Protein AF-A0A4Y8P8U2-F1 (afdb_monomer_lite)

Structure (mmCIF, N/CA/C/O backbone):
data_AF-A0A4Y8P8U2-F1
#
_entry.id   AF-A0A4Y8P8U2-F1
#
loop_
_atom_site.group_PDB
_atom_site.id
_atom_site.type_symbol
_atom_site.label_atom_id
_atom_site.label_alt_id
_atom_site.label_comp_id
_atom_site.label_asym_id
_atom_site.label_entity_id
_atom_site.label_seq_id
_atom_site.pdbx_PDB_ins_code
_atom_site.Cartn_x
_atom_site.Cartn_y
_atom_site.Cartn_z
_atom_site.occupancy
_atom_site.B_iso_or_equiv
_atom_site.auth_seq_id
_atom_site.auth_comp_id
_atom_site.auth_asym_id
_atom_site.auth_atom_id
_atom_site.pdbx_PDB_model_num
ATOM 1 N N . MET A 1 1 ? -30.102 -12.788 12.191 1.00 57.66 1 MET A N 1
ATOM 2 C CA . MET A 1 1 ? -28.935 -12.817 11.279 1.00 57.66 1 MET A CA 1
ATOM 3 C C . MET A 1 1 ? -28.035 -11.637 11.632 1.00 57.66 1 MET A C 1
ATOM 5 O O . MET A 1 1 ? -28.564 -10.533 11.721 1.00 57.66 1 MET A O 1
ATOM 9 N N . LYS A 1 2 ? -26.736 -11.850 11.911 1.00 74.19 2 LYS A N 1
ATOM 10 C CA . LYS A 1 2 ? -25.783 -10.741 12.122 1.00 74.19 2 LYS A CA 1
ATOM 11 C C . LYS A 1 2 ? -25.722 -9.920 10.835 1.00 74.19 2 LYS A C 1
ATOM 13 O O . LYS A 1 2 ? -25.535 -10.488 9.764 1.00 74.19 2 LYS A O 1
ATOM 18 N N . ARG A 1 3 ? -25.893 -8.606 10.930 1.00 85.19 3 ARG A N 1
ATOM 19 C CA . ARG A 1 3 ? -25.853 -7.699 9.782 1.00 85.19 3 ARG A CA 1
ATOM 20 C C . ARG A 1 3 ? -24.476 -7.075 9.694 1.00 85.19 3 ARG A C 1
ATOM 22 O O . ARG A 1 3 ? -24.289 -5.945 10.128 1.00 85.19 3 ARG A O 1
ATOM 29 N N . ALA A 1 4 ? -23.487 -7.831 9.232 1.00 91.69 4 ALA A N 1
ATOM 30 C CA . ALA A 1 4 ? -22.140 -7.291 9.100 1.00 91.69 4 ALA A CA 1
ATOM 31 C C . ALA A 1 4 ? -22.110 -6.176 8.036 1.00 91.69 4 ALA A C 1
ATOM 33 O O . ALA A 1 4 ? -22.762 -6.286 6.992 1.00 91.69 4 ALA A O 1
ATOM 34 N N . LEU A 1 5 ? -21.392 -5.095 8.342 1.00 93.88 5 LEU A N 1
ATOM 35 C CA . LEU A 1 5 ? -21.218 -3.924 7.487 1.00 93.88 5 LEU A CA 1
ATOM 36 C C . LEU A 1 5 ? -19.770 -3.830 7.013 1.00 93.88 5 LEU A C 1
ATOM 38 O O . LEU A 1 5 ? -18.859 -3.802 7.840 1.00 93.88 5 LEU A O 1
ATOM 42 N N . ALA A 1 6 ? -19.586 -3.707 5.703 1.00 93.69 6 ALA A N 1
ATOM 43 C CA . ALA A 1 6 ? -18.331 -3.288 5.098 1.00 93.69 6 ALA A CA 1
ATOM 44 C C . ALA A 1 6 ? -18.511 -1.931 4.412 1.00 93.69 6 ALA A C 1
ATOM 46 O O . ALA A 1 6 ? -19.407 -1.760 3.586 1.00 93.69 6 ALA A O 1
ATOM 47 N N . VAL A 1 7 ? -17.652 -0.975 4.752 1.00 93.25 7 VAL A N 1
ATOM 48 C CA . VAL A 1 7 ? -17.480 0.266 3.989 1.00 93.25 7 VAL A CA 1
ATOM 49 C C . VAL A 1 7 ? -16.205 0.102 3.171 1.00 93.25 7 VAL A C 1
ATOM 51 O O . VAL A 1 7 ? -15.122 0.030 3.747 1.00 93.25 7 VAL A O 1
ATOM 54 N N . LEU A 1 8 ? -16.336 -0.033 1.854 1.00 91.25 8 LEU A N 1
ATOM 55 C CA . LEU A 1 8 ? -15.217 -0.209 0.930 1.00 91.25 8 LEU A CA 1
ATOM 56 C C . LEU A 1 8 ? -14.855 1.150 0.348 1.00 91.25 8 LEU A C 1
ATOM 58 O O . LEU A 1 8 ? -15.673 1.758 -0.342 1.00 91.25 8 LEU A O 1
ATOM 62 N N . VAL A 1 9 ? -13.656 1.624 0.659 1.00 88.12 9 VAL A N 1
ATOM 63 C CA . VAL A 1 9 ? -13.190 2.944 0.260 1.00 88.12 9 VAL A CA 1
ATOM 64 C C . VAL A 1 9 ? -12.120 2.816 -0.811 1.00 88.12 9 VAL A C 1
ATOM 66 O O . VAL A 1 9 ? -11.098 2.186 -0.550 1.00 88.12 9 VAL A O 1
ATOM 69 N N . GLY A 1 10 ? -12.379 3.416 -1.972 1.00 81.50 10 GLY A N 1
ATOM 70 C CA . GLY A 1 10 ? -11.409 3.686 -3.028 1.00 81.50 10 GLY A CA 1
ATOM 71 C C . GLY A 1 10 ? -10.733 5.023 -2.755 1.00 81.50 10 GLY A C 1
ATOM 72 O O . GLY A 1 10 ? -11.407 6.048 -2.684 1.00 81.50 10 GLY A O 1
ATOM 73 N N . GLU A 1 11 ? -9.422 5.019 -2.548 1.00 73.69 11 GLU A N 1
ATOM 74 C CA . GLU A 1 11 ? -8.628 6.218 -2.265 1.00 73.69 11 GLU A CA 1
ATOM 75 C C . GLU A 1 11 ? -7.808 6.671 -3.474 1.00 73.69 11 GLU A C 1
ATOM 77 O O . GLU A 1 11 ? -7.319 5.845 -4.252 1.00 73.69 11 GLU A O 1
ATOM 82 N N . MET A 1 12 ? -7.665 7.994 -3.602 1.00 69.88 12 MET A N 1
ATOM 83 C CA . MET A 1 12 ? -6.608 8.625 -4.380 1.00 69.88 12 MET A CA 1
ATOM 84 C C . MET A 1 12 ? -5.373 8.746 -3.497 1.00 69.88 12 MET A C 1
ATOM 86 O O . MET A 1 12 ? -5.464 9.266 -2.382 1.00 69.88 12 MET A O 1
ATOM 90 N N . HIS A 1 13 ? -4.234 8.312 -4.039 1.00 67.50 13 HIS A N 1
ATOM 91 C CA . HIS A 1 13 ? -2.916 8.262 -3.403 1.00 67.50 13 HIS A CA 1
ATOM 92 C C . HIS A 1 13 ? -2.324 9.661 -3.115 1.00 67.50 13 HIS A C 1
ATOM 94 O O . HIS A 1 13 ? -1.207 9.977 -3.528 1.00 67.50 13 HIS A O 1
ATOM 100 N N . ASP A 1 14 ? -3.076 10.514 -2.425 1.00 69.69 14 ASP A N 1
ATOM 101 C CA . ASP A 1 14 ? -2.708 11.868 -2.037 1.00 69.69 14 ASP A CA 1
ATOM 102 C C . ASP A 1 14 ? -2.902 12.108 -0.533 1.00 69.69 14 ASP A C 1
ATOM 104 O O . ASP A 1 14 ? -3.622 11.401 0.174 1.00 69.69 14 ASP A O 1
ATOM 108 N N . GLU A 1 15 ? -2.257 13.152 -0.016 1.00 69.88 15 GLU A N 1
ATOM 109 C CA . GLU A 1 15 ? -2.303 13.451 1.415 1.00 69.88 15 GLU A CA 1
ATOM 110 C C . GLU A 1 15 ? -3.706 13.796 1.943 1.00 69.88 15 GLU A C 1
ATOM 112 O O . GLU A 1 15 ? -3.975 13.617 3.134 1.00 69.88 15 GLU A O 1
ATOM 117 N N . ASN A 1 16 ? -4.594 14.338 1.109 1.00 74.50 16 ASN A N 1
ATOM 118 C CA . ASN A 1 16 ? -5.881 14.873 1.556 1.00 74.50 16 ASN A CA 1
ATOM 119 C C . ASN A 1 16 ? -6.869 13.751 1.893 1.00 74.50 16 ASN A C 1
ATOM 121 O O . ASN A 1 16 ? -7.599 13.837 2.892 1.00 74.50 16 ASN A O 1
ATOM 125 N N . HIS A 1 17 ? -6.858 12.667 1.120 1.00 79.50 17 HIS A N 1
ATOM 126 C CA . HIS A 1 17 ? -7.721 11.516 1.377 1.00 79.50 17 HIS A CA 1
ATOM 127 C C . HIS A 1 17 ? -7.291 10.761 2.636 1.00 79.50 17 HIS A C 1
ATOM 129 O O . HIS A 1 17 ? -8.130 10.422 3.474 1.00 79.50 17 HIS A O 1
ATOM 135 N N . TYR A 1 18 ? -5.987 10.605 2.860 1.00 82.56 18 TYR A N 1
ATOM 136 C CA . TYR A 1 18 ? -5.486 9.990 4.090 1.00 82.56 18 TYR A CA 1
ATOM 137 C C . TYR A 1 18 ? -5.735 10.859 5.330 1.00 82.56 18 TYR A C 1
ATOM 139 O O . TYR A 1 18 ? -6.142 10.331 6.368 1.00 82.56 18 TYR A O 1
ATOM 147 N N . LYS A 1 19 ? -5.623 12.194 5.223 1.00 86.00 19 LYS A N 1
ATOM 148 C CA . LYS A 1 19 ? -6.080 13.119 6.282 1.00 86.00 19 LYS A CA 1
ATOM 149 C C . LYS A 1 19 ? -7.573 12.946 6.576 1.00 86.00 19 LYS A C 1
ATOM 151 O O . LYS A 1 19 ? -7.977 12.988 7.736 1.00 86.00 19 LYS A O 1
ATOM 156 N N . SER A 1 20 ? -8.393 12.692 5.554 1.00 87.19 20 SER A N 1
ATOM 157 C CA . SER A 1 20 ? -9.826 12.427 5.734 1.00 87.19 20 SER A CA 1
ATOM 158 C C . SER A 1 20 ? -10.091 11.147 6.538 1.00 87.19 20 SER A C 1
ATOM 160 O O . SER A 1 20 ? -10.965 11.162 7.407 1.00 87.19 20 SER A O 1
ATOM 162 N N . LEU A 1 21 ? -9.316 10.075 6.317 1.00 90.31 21 LEU A N 1
ATOM 163 C CA . LEU A 1 21 ? -9.375 8.861 7.141 1.00 90.31 21 LEU A CA 1
ATOM 164 C C . LEU A 1 21 ? -8.905 9.117 8.580 1.00 90.31 21 LEU A C 1
ATOM 166 O O . LEU A 1 21 ? -9.602 8.739 9.523 1.00 90.31 21 LEU A O 1
ATOM 170 N N . ILE A 1 22 ? -7.757 9.781 8.756 1.00 92.06 22 ILE A N 1
ATOM 171 C CA . ILE A 1 22 ? -7.187 10.110 10.075 1.00 92.06 22 ILE A CA 1
ATOM 172 C C . ILE A 1 22 ? -8.191 10.922 10.908 1.00 92.06 22 ILE A C 1
ATOM 174 O O . ILE A 1 22 ? -8.471 10.598 12.062 1.00 92.06 22 ILE A O 1
ATOM 178 N N . ASN A 1 23 ? -8.834 11.919 10.303 1.00 91.56 23 ASN A N 1
ATOM 179 C CA . ASN A 1 23 ? -9.834 12.735 10.990 1.00 91.56 23 ASN A CA 1
ATOM 180 C C . ASN A 1 23 ? -11.140 11.971 11.297 1.00 91.56 23 ASN A C 1
ATOM 182 O O . ASN A 1 23 ? -11.952 12.428 12.105 1.00 91.56 23 ASN A O 1
ATOM 186 N N . ALA A 1 24 ? -11.375 10.816 10.666 1.00 92.00 24 ALA A N 1
ATOM 187 C CA . ALA A 1 24 ? -12.529 9.958 10.931 1.00 92.00 24 ALA A CA 1
ATOM 188 C C . ALA A 1 24 ? -12.287 8.931 12.056 1.00 92.00 24 ALA A C 1
ATOM 190 O O . ALA A 1 24 ? -13.259 8.334 12.530 1.00 92.00 24 ALA A O 1
ATOM 191 N N . LEU A 1 25 ? -11.045 8.747 12.530 1.00 94.62 25 LEU A N 1
ATOM 192 C CA . LEU A 1 25 ? -10.694 7.741 13.546 1.00 94.62 25 LEU A CA 1
ATOM 193 C C . LEU A 1 25 ? -11.583 7.800 14.805 1.00 94.62 25 LEU A C 1
ATOM 195 O O . LEU A 1 25 ? -12.131 6.758 15.172 1.00 94.62 25 LEU A O 1
ATOM 199 N N . PRO A 1 26 ? -11.866 8.968 15.424 1.00 92.62 26 PRO A N 1
ATOM 200 C CA . PRO A 1 26 ? -12.725 9.007 16.610 1.00 92.62 26 PRO A CA 1
ATOM 201 C C . PRO A 1 26 ? -14.138 8.467 16.362 1.00 92.62 26 PRO A C 1
ATOM 203 O O . PRO A 1 26 ? -14.728 7.823 17.229 1.00 92.62 26 PRO A O 1
ATOM 206 N N . GLN A 1 27 ? -14.693 8.707 15.171 1.00 90.69 27 GLN A N 1
ATOM 207 C CA . GLN A 1 27 ? -16.003 8.178 14.799 1.00 90.69 27 GLN A CA 1
ATOM 208 C C . GLN A 1 27 ? -15.938 6.671 14.551 1.00 90.69 27 GLN A C 1
ATOM 210 O O . GLN A 1 27 ? -16.811 5.950 15.032 1.00 90.69 27 GLN A O 1
ATOM 215 N N . LEU A 1 28 ? -14.925 6.199 13.819 1.00 92.69 28 LEU A N 1
ATOM 216 C CA . LEU A 1 28 ? -14.725 4.773 13.554 1.00 92.69 28 LEU A CA 1
ATOM 217 C C . LEU A 1 28 ? -14.623 3.988 14.863 1.00 92.69 28 LEU A C 1
ATOM 219 O O . LEU A 1 28 ? -15.275 2.954 15.018 1.00 92.69 28 LEU A O 1
ATOM 223 N N . ASP A 1 29 ? -13.879 4.523 15.828 1.00 92.25 29 ASP A N 1
ATOM 224 C CA . ASP A 1 29 ? -13.686 3.900 17.129 1.00 92.25 29 ASP A CA 1
ATOM 225 C C . ASP A 1 29 ? -14.991 3.803 17.923 1.00 92.25 29 ASP A C 1
ATOM 227 O O . ASP A 1 29 ? -15.413 2.711 18.307 1.00 92.25 29 ASP A O 1
ATOM 231 N N . ARG A 1 30 ? -15.696 4.934 18.078 1.00 89.75 30 ARG A N 1
ATOM 232 C CA . ARG A 1 30 ? -17.000 4.996 18.764 1.00 89.75 30 ARG A CA 1
ATOM 233 C C . ARG A 1 30 ? -18.042 4.081 18.129 1.00 89.75 30 ARG A C 1
ATOM 235 O O . ARG A 1 30 ? -18.927 3.583 18.815 1.00 89.75 30 ARG A O 1
ATOM 242 N N . GLN A 1 31 ? -17.961 3.885 16.816 1.00 89.88 31 GLN A N 1
ATOM 243 C CA . GLN A 1 31 ? -18.896 3.058 16.060 1.00 89.88 31 GLN A CA 1
ATOM 244 C C . GLN A 1 31 ? -18.451 1.596 15.949 1.00 89.88 31 GLN A C 1
ATOM 246 O O . GLN A 1 31 ? -19.119 0.831 15.257 1.00 89.88 31 GLN A O 1
ATOM 251 N N . GLY A 1 32 ? -17.371 1.186 16.618 1.00 90.62 32 GLY A N 1
ATOM 252 C CA . GLY A 1 32 ? -16.953 -0.213 16.664 1.00 90.62 32 GLY A CA 1
ATOM 253 C C . GLY A 1 32 ? -16.395 -0.742 15.343 1.00 90.62 32 GLY A C 1
ATOM 254 O O . GLY A 1 32 ? -16.493 -1.940 15.088 1.00 90.62 32 GLY A O 1
ATOM 255 N N . PHE A 1 33 ? -15.841 0.125 14.493 1.00 93.75 33 PHE A N 1
ATOM 256 C CA . PHE A 1 33 ? -15.177 -0.301 13.263 1.00 93.75 33 PHE A CA 1
ATOM 257 C C . PHE A 1 33 ? -13.806 -0.922 13.547 1.00 93.75 33 PHE A C 1
ATOM 259 O O . PHE A 1 33 ? -13.122 -0.574 14.515 1.00 93.75 33 PHE A O 1
ATOM 266 N N . VAL A 1 34 ? -13.396 -1.809 12.644 1.00 94.81 34 VAL A N 1
ATOM 267 C CA . VAL A 1 34 ? -12.005 -2.226 12.447 1.00 94.81 34 VAL A CA 1
ATOM 268 C C . VAL A 1 34 ? -11.519 -1.679 11.106 1.00 94.81 34 VAL A C 1
ATOM 270 O O . VAL A 1 34 ? -12.281 -1.664 10.135 1.00 94.81 34 VAL A O 1
ATOM 273 N N . LEU A 1 35 ? -10.272 -1.211 11.048 1.00 95.62 35 LEU A N 1
ATOM 274 C CA . LEU A 1 35 ? -9.672 -0.666 9.834 1.00 95.62 35 LEU A CA 1
ATOM 275 C C . LEU A 1 35 ? -8.854 -1.744 9.118 1.00 95.62 35 LEU A C 1
ATOM 277 O O . LEU A 1 35 ? -7.980 -2.376 9.713 1.00 95.62 35 LEU A O 1
ATOM 281 N N . THR A 1 36 ? -9.108 -1.926 7.826 1.00 94.81 36 THR A N 1
ATOM 282 C CA . THR A 1 36 ? -8.273 -2.755 6.951 1.00 94.81 36 THR A CA 1
ATOM 283 C C . THR A 1 36 ? -7.625 -1.902 5.872 1.00 94.81 36 THR A C 1
ATOM 285 O O . THR A 1 36 ? -8.267 -1.004 5.336 1.00 94.81 36 THR A O 1
ATOM 288 N N . LEU A 1 37 ? -6.365 -2.187 5.559 1.00 92.44 37 LEU A N 1
ATOM 289 C CA . LEU A 1 37 ? -5.567 -1.478 4.562 1.00 92.44 37 LEU A CA 1
ATOM 290 C C . LEU A 1 37 ? -5.213 -2.416 3.402 1.00 92.44 37 LEU A C 1
ATOM 292 O O . LEU A 1 37 ? -4.960 -3.610 3.621 1.00 92.44 37 LEU A O 1
ATOM 296 N N . GLU A 1 38 ? -5.139 -1.869 2.189 1.00 87.50 38 GLU A N 1
ATOM 297 C CA . GLU A 1 38 ? -4.531 -2.504 1.009 1.00 87.50 38 GLU A CA 1
ATOM 298 C C . GLU A 1 38 ? -3.004 -2.611 1.175 1.00 87.50 38 GLU A C 1
ATOM 300 O O . GLU A 1 38 ? -2.190 -1.941 0.546 1.00 87.50 38 GLU A O 1
ATOM 305 N N . LEU A 1 39 ? -2.601 -3.474 2.098 1.00 88.31 39 LEU A N 1
ATOM 306 C CA . LEU A 1 39 ? -1.226 -3.884 2.309 1.00 88.31 39 LEU A CA 1
ATOM 307 C C . LEU A 1 39 ? -1.183 -5.410 2.369 1.00 88.31 39 LEU A C 1
ATOM 309 O O . LEU A 1 39 ? -2.136 -6.021 2.867 1.00 88.31 39 LEU A O 1
ATOM 313 N N . PRO A 1 40 ? -0.083 -6.045 1.932 1.00 89.31 40 PRO A N 1
ATOM 314 C CA . PRO A 1 40 ? 0.096 -7.481 2.078 1.00 89.31 40 PRO A CA 1
ATOM 315 C C . PRO A 1 40 ? -0.087 -7.946 3.512 1.00 89.31 40 PRO A C 1
ATOM 317 O O . PRO A 1 40 ? 0.551 -7.438 4.440 1.00 89.31 40 PRO A O 1
ATOM 320 N N . ARG A 1 41 ? -0.917 -8.972 3.688 1.00 91.69 41 ARG A N 1
ATOM 321 C CA . ARG A 1 41 ? -1.226 -9.561 4.999 1.00 91.69 41 ARG A CA 1
ATOM 322 C C . ARG A 1 41 ? 0.001 -10.012 5.792 1.00 91.69 41 ARG A C 1
ATOM 324 O O . ARG A 1 41 ? -0.015 -9.984 7.021 1.00 91.69 41 ARG A O 1
ATOM 331 N N . ASP A 1 42 ? 1.102 -10.367 5.129 1.00 91.81 42 ASP A N 1
ATOM 332 C CA . ASP A 1 42 ? 2.354 -10.739 5.795 1.00 91.81 42 ASP A CA 1
ATOM 333 C C . ASP A 1 42 ? 3.078 -9.557 6.470 1.00 91.81 42 ASP A C 1
ATOM 335 O O . ASP A 1 42 ? 4.072 -9.753 7.181 1.00 91.81 42 ASP A O 1
ATOM 339 N N . PHE A 1 43 ? 2.556 -8.336 6.324 1.00 92.56 43 PHE A N 1
ATOM 340 C CA . PHE A 1 43 ? 2.972 -7.165 7.092 1.00 92.56 43 PHE A CA 1
ATOM 341 C C . PHE A 1 43 ? 2.239 -7.002 8.424 1.00 92.56 43 PHE A C 1
ATOM 343 O O . PHE A 1 43 ? 2.739 -6.252 9.262 1.00 92.56 43 PHE A O 1
ATOM 350 N N . ASN A 1 44 ? 1.159 -7.744 8.699 1.00 94.88 44 ASN A N 1
ATOM 351 C CA . ASN A 1 44 ? 0.453 -7.670 9.986 1.00 94.88 44 ASN A CA 1
ATOM 352 C C . ASN A 1 44 ? 1.389 -7.776 11.205 1.00 94.88 44 ASN A C 1
ATOM 354 O O . ASN A 1 44 ? 1.333 -6.892 12.059 1.00 94.88 44 ASN A O 1
ATOM 358 N N . PRO A 1 45 ? 2.345 -8.728 11.287 1.00 94.50 45 PRO A N 1
ATOM 359 C CA . PRO A 1 45 ? 3.284 -8.774 12.413 1.00 94.50 45 PRO A CA 1
ATOM 360 C C . PRO A 1 45 ? 4.140 -7.504 12.577 1.00 94.50 45 PRO A C 1
ATOM 362 O O . PRO A 1 45 ? 4.500 -7.132 13.697 1.00 94.50 45 PRO A O 1
ATOM 365 N N . LEU A 1 46 ? 4.479 -6.826 11.474 1.00 94.31 46 LEU A N 1
ATOM 366 C CA . LEU A 1 46 ? 5.217 -5.560 11.508 1.00 94.31 46 LEU A CA 1
ATOM 367 C C . LEU A 1 46 ? 4.332 -4.422 12.019 1.00 94.31 46 LEU A C 1
ATOM 369 O O . LEU A 1 46 ? 4.788 -3.661 12.873 1.00 94.31 46 LEU A O 1
ATOM 373 N N . ILE A 1 47 ? 3.085 -4.355 11.545 1.00 95.12 47 ILE A N 1
ATOM 374 C CA . ILE A 1 47 ? 2.075 -3.374 11.964 1.00 95.12 47 ILE A CA 1
ATOM 375 C C . ILE A 1 47 ? 1.812 -3.510 13.466 1.00 95.12 47 ILE A C 1
ATOM 377 O O . ILE A 1 47 ? 2.015 -2.553 14.209 1.00 95.12 47 ILE A O 1
ATOM 381 N N . GLN A 1 48 ? 1.494 -4.719 13.941 1.00 95.12 48 GLN A N 1
ATOM 382 C CA . GLN A 1 48 ? 1.222 -4.971 15.361 1.00 95.12 48 GLN A CA 1
ATOM 383 C C . GLN A 1 48 ? 2.442 -4.662 16.242 1.00 95.12 48 GLN A C 1
ATOM 385 O O . GLN A 1 48 ? 2.324 -4.059 17.311 1.00 95.12 48 GLN A O 1
ATOM 390 N N . SER A 1 49 ? 3.653 -5.018 15.790 1.00 96.44 49 SER A N 1
ATOM 391 C CA . SER A 1 49 ? 4.870 -4.665 16.525 1.00 96.44 49 SER A CA 1
ATOM 392 C C . SER A 1 49 ? 5.142 -3.160 16.547 1.00 96.44 49 SER A C 1
ATOM 394 O O . SER A 1 49 ? 5.762 -2.706 17.512 1.00 96.44 49 SER A O 1
ATOM 396 N N . PHE A 1 50 ? 4.800 -2.422 15.490 1.00 97.38 50 PHE A N 1
ATOM 397 C CA . PHE A 1 50 ? 4.952 -0.970 15.448 1.00 97.38 50 PHE A CA 1
ATOM 398 C C . PHE A 1 50 ? 3.940 -0.312 16.384 1.00 97.38 50 PHE A C 1
ATOM 400 O O . PHE A 1 50 ? 4.370 0.401 17.287 1.00 97.38 50 PHE A O 1
ATOM 407 N N . MET A 1 51 ? 2.648 -0.635 16.247 1.00 97.12 51 MET A N 1
ATOM 408 C CA . MET A 1 51 ? 1.576 -0.065 17.069 1.00 97.12 51 MET A CA 1
ATOM 409 C C . MET A 1 51 ? 1.865 -0.250 18.556 1.00 97.12 51 MET A C 1
ATOM 411 O O . MET A 1 51 ? 1.917 0.731 19.282 1.00 97.12 51 MET A O 1
ATOM 415 N N . ARG A 1 52 ? 2.212 -1.468 18.999 1.00 96.88 52 ARG A N 1
ATOM 416 C CA . ARG A 1 52 ? 2.580 -1.725 20.402 1.00 96.88 52 ARG A CA 1
ATOM 417 C C . ARG A 1 52 ? 3.728 -0.836 20.896 1.00 96.88 52 ARG A C 1
ATOM 419 O O . ARG A 1 52 ? 3.698 -0.362 22.024 1.00 96.88 52 ARG A O 1
ATOM 426 N N . LYS A 1 53 ? 4.768 -0.628 20.082 1.00 98.25 53 LYS A N 1
ATOM 427 C CA . LYS A 1 53 ? 5.920 0.205 20.474 1.00 98.25 53 LYS A CA 1
ATOM 428 C C . LYS A 1 53 ? 5.582 1.693 20.472 1.00 98.25 53 LYS A C 1
ATOM 430 O O . LYS A 1 53 ? 6.058 2.400 21.351 1.00 98.25 53 LYS A O 1
ATOM 435 N N . ALA A 1 54 ? 4.795 2.146 19.499 1.00 97.88 54 ALA A N 1
ATOM 436 C CA . ALA A 1 54 ? 4.327 3.523 19.421 1.00 97.88 54 ALA A CA 1
ATOM 437 C C . ALA A 1 54 ? 3.398 3.847 20.599 1.00 97.88 54 ALA A C 1
ATOM 439 O O . ALA A 1 54 ? 3.617 4.845 21.277 1.00 97.88 54 ALA A O 1
ATOM 440 N N . SER A 1 55 ? 2.455 2.956 20.920 1.00 97.44 55 SER A N 1
ATOM 441 C CA . SER A 1 55 ? 1.569 3.072 22.081 1.00 97.44 55 SER A CA 1
ATOM 442 C C . SER A 1 55 ? 2.348 3.237 23.387 1.00 97.44 55 SER A C 1
ATOM 444 O O . SER A 1 55 ? 2.123 4.213 24.086 1.00 97.44 55 SER A O 1
ATOM 446 N N . LEU A 1 56 ? 3.360 2.400 23.654 1.00 97.69 56 LEU A N 1
ATOM 447 C CA . LEU A 1 56 ? 4.218 2.537 24.846 1.00 97.69 56 LEU A CA 1
ATOM 448 C C . LEU A 1 56 ? 4.966 3.882 24.925 1.00 97.69 56 LEU A C 1
ATOM 450 O O . LEU A 1 56 ? 5.333 4.331 26.011 1.00 97.69 56 LEU A O 1
ATOM 454 N N . ILE A 1 57 ? 5.273 4.505 23.783 1.00 97.94 57 ILE A N 1
ATOM 455 C CA . ILE A 1 57 ? 5.906 5.830 23.745 1.00 97.94 57 ILE A CA 1
ATOM 456 C C . ILE A 1 57 ? 4.863 6.910 24.041 1.00 97.94 57 ILE A C 1
ATOM 458 O O . ILE A 1 57 ? 5.117 7.773 24.879 1.00 97.94 57 ILE A O 1
ATOM 462 N N . TYR A 1 58 ? 3.693 6.842 23.404 1.00 97.81 58 TYR A N 1
ATOM 463 C CA . TYR A 1 58 ? 2.602 7.785 23.644 1.00 97.81 58 TYR A CA 1
ATOM 464 C C . TYR A 1 58 ? 2.044 7.689 25.071 1.00 97.81 58 TYR A C 1
ATOM 466 O O . TYR A 1 58 ? 1.700 8.715 25.646 1.00 97.81 58 TYR A O 1
ATOM 474 N N . GLU A 1 59 ? 2.025 6.504 25.686 1.00 96.94 59 GLU A N 1
ATOM 475 C CA . GLU A 1 59 ? 1.626 6.318 27.090 1.00 96.94 59 GLU A CA 1
ATOM 476 C C . GLU A 1 59 ? 2.557 7.096 28.018 1.00 96.94 59 GLU A C 1
ATOM 478 O O . GLU A 1 59 ? 2.097 7.872 28.849 1.00 96.94 59 GLU A O 1
ATOM 483 N N . LYS A 1 60 ? 3.876 6.992 27.808 1.00 97.19 60 LYS A N 1
ATOM 484 C CA . LYS A 1 60 ? 4.859 7.778 28.568 1.00 97.19 60 LYS A CA 1
ATOM 485 C C . LYS A 1 60 ? 4.679 9.282 28.375 1.00 97.19 60 LYS A C 1
ATOM 487 O O . LYS A 1 60 ? 4.944 10.033 29.308 1.00 97.19 60 LYS A O 1
ATOM 492 N N . ALA A 1 61 ? 4.264 9.716 27.186 1.00 95.94 61 ALA A N 1
ATOM 493 C CA . ALA A 1 61 ? 3.978 11.122 26.923 1.00 95.94 61 ALA A CA 1
ATOM 494 C C . ALA A 1 61 ? 2.712 11.596 27.658 1.00 95.94 61 ALA A C 1
ATOM 496 O O . ALA A 1 61 ? 2.728 12.657 28.276 1.00 95.94 61 ALA A O 1
ATOM 497 N N . ASN A 1 62 ? 1.648 10.785 27.659 1.00 93.12 62 ASN A N 1
ATOM 498 C CA . ASN A 1 62 ? 0.415 11.057 28.406 1.00 93.12 62 ASN A CA 1
ATOM 499 C C . ASN A 1 62 ? 0.631 11.044 29.928 1.00 93.12 62 ASN A C 1
ATOM 501 O O . ASN A 1 62 ? -0.009 11.801 30.645 1.00 93.12 62 ASN A O 1
ATOM 505 N N . GLU A 1 63 ? 1.555 10.219 30.422 1.00 95.12 63 GLU A N 1
ATOM 506 C CA . GLU A 1 63 ? 1.987 10.194 31.826 1.00 95.12 63 GLU A CA 1
ATOM 507 C C . GLU A 1 63 ? 3.003 11.303 32.168 1.00 95.12 63 GLU A C 1
ATOM 509 O O . GLU A 1 63 ? 3.575 11.295 33.258 1.00 95.12 63 GLU A O 1
ATOM 514 N N . HIS A 1 64 ? 3.281 12.227 31.240 1.00 93.62 64 HIS A N 1
ATOM 515 C CA . HIS A 1 64 ? 4.251 13.320 31.387 1.00 93.62 64 HIS A CA 1
ATOM 516 C C . HIS A 1 64 ? 5.697 12.874 31.695 1.00 93.62 64 HIS A C 1
ATOM 518 O O . HIS A 1 64 ? 6.510 13.663 32.174 1.00 93.62 64 HIS A O 1
ATOM 524 N N . LYS A 1 65 ? 6.058 11.618 31.394 1.00 95.94 65 LYS A N 1
ATOM 525 C CA . LYS A 1 65 ? 7.422 11.075 31.572 1.00 95.94 65 LYS A CA 1
ATOM 526 C C . LYS A 1 65 ? 8.380 11.490 30.454 1.00 95.94 65 LYS A C 1
ATOM 528 O O . LYS A 1 65 ? 9.594 11.422 30.631 1.00 95.94 65 LYS A O 1
ATOM 533 N N . ILE A 1 66 ? 7.841 11.859 29.296 1.00 96.25 66 ILE A N 1
ATOM 534 C CA . ILE A 1 66 ? 8.541 12.505 28.181 1.00 96.25 66 ILE A CA 1
ATOM 535 C C . ILE A 1 66 ? 7.617 13.577 27.605 1.00 96.25 66 ILE A C 1
ATOM 537 O O . ILE A 1 66 ? 6.397 13.450 27.704 1.00 96.25 66 ILE A O 1
ATOM 541 N N . ASP A 1 67 ? 8.170 14.617 26.990 1.00 95.62 67 ASP A N 1
ATOM 542 C CA . ASP A 1 67 ? 7.345 15.574 26.259 1.00 95.62 67 ASP A CA 1
ATOM 543 C C . ASP A 1 67 ? 6.797 14.962 24.951 1.00 95.62 67 ASP A C 1
ATOM 545 O O . ASP A 1 67 ? 7.317 13.974 24.416 1.00 95.62 67 ASP A O 1
ATOM 549 N N . MET A 1 68 ? 5.715 15.548 24.432 1.00 94.00 68 MET A N 1
ATOM 550 C CA . MET A 1 68 ? 5.043 15.047 23.230 1.00 94.00 68 MET A CA 1
ATOM 551 C C . MET A 1 68 ? 5.902 15.203 21.963 1.00 94.00 68 MET A C 1
ATOM 553 O O . MET A 1 68 ? 5.778 14.395 21.048 1.00 94.00 68 MET A O 1
ATOM 557 N N . GLN A 1 69 ? 6.792 16.197 21.889 1.00 94.50 69 GLN A N 1
ATOM 558 C CA . GLN A 1 69 ? 7.642 16.401 20.709 1.00 94.50 69 GLN A CA 1
ATOM 559 C C . GLN A 1 69 ? 8.722 15.315 20.609 1.00 94.50 69 GLN A C 1
ATOM 561 O O . GLN A 1 69 ? 8.964 14.759 19.535 1.00 94.50 69 GLN A O 1
ATOM 566 N N . GLU A 1 70 ? 9.330 14.953 21.734 1.00 96.19 70 GLU A N 1
ATOM 567 C CA . GLU A 1 70 ? 10.267 13.842 21.846 1.00 96.19 70 GLU A CA 1
ATOM 568 C C . GLU A 1 70 ? 9.566 12.499 21.588 1.00 96.19 70 GLU A C 1
ATOM 570 O O . GLU A 1 70 ? 10.133 11.620 20.932 1.00 96.19 70 GLU A O 1
ATOM 575 N N . ALA A 1 71 ? 8.315 12.339 22.034 1.00 96.38 71 ALA A N 1
ATOM 576 C CA . ALA A 1 71 ? 7.499 11.173 21.700 1.00 96.38 71 ALA A CA 1
ATOM 577 C C . ALA A 1 71 ? 7.295 11.038 20.180 1.00 96.38 71 ALA A C 1
ATOM 579 O O . ALA A 1 71 ? 7.600 9.982 19.619 1.00 96.38 71 ALA A O 1
ATOM 580 N N . GLU A 1 72 ? 6.875 12.114 19.504 1.00 95.06 72 GLU A N 1
ATOM 581 C CA . GLU A 1 72 ? 6.715 12.155 18.043 1.00 95.06 72 GLU A CA 1
ATOM 582 C C . GLU A 1 72 ? 8.019 11.795 17.320 1.00 95.06 72 GLU A C 1
ATOM 584 O O . GLU A 1 72 ? 8.027 10.921 16.453 1.00 95.06 72 GLU A O 1
ATOM 589 N N . LYS A 1 73 ? 9.153 12.364 17.745 1.00 93.88 73 LYS A N 1
ATOM 590 C CA . LYS A 1 73 ? 10.470 12.069 17.158 1.00 93.88 73 LYS A CA 1
ATOM 591 C C . LYS A 1 73 ? 10.858 10.594 17.289 1.00 93.88 73 LYS A C 1
ATOM 593 O O . LYS A 1 73 ? 11.417 10.007 16.358 1.00 93.88 73 LYS A O 1
ATOM 598 N N . ARG A 1 74 ? 10.584 9.966 18.437 1.00 96.44 74 ARG A N 1
ATOM 599 C CA . ARG A 1 74 ? 10.856 8.532 18.646 1.00 96.44 74 ARG A CA 1
ATOM 600 C C . ARG A 1 74 ? 9.933 7.652 17.812 1.00 96.44 74 ARG A C 1
ATOM 602 O O . ARG A 1 74 ? 10.387 6.630 17.292 1.00 96.44 74 ARG A O 1
ATOM 609 N N . VAL A 1 75 ? 8.666 8.033 17.670 1.00 96.56 75 VAL A N 1
ATOM 610 C CA . VAL A 1 75 ? 7.704 7.304 16.835 1.00 96.56 75 VAL A CA 1
ATOM 611 C C . VAL A 1 75 ? 8.056 7.441 15.353 1.00 96.56 75 VAL A C 1
ATOM 613 O O . VAL A 1 75 ? 8.076 6.423 14.665 1.00 96.56 75 VAL A O 1
ATOM 616 N N . ASP A 1 76 ? 8.482 8.614 14.882 1.00 93.62 76 ASP A N 1
ATOM 617 C CA . ASP A 1 76 ? 8.977 8.810 13.510 1.00 93.62 76 ASP A CA 1
ATOM 618 C C . ASP A 1 76 ? 10.171 7.890 13.195 1.00 93.62 76 ASP A C 1
ATOM 620 O O . ASP A 1 76 ? 10.269 7.317 12.109 1.00 93.62 76 ASP A O 1
ATOM 624 N N . GLN A 1 77 ? 11.071 7.656 14.156 1.00 94.19 77 GLN A N 1
ATOM 625 C CA . GLN A 1 77 ? 12.162 6.686 13.980 1.00 94.19 77 GLN A CA 1
ATOM 626 C C . GLN A 1 77 ? 11.666 5.235 13.886 1.00 94.19 77 GLN A C 1
ATOM 628 O O . GLN A 1 77 ? 12.294 4.403 13.218 1.00 94.19 77 GLN A O 1
ATOM 633 N N . LEU A 1 78 ? 10.579 4.889 14.582 1.00 96.00 78 LEU A N 1
ATOM 634 C CA . LEU A 1 78 ? 9.929 3.586 14.434 1.00 96.00 78 LEU A CA 1
ATOM 635 C C . LEU A 1 78 ? 9.220 3.476 13.083 1.00 96.00 78 LEU A C 1
ATOM 637 O O . LEU A 1 78 ? 9.276 2.409 12.467 1.00 96.00 78 LEU A O 1
ATOM 641 N N . GLU A 1 79 ? 8.610 4.561 12.615 1.00 94.00 79 GLU A N 1
ATOM 642 C CA . GLU A 1 79 ? 7.890 4.624 11.348 1.00 94.00 79 GLU A CA 1
ATOM 643 C C . GLU A 1 79 ? 8.863 4.478 10.176 1.00 94.00 79 GLU A C 1
ATOM 645 O O . GLU A 1 79 ? 8.689 3.596 9.340 1.00 94.00 79 GLU A O 1
ATOM 650 N N . ALA A 1 80 ? 9.988 5.198 10.198 1.00 91.19 80 ALA A N 1
ATOM 651 C CA . ALA A 1 80 ? 11.067 5.037 9.224 1.00 91.19 80 ALA A CA 1
ATOM 652 C C . ALA A 1 80 ? 11.550 3.575 9.123 1.00 91.19 80 ALA A C 1
ATOM 654 O O . ALA A 1 80 ? 11.807 3.058 8.032 1.00 91.19 80 ALA A O 1
ATOM 655 N N . LYS A 1 81 ? 11.641 2.868 10.262 1.00 91.94 81 LYS A N 1
ATOM 656 C CA . LYS A 1 81 ? 11.992 1.436 10.305 1.00 91.94 81 LYS A CA 1
ATOM 657 C C . LYS A 1 81 ? 10.884 0.548 9.735 1.00 91.94 81 LYS A C 1
ATOM 659 O O . LYS A 1 81 ? 11.205 -0.477 9.129 1.00 91.94 81 LYS A O 1
ATOM 664 N N . LEU A 1 82 ? 9.615 0.888 9.961 1.00 91.94 82 LEU A N 1
ATOM 665 C CA . LEU A 1 82 ? 8.467 0.187 9.384 1.00 91.94 82 LEU A CA 1
ATOM 666 C C . LEU A 1 82 ? 8.464 0.345 7.860 1.00 91.94 82 LEU A C 1
ATOM 668 O O . LEU A 1 82 ? 8.502 -0.670 7.164 1.00 91.94 82 LEU A O 1
ATOM 672 N N . ILE A 1 83 ? 8.540 1.586 7.368 1.00 88.69 83 ILE A N 1
ATOM 673 C CA . ILE A 1 83 ? 8.628 1.932 5.943 1.00 88.69 83 ILE A CA 1
ATOM 674 C C . ILE A 1 83 ? 9.775 1.154 5.295 1.00 88.69 83 ILE A C 1
ATOM 676 O O . ILE A 1 83 ? 9.553 0.387 4.362 1.00 88.69 83 ILE A O 1
ATOM 680 N N . TYR A 1 84 ? 10.990 1.233 5.847 1.00 86.50 84 TYR A N 1
ATOM 681 C CA . TYR A 1 84 ? 12.144 0.505 5.309 1.00 86.50 84 TYR A CA 1
ATOM 682 C C . TYR A 1 84 ? 11.894 -1.010 5.191 1.00 86.50 84 TYR A C 1
ATOM 684 O O . TYR A 1 84 ? 12.246 -1.631 4.187 1.00 86.50 84 TYR A O 1
ATOM 692 N N . LYS A 1 85 ? 11.274 -1.634 6.204 1.00 87.94 85 LYS A N 1
ATOM 693 C CA . LYS A 1 85 ? 10.972 -3.076 6.185 1.00 87.94 85 LYS A CA 1
ATOM 694 C C . LYS A 1 85 ? 9.900 -3.444 5.162 1.00 87.94 85 LYS A C 1
ATOM 696 O O . LYS A 1 85 ? 10.038 -4.498 4.541 1.00 87.94 85 LYS A O 1
ATOM 701 N N . ILE A 1 86 ? 8.869 -2.613 5.014 1.00 85.62 86 ILE A N 1
ATOM 702 C CA . ILE A 1 86 ? 7.812 -2.786 4.013 1.00 85.62 86 ILE A CA 1
ATOM 703 C C . ILE A 1 86 ? 8.429 -2.695 2.618 1.00 85.62 86 ILE A C 1
ATOM 705 O O . ILE A 1 86 ? 8.368 -3.667 1.869 1.00 85.62 86 ILE A O 1
ATOM 709 N N . LEU A 1 87 ? 9.131 -1.602 2.308 1.00 80.00 87 LEU A N 1
ATOM 710 C CA . LEU A 1 87 ? 9.724 -1.377 0.985 1.00 80.00 87 LEU A CA 1
ATOM 711 C C . LEU A 1 87 ? 10.748 -2.456 0.609 1.00 80.00 87 LEU A C 1
ATOM 713 O O . LEU A 1 87 ? 10.814 -2.877 -0.539 1.00 80.00 87 LEU A O 1
ATOM 717 N N . LYS A 1 88 ? 11.517 -2.966 1.578 1.00 78.94 88 LYS A N 1
ATOM 718 C CA . LYS A 1 88 ? 12.471 -4.058 1.336 1.00 78.94 88 LYS A CA 1
ATOM 719 C C . LYS A 1 88 ? 11.795 -5.388 0.968 1.00 78.94 88 LYS A C 1
ATOM 721 O O . LYS A 1 88 ? 12.417 -6.227 0.317 1.00 78.94 88 LYS A O 1
ATOM 726 N N . ARG A 1 89 ? 10.575 -5.637 1.454 1.00 77.81 89 ARG A N 1
ATOM 727 C CA . ARG A 1 89 ? 9.863 -6.917 1.275 1.00 77.81 89 ARG A CA 1
ATOM 728 C C . ARG A 1 89 ? 8.823 -6.877 0.167 1.00 77.81 89 ARG A C 1
ATOM 730 O O . ARG A 1 89 ? 8.562 -7.923 -0.422 1.00 77.81 89 ARG A O 1
ATOM 737 N N . TYR A 1 90 ? 8.226 -5.716 -0.083 1.00 71.50 90 TYR A N 1
ATOM 738 C CA . TYR A 1 90 ? 7.108 -5.573 -0.998 1.00 71.50 90 TYR A CA 1
ATOM 739 C C . TYR A 1 90 ? 7.565 -5.846 -2.441 1.00 71.50 90 TYR A C 1
ATOM 741 O O . TYR A 1 90 ? 8.398 -5.118 -2.963 1.00 71.50 90 TYR A O 1
ATOM 749 N N . PRO A 1 91 ? 7.076 -6.891 -3.125 1.00 53.00 91 PRO A N 1
ATOM 750 C CA . PRO A 1 91 ? 7.494 -7.200 -4.491 1.00 53.00 91 PRO A CA 1
ATOM 751 C C . PRO A 1 91 ? 6.959 -6.173 -5.489 1.00 53.00 91 PRO A C 1
ATOM 753 O O . PRO A 1 91 ? 7.586 -5.936 -6.506 1.00 53.00 91 PRO A O 1
ATOM 756 N N . ALA A 1 92 ? 5.854 -5.491 -5.185 1.00 48.56 92 ALA A N 1
ATOM 757 C CA . ALA A 1 92 ? 5.441 -4.309 -5.937 1.00 48.56 92 ALA A CA 1
ATOM 758 C C . ALA A 1 92 ? 6.272 -3.055 -5.570 1.00 48.56 92 ALA A C 1
ATOM 760 O O . ALA A 1 92 ? 6.232 -2.056 -6.272 1.00 48.56 92 ALA A O 1
ATOM 761 N N . ALA A 1 93 ? 7.147 -3.100 -4.558 1.00 43.56 93 ALA A N 1
ATOM 762 C CA . ALA A 1 93 ? 8.226 -2.113 -4.422 1.00 43.56 93 ALA A CA 1
ATOM 763 C C . ALA A 1 93 ? 9.379 -2.340 -5.423 1.00 43.56 93 ALA A C 1
ATOM 765 O O . ALA A 1 93 ? 10.310 -1.542 -5.470 1.00 43.56 93 ALA A O 1
ATOM 766 N N . VAL A 1 94 ? 9.285 -3.349 -6.302 1.00 39.38 94 VAL A N 1
ATOM 767 C CA . VAL A 1 94 ? 10.052 -3.411 -7.563 1.00 39.38 94 VAL A CA 1
ATOM 768 C C . VAL A 1 94 ? 9.620 -2.278 -8.522 1.00 39.38 94 VAL A C 1
ATOM 770 O O . VAL A 1 94 ? 10.214 -2.088 -9.570 1.00 39.38 94 VAL A O 1
ATOM 773 N N . TYR A 1 95 ? 8.622 -1.463 -8.172 1.00 49.09 95 TYR A N 1
ATOM 774 C CA . TYR A 1 95 ? 8.298 -0.216 -8.875 1.00 49.09 95 TYR A CA 1
ATOM 775 C C . TYR A 1 95 ? 8.964 1.026 -8.254 1.00 49.09 95 TYR A C 1
ATOM 777 O O . TYR A 1 95 ? 8.766 2.133 -8.752 1.00 49.09 95 TYR A O 1
ATOM 785 N N . LEU A 1 96 ? 9.761 0.876 -7.183 1.00 47.38 96 LEU A N 1
ATOM 786 C CA . LEU A 1 96 ? 10.487 2.001 -6.593 1.00 47.38 96 LEU A CA 1
ATOM 787 C C . LEU A 1 96 ? 11.693 2.402 -7.462 1.00 47.38 96 LEU A C 1
ATOM 789 O O . LEU A 1 96 ? 12.431 1.533 -7.932 1.00 47.38 96 LEU A O 1
ATOM 793 N N . PRO A 1 97 ? 11.970 3.709 -7.617 1.00 44.00 97 PRO A N 1
ATOM 794 C CA . PRO A 1 97 ? 13.110 4.195 -8.397 1.00 44.00 97 PRO A CA 1
ATOM 795 C C . PRO A 1 97 ? 14.477 3.800 -7.817 1.00 44.00 97 PRO A C 1
ATOM 797 O O . PRO A 1 97 ? 15.467 3.810 -8.549 1.00 44.00 97 PRO A O 1
ATOM 800 N N . LEU A 1 98 ? 14.546 3.456 -6.524 1.00 51.84 98 LEU A N 1
ATOM 801 C CA . LEU A 1 98 ? 15.784 3.125 -5.817 1.00 51.84 98 LEU A CA 1
ATOM 802 C C . LEU A 1 98 ? 15.700 1.759 -5.112 1.00 51.84 98 LEU A C 1
ATOM 804 O O . LEU A 1 98 ? 14.699 1.459 -4.456 1.00 51.84 98 LEU A O 1
ATOM 808 N N . PRO A 1 99 ? 16.756 0.925 -5.194 1.00 58.31 99 PRO A N 1
ATOM 809 C CA . PRO A 1 99 ? 16.828 -0.321 -4.442 1.00 58.31 99 PRO A CA 1
ATOM 810 C C . PRO A 1 99 ? 16.940 -0.037 -2.937 1.00 58.31 99 PRO A C 1
ATOM 812 O O . PRO A 1 99 ? 17.842 0.662 -2.498 1.00 58.31 99 PRO A O 1
ATOM 815 N N . VAL A 1 100 ? 16.073 -0.633 -2.115 1.00 66.38 100 VAL A N 1
ATOM 816 C CA . VAL A 1 100 ? 16.163 -0.494 -0.651 1.00 66.38 100 VAL A CA 1
ATOM 817 C C . VAL A 1 100 ? 17.112 -1.548 -0.077 1.00 66.38 100 VAL A C 1
ATOM 819 O O . VAL A 1 100 ? 16.731 -2.691 0.190 1.00 66.38 100 VAL A O 1
ATOM 822 N N . ASP A 1 101 ? 18.372 -1.166 0.124 1.00 72.00 101 ASP A N 1
ATOM 823 C CA . ASP A 1 101 ? 19.411 -2.016 0.714 1.00 72.00 101 ASP A CA 1
ATOM 824 C C . ASP A 1 101 ? 20.154 -1.331 1.879 1.00 72.00 101 ASP A C 1
ATOM 826 O O . ASP A 1 101 ? 19.661 -0.374 2.479 1.00 72.00 101 ASP A O 1
ATOM 830 N N . LYS A 1 102 ? 21.306 -1.877 2.294 1.00 77.69 102 LYS A N 1
ATOM 831 C CA . LYS A 1 102 ? 22.079 -1.358 3.438 1.00 77.69 102 LYS A CA 1
ATOM 832 C C . LYS A 1 102 ? 22.695 0.024 3.172 1.00 77.69 102 LYS A C 1
ATOM 834 O O . LYS A 1 102 ? 23.041 0.708 4.142 1.00 77.69 102 LYS A O 1
ATOM 839 N N . GLN A 1 103 ? 22.835 0.420 1.906 1.00 81.38 103 GLN A N 1
ATOM 840 C CA . GLN A 1 103 ? 23.339 1.734 1.503 1.00 81.38 103 GLN A CA 1
ATOM 841 C C . GLN A 1 103 ? 22.259 2.813 1.588 1.00 81.38 103 GLN A C 1
ATOM 843 O O . GLN A 1 103 ? 22.583 3.985 1.469 1.00 81.38 103 GLN A O 1
ATOM 848 N N . HIS A 1 104 ? 21.012 2.444 1.891 1.00 85.12 104 HIS A N 1
ATOM 849 C CA . HIS A 1 104 ? 19.891 3.369 1.940 1.00 85.12 104 HIS A CA 1
ATOM 850 C C . HIS A 1 104 ? 19.311 3.499 3.352 1.00 85.12 104 HIS A C 1
ATOM 852 O O . HIS A 1 104 ? 19.394 2.577 4.173 1.00 85.12 104 HIS A O 1
ATOM 858 N N . TYR A 1 105 ? 18.711 4.648 3.647 1.00 87.38 105 TYR A N 1
ATOM 859 C CA . TYR A 1 105 ? 17.904 4.862 4.849 1.00 87.38 105 TYR A CA 1
ATOM 860 C C . TYR A 1 105 ? 16.675 5.716 4.540 1.00 87.38 105 TYR A C 1
ATOM 862 O O . TYR A 1 105 ? 16.620 6.390 3.516 1.00 87.38 105 TYR A O 1
ATOM 870 N N . VAL A 1 106 ? 15.679 5.657 5.423 1.00 88.25 106 VAL A N 1
ATOM 871 C CA . VAL A 1 106 ? 14.440 6.430 5.303 1.00 88.25 106 VAL A CA 1
ATOM 872 C C . VAL A 1 106 ? 14.490 7.598 6.284 1.00 88.25 106 VAL A C 1
ATOM 874 O O . VAL A 1 106 ? 14.853 7.402 7.447 1.00 88.25 106 VAL A O 1
ATOM 877 N N . LYS A 1 107 ? 14.131 8.800 5.828 1.00 88.19 107 LYS A N 1
ATOM 878 C CA . LYS A 1 107 ? 14.001 10.001 6.669 1.00 88.19 107 LYS A CA 1
ATOM 879 C C . LYS A 1 107 ? 12.771 10.819 6.285 1.00 88.19 107 LYS A C 1
ATOM 881 O O . LYS A 1 107 ? 12.326 10.749 5.143 1.00 88.19 107 LYS A O 1
ATOM 886 N N . ARG A 1 108 ? 12.274 11.625 7.222 1.00 86.31 108 ARG A N 1
ATOM 887 C CA . ARG A 1 108 ? 11.189 12.588 7.000 1.00 86.31 108 ARG A CA 1
ATOM 888 C C . ARG A 1 108 ? 11.771 13.997 6.881 1.00 86.31 108 ARG A C 1
ATOM 890 O O . ARG A 1 108 ? 12.574 14.392 7.723 1.00 86.31 108 ARG A O 1
ATOM 897 N N . GLU A 1 109 ? 11.377 14.754 5.861 1.00 86.12 109 GLU A N 1
ATOM 898 C CA . GLU A 1 109 ? 11.668 16.190 5.724 1.00 86.12 109 GLU A CA 1
ATOM 899 C C . GLU A 1 109 ? 10.390 16.924 5.312 1.00 86.12 109 GLU A C 1
ATOM 901 O O . GLU A 1 109 ? 9.775 16.553 4.316 1.00 86.12 109 GLU A O 1
ATOM 906 N N . LYS A 1 110 ? 9.997 17.977 6.047 1.00 82.00 110 LYS A N 1
ATOM 907 C CA . LYS A 1 110 ? 8.793 18.787 5.753 1.00 82.00 110 LYS A CA 1
ATOM 908 C C . LYS A 1 110 ? 7.551 17.924 5.452 1.00 82.00 110 LYS A C 1
ATOM 910 O O . LYS A 1 110 ? 6.873 18.138 4.457 1.00 82.00 110 LYS A O 1
ATOM 915 N N . ASN A 1 111 ? 7.294 16.929 6.302 1.00 75.38 111 ASN A N 1
ATOM 916 C CA . ASN A 1 111 ? 6.219 15.931 6.192 1.00 75.38 111 ASN A CA 1
ATOM 917 C C . ASN A 1 111 ? 6.321 14.907 5.049 1.00 75.38 111 ASN A C 1
ATOM 919 O O . ASN A 1 111 ? 5.574 13.936 5.084 1.00 75.38 111 ASN A O 1
ATOM 923 N N . GLN A 1 112 ? 7.293 15.022 4.143 1.00 82.31 112 GLN A N 1
ATOM 924 C CA . GLN A 1 112 ? 7.541 14.044 3.086 1.00 82.31 112 GLN A CA 1
ATOM 925 C C . GLN A 1 112 ? 8.593 13.016 3.518 1.00 82.31 112 GLN A C 1
ATOM 927 O O . GLN A 1 112 ? 9.647 13.355 4.066 1.00 82.31 112 GLN A O 1
ATOM 932 N N . TRP A 1 113 ? 8.332 11.745 3.228 1.00 85.88 113 TRP A N 1
ATOM 933 C CA . TRP A 1 113 ? 9.293 10.664 3.416 1.00 85.88 113 TRP A CA 1
ATOM 934 C C . TRP A 1 113 ? 10.227 10.538 2.212 1.00 85.88 113 TRP A C 1
ATOM 936 O O . TRP A 1 113 ? 9.784 10.594 1.064 1.00 85.88 113 TRP A O 1
ATOM 946 N N . TYR A 1 114 ? 11.511 10.313 2.481 1.00 85.25 114 TYR A N 1
ATOM 947 C CA . TYR A 1 114 ? 12.556 10.118 1.479 1.00 85.25 114 TYR A CA 1
ATOM 948 C C . TYR A 1 114 ? 13.350 8.844 1.754 1.00 85.25 114 TYR A C 1
ATOM 950 O O . TYR A 1 114 ? 13.718 8.576 2.902 1.00 85.25 114 TYR A O 1
ATOM 958 N N . ILE A 1 115 ? 13.678 8.107 0.693 1.00 85.38 115 ILE A N 1
ATOM 959 C CA . ILE A 1 115 ? 14.801 7.166 0.685 1.00 85.38 115 ILE A CA 1
ATOM 960 C C . ILE A 1 115 ? 16.046 7.961 0.312 1.00 85.38 115 ILE A C 1
ATOM 962 O O . ILE A 1 115 ? 16.029 8.712 -0.659 1.00 85.38 115 ILE A O 1
ATOM 966 N N . VAL A 1 116 ? 17.118 7.786 1.075 1.00 85.94 116 VAL A N 1
ATOM 967 C CA . VAL A 1 116 ? 18.385 8.492 0.877 1.00 85.94 116 VAL A CA 1
ATOM 968 C C . VAL A 1 116 ? 19.503 7.486 0.703 1.00 85.94 116 VAL A C 1
ATOM 970 O O . VAL A 1 116 ? 19.656 6.584 1.535 1.00 85.94 116 VAL A O 1
ATOM 973 N N . ASP A 1 117 ? 20.295 7.665 -0.345 1.00 83.94 117 ASP A N 1
ATOM 974 C CA . ASP A 1 117 ? 21.552 6.952 -0.544 1.00 83.94 117 ASP A CA 1
ATOM 975 C C . ASP A 1 117 ? 22.641 7.538 0.374 1.00 83.94 117 ASP A C 1
ATOM 977 O O . ASP A 1 117 ? 22.887 8.744 0.402 1.00 83.94 117 ASP A O 1
ATOM 981 N N . LYS A 1 118 ? 23.299 6.683 1.164 1.00 85.81 118 LYS A N 1
ATOM 982 C CA . LYS A 1 118 ? 24.307 7.095 2.156 1.00 85.81 118 LYS A CA 1
ATOM 983 C C . LYS A 1 118 ? 25.608 7.605 1.539 1.00 85.81 118 LYS A C 1
ATOM 985 O O . LYS A 1 118 ? 26.331 8.317 2.226 1.00 85.81 118 LYS A O 1
ATOM 990 N N . GLY A 1 119 ? 25.949 7.182 0.323 1.00 82.75 119 GLY A N 1
ATOM 991 C CA . GLY A 1 119 ? 27.213 7.538 -0.322 1.00 82.75 119 GLY A CA 1
ATOM 992 C C . GLY A 1 119 ? 27.123 8.849 -1.093 1.00 82.75 119 GLY A C 1
ATOM 993 O O . GLY A 1 119 ? 28.028 9.673 -1.021 1.00 82.75 119 GLY A O 1
ATOM 994 N N . THR A 1 120 ? 26.022 9.041 -1.813 1.00 82.06 120 THR A N 1
ATOM 995 C CA . THR A 1 120 ? 25.803 10.194 -2.700 1.00 82.06 120 THR A CA 1
ATOM 996 C C . THR A 1 120 ? 24.954 11.289 -2.062 1.00 82.06 120 THR A C 1
ATOM 998 O O . THR A 1 120 ? 25.023 12.439 -2.486 1.00 82.06 120 THR A O 1
ATOM 1001 N N . GLY A 1 121 ? 24.135 10.948 -1.063 1.00 82.38 121 GLY A N 1
ATOM 1002 C CA . GLY A 1 121 ? 23.124 11.848 -0.514 1.00 82.38 121 GLY A CA 1
ATOM 1003 C C . GLY A 1 121 ? 21.914 12.058 -1.432 1.00 82.38 121 GLY A C 1
ATOM 1004 O O . GLY A 1 121 ? 21.028 12.838 -1.072 1.00 82.38 121 GLY A O 1
ATOM 1005 N N . GLU A 1 122 ? 21.846 11.375 -2.587 1.00 80.81 122 GLU A N 1
ATOM 1006 C CA . GLU A 1 122 ? 20.682 11.419 -3.477 1.00 80.81 122 GLU A CA 1
ATOM 1007 C C . GLU A 1 122 ? 19.442 10.962 -2.701 1.00 80.81 122 GLU A C 1
ATOM 1009 O O . GLU A 1 122 ? 19.470 9.959 -1.979 1.00 80.81 122 GLU A O 1
ATOM 1014 N N . LYS A 1 123 ? 18.358 11.733 -2.823 1.00 81.38 123 LYS A N 1
ATOM 1015 C CA . LYS A 1 123 ? 17.089 11.455 -2.157 1.00 81.38 123 LYS A CA 1
ATOM 1016 C C . LYS A 1 123 ? 15.977 11.283 -3.176 1.00 81.38 123 LYS A C 1
ATOM 1018 O O . LYS A 1 123 ? 15.820 12.112 -4.064 1.00 81.38 123 LYS A O 1
ATOM 1023 N N . GLU A 1 124 ? 15.173 10.250 -2.978 1.00 77.62 124 GLU A N 1
ATOM 1024 C CA . GLU A 1 124 ? 13.955 10.002 -3.744 1.00 77.62 124 GLU A CA 1
ATOM 1025 C C . GLU A 1 124 ? 12.768 10.038 -2.787 1.00 77.62 124 GLU A C 1
ATOM 1027 O O . GLU A 1 124 ? 12.808 9.424 -1.714 1.00 77.62 124 GLU A O 1
ATOM 1032 N N . ALA A 1 125 ? 11.715 10.763 -3.161 1.00 77.25 125 ALA A N 1
ATOM 1033 C CA . ALA A 1 125 ? 10.473 10.752 -2.404 1.00 77.25 125 ALA A CA 1
ATOM 1034 C C . ALA A 1 125 ? 9.898 9.328 -2.385 1.00 77.25 125 ALA A C 1
ATOM 1036 O O . ALA A 1 125 ? 9.822 8.648 -3.410 1.00 77.25 125 ALA A O 1
ATOM 1037 N N . VAL A 1 126 ? 9.499 8.858 -1.207 1.00 73.00 126 VAL A N 1
ATOM 1038 C CA . VAL A 1 126 ? 8.801 7.579 -1.095 1.00 73.00 126 VAL A CA 1
ATOM 1039 C C . VAL A 1 126 ? 7.356 7.792 -1.527 1.00 73.00 126 VAL A C 1
ATOM 1041 O O . VAL A 1 126 ? 6.679 8.668 -0.994 1.00 73.00 126 VAL A O 1
ATOM 1044 N N . GLY A 1 127 ? 6.914 6.998 -2.505 1.00 64.69 127 GLY A N 1
ATOM 1045 C CA . GLY A 1 127 ? 5.548 7.018 -3.026 1.00 64.69 127 GLY A CA 1
ATOM 1046 C C . GLY A 1 127 ? 4.486 6.534 -2.020 1.00 64.69 127 GLY A C 1
ATOM 1047 O O . GLY A 1 127 ? 4.786 6.325 -0.842 1.00 64.69 127 GLY A O 1
ATOM 1048 N N . PRO A 1 128 ? 3.248 6.281 -2.479 1.00 60.41 128 PRO A N 1
ATOM 1049 C CA . PRO A 1 128 ? 2.037 6.335 -1.650 1.00 60.41 128 PRO A CA 1
ATOM 1050 C C . PRO A 1 128 ? 1.912 5.298 -0.529 1.00 60.41 128 PRO A C 1
ATOM 1052 O O . PRO A 1 128 ? 1.108 5.472 0.381 1.00 60.41 128 PRO A O 1
ATOM 1055 N N . LEU A 1 129 ? 2.764 4.267 -0.512 1.00 61.16 129 LEU A N 1
ATOM 1056 C CA . LEU A 1 129 ? 2.846 3.297 0.588 1.00 61.16 129 LEU A CA 1
ATOM 1057 C C . LEU A 1 129 ? 3.104 3.944 1.964 1.00 61.16 129 LEU A C 1
ATOM 1059 O O . LEU A 1 129 ? 2.811 3.322 2.984 1.00 61.16 129 LEU A O 1
ATOM 1063 N N . VAL A 1 130 ? 3.655 5.163 2.007 1.00 64.94 130 VAL A N 1
ATOM 1064 C CA . VAL A 1 130 ? 3.894 5.906 3.259 1.00 64.94 130 VAL A CA 1
ATOM 1065 C C . VAL A 1 130 ? 2.625 6.436 3.906 1.00 64.94 130 VAL A C 1
ATOM 1067 O O . VAL A 1 130 ? 2.571 6.570 5.124 1.00 64.94 130 VAL A O 1
ATOM 1070 N N . HIS A 1 131 ? 1.566 6.655 3.134 1.00 77.50 131 HIS A N 1
ATOM 1071 C CA . HIS A 1 131 ? 0.329 7.170 3.698 1.00 77.50 131 HIS A CA 1
ATOM 1072 C C . HIS A 1 131 ? -0.378 6.129 4.584 1.00 77.50 131 HIS A C 1
ATOM 1074 O O . HIS A 1 131 ? -1.003 6.475 5.588 1.00 77.50 131 HIS A O 1
ATOM 1080 N N . TYR A 1 132 ? -0.196 4.832 4.301 1.00 86.31 132 TYR A N 1
ATOM 1081 C CA . TYR A 1 132 ? -0.639 3.773 5.209 1.00 86.31 132 TYR A CA 1
ATOM 1082 C C . TYR A 1 132 ? 0.105 3.803 6.548 1.00 86.31 132 TYR A C 1
ATOM 1084 O O . TYR A 1 132 ? -0.505 3.529 7.581 1.00 86.31 132 TYR A O 1
ATOM 1092 N N . THR A 1 133 ? 1.408 4.117 6.570 1.00 89.62 133 THR A N 1
ATOM 1093 C CA . THR A 1 133 ? 2.163 4.155 7.833 1.00 89.62 133 THR A CA 1
ATOM 1094 C C . THR A 1 133 ? 1.788 5.358 8.686 1.00 89.62 133 THR A C 1
ATOM 1096 O O . THR A 1 133 ? 1.667 5.185 9.901 1.00 89.62 133 THR A O 1
ATOM 1099 N N . ASP A 1 134 ? 1.476 6.501 8.064 1.00 90.06 134 ASP A N 1
ATOM 1100 C CA . ASP A 1 134 ? 0.917 7.667 8.759 1.00 90.06 134 ASP A CA 1
ATOM 1101 C C . ASP A 1 134 ? -0.418 7.301 9.440 1.00 90.06 134 ASP A C 1
ATOM 1103 O O . ASP A 1 134 ? -0.613 7.579 10.622 1.00 90.06 134 ASP A O 1
ATOM 1107 N N . VAL A 1 135 ? -1.318 6.580 8.756 1.00 92.69 135 VAL A N 1
ATOM 1108 C CA . VAL A 1 135 ? -2.584 6.107 9.356 1.00 92.69 135 VAL A CA 1
ATOM 1109 C C . VAL A 1 135 ? -2.340 5.170 10.539 1.00 92.69 135 VAL A C 1
ATOM 1111 O O . VAL A 1 135 ? -2.979 5.307 11.580 1.00 92.69 135 VAL A O 1
ATOM 1114 N N . ILE A 1 136 ? -1.409 4.219 10.415 1.00 95.69 136 ILE A N 1
ATOM 1115 C CA . ILE A 1 136 ? -1.079 3.276 11.497 1.00 95.69 136 ILE A CA 1
ATOM 1116 C C . ILE A 1 136 ? -0.503 4.024 12.711 1.00 95.69 136 ILE A C 1
ATOM 1118 O O . ILE A 1 136 ? -0.827 3.684 13.854 1.00 95.69 136 ILE A O 1
ATOM 1122 N N . LYS A 1 137 ? 0.336 5.042 12.474 1.00 95.62 137 LYS A N 1
ATOM 1123 C CA . LYS A 1 137 ? 0.872 5.937 13.508 1.00 95.62 137 LYS A CA 1
ATOM 1124 C C . LYS A 1 137 ? -0.251 6.693 14.216 1.00 95.62 137 LYS A C 1
ATOM 1126 O O . LYS A 1 137 ? -0.335 6.633 15.444 1.00 95.62 137 LYS A O 1
ATOM 1131 N N . GLU A 1 138 ? -1.134 7.337 13.460 1.00 96.31 138 GLU A N 1
ATOM 1132 C CA . GLU A 1 138 ? -2.239 8.122 14.015 1.00 96.31 138 GLU A CA 1
ATOM 1133 C C . GLU A 1 138 ? -3.259 7.256 14.763 1.00 96.31 138 GLU A C 1
ATOM 1135 O O . GLU A 1 138 ? -3.774 7.676 15.795 1.00 96.31 138 GLU A O 1
ATOM 1140 N N . VAL A 1 139 ? -3.488 6.006 14.347 1.00 96.94 139 VAL A N 1
ATOM 1141 C CA . VAL A 1 139 ? -4.316 5.067 15.123 1.00 96.94 139 VAL A CA 1
ATOM 1142 C C . VAL A 1 139 ? -3.666 4.735 16.470 1.00 96.94 139 VAL A C 1
ATOM 1144 O O . VAL A 1 139 ? -4.348 4.735 17.496 1.00 96.94 139 VAL A O 1
ATOM 1147 N N . ALA A 1 140 ? -2.352 4.475 16.499 1.00 97.19 140 ALA A N 1
ATOM 1148 C CA . ALA A 1 140 ? -1.643 4.198 17.751 1.00 97.19 140 ALA A CA 1
ATOM 1149 C C . ALA A 1 140 ? -1.705 5.393 18.716 1.00 97.19 140 ALA A C 1
ATOM 1151 O O . ALA A 1 140 ? -1.919 5.202 19.914 1.00 97.19 140 ALA A O 1
ATOM 1152 N N . LYS A 1 141 ? -1.575 6.615 18.189 1.00 97.06 141 LYS A N 1
ATOM 1153 C CA . LYS A 1 141 ? -1.723 7.862 18.944 1.00 97.06 141 LYS A CA 1
ATOM 1154 C C . LYS A 1 141 ? -3.153 8.060 19.454 1.00 97.06 141 LYS A C 1
ATOM 1156 O O . LYS A 1 141 ? -3.345 8.271 20.651 1.00 97.06 141 LYS A O 1
ATOM 1161 N N . HIS A 1 142 ? -4.148 7.925 18.572 1.00 96.44 142 HIS A N 1
ATOM 1162 C CA . HIS A 1 142 ? -5.574 8.046 18.895 1.00 96.44 142 HIS A CA 1
ATOM 1163 C C . HIS A 1 142 ? -5.972 7.117 20.041 1.00 96.44 142 HIS A C 1
ATOM 1165 O O . HIS A 1 142 ? -6.601 7.574 20.995 1.00 96.44 142 HIS A O 1
ATOM 1171 N N . ASN A 1 143 ? -5.576 5.842 19.975 1.00 96.31 143 ASN A N 1
ATOM 1172 C CA . ASN A 1 143 ? -5.929 4.850 20.991 1.00 96.31 143 ASN A CA 1
ATOM 1173 C C . ASN A 1 143 ? -5.423 5.241 22.385 1.00 96.31 143 ASN A C 1
ATOM 1175 O O . ASN A 1 143 ? -6.147 5.084 23.363 1.00 96.31 143 ASN A O 1
ATOM 1179 N N . ILE A 1 144 ? -4.215 5.799 22.484 1.00 96.25 144 ILE A N 1
ATOM 1180 C CA . ILE A 1 144 ? -3.647 6.205 23.773 1.00 96.25 144 ILE A CA 1
ATOM 1181 C C . ILE A 1 144 ? -4.247 7.517 24.281 1.00 96.25 144 ILE A C 1
ATOM 1183 O O . ILE A 1 144 ? -4.563 7.633 25.462 1.00 96.25 144 ILE A O 1
ATOM 1187 N N . GLN A 1 145 ? -4.451 8.497 23.403 1.00 92.19 145 GLN A N 1
ATOM 1188 C CA . GLN A 1 145 ? -4.983 9.809 23.788 1.00 92.19 145 GLN A CA 1
ATOM 1189 C C . GLN A 1 145 ? -6.482 9.800 24.102 1.00 92.19 145 GLN A C 1
ATOM 1191 O O . GLN A 1 145 ? -6.943 10.641 24.867 1.00 92.19 145 GLN A O 1
ATOM 1196 N N . ASN A 1 146 ? -7.241 8.860 23.533 1.00 92.38 146 ASN A N 1
ATOM 1197 C CA . ASN A 1 146 ? -8.700 8.821 23.651 1.00 92.38 146 ASN A CA 1
ATOM 1198 C C . ASN A 1 146 ? -9.223 7.550 24.334 1.00 92.38 146 ASN A C 1
ATOM 1200 O O . ASN A 1 146 ? -10.423 7.290 24.271 1.00 92.38 146 ASN A O 1
ATOM 1204 N N . HIS A 1 147 ? -8.344 6.744 24.947 1.00 89.19 147 HIS A N 1
ATOM 1205 C CA . HIS A 1 147 ? -8.682 5.413 25.476 1.00 89.19 147 HIS A CA 1
ATOM 1206 C C . HIS A 1 147 ? -9.392 4.529 24.434 1.00 89.19 147 HIS A C 1
ATOM 1208 O O . HIS A 1 147 ? -10.337 3.797 24.733 1.00 89.19 147 HIS A O 1
ATOM 1214 N N . GLY A 1 148 ? -8.950 4.654 23.183 1.00 88.44 148 GLY A N 1
ATOM 1215 C CA . GLY A 1 148 ? -9.510 3.956 22.038 1.00 88.44 148 GLY A CA 1
ATOM 1216 C C . GLY A 1 148 ? -8.995 2.529 21.896 1.00 88.44 148 GLY A C 1
ATOM 1217 O O . GLY A 1 148 ? -8.007 2.128 22.511 1.00 88.44 148 GLY A O 1
ATOM 1218 N N . ASN A 1 149 ? -9.662 1.755 21.042 1.00 89.38 149 ASN A N 1
ATOM 1219 C CA . ASN A 1 149 ? -9.280 0.371 20.743 1.00 89.38 149 ASN A CA 1
ATOM 1220 C C . ASN A 1 149 ? -9.443 0.057 19.248 1.00 89.38 149 ASN A C 1
ATOM 1222 O O . ASN A 1 149 ? -9.921 -1.012 18.855 1.00 89.38 149 ASN A O 1
ATOM 1226 N N . LEU A 1 150 ? -9.095 1.019 18.391 1.00 93.31 150 LEU A N 1
ATOM 1227 C CA . LEU A 1 150 ? -9.053 0.787 16.954 1.00 93.31 150 LEU A CA 1
ATOM 1228 C C . LEU A 1 150 ? -7.92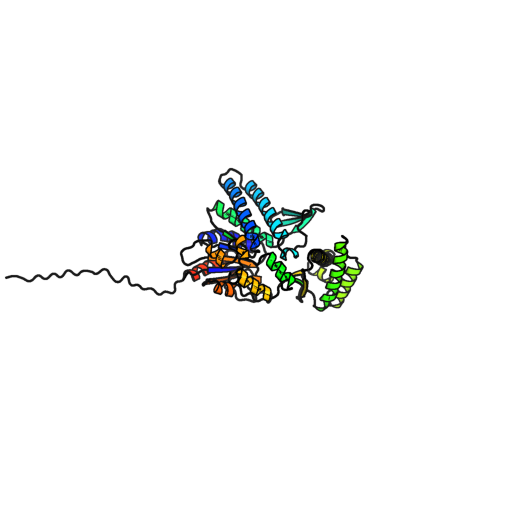8 -0.184 16.615 1.00 93.31 150 LEU A C 1
ATOM 1230 O O . LEU A 1 150 ? -6.766 0.030 16.961 1.00 93.31 150 LEU A O 1
ATOM 1234 N N . GLN A 1 151 ? -8.285 -1.233 15.885 1.00 93.44 151 GLN A N 1
ATOM 1235 C CA . GLN A 1 151 ? -7.335 -2.183 15.329 1.00 93.44 151 GLN A CA 1
ATOM 1236 C C . GLN A 1 151 ? -7.151 -1.914 13.835 1.00 93.44 151 GLN A C 1
ATOM 1238 O O . GLN A 1 151 ? -8.100 -1.534 13.141 1.00 93.44 151 GLN A O 1
ATOM 1243 N N . VAL A 1 152 ? -5.924 -2.125 13.356 1.00 95.31 152 VAL A N 1
ATOM 1244 C CA . VAL A 1 152 ? -5.538 -1.954 11.952 1.00 95.31 152 VAL A CA 1
ATOM 1245 C C . VAL A 1 152 ? -4.925 -3.246 11.439 1.00 95.31 152 VAL A C 1
ATOM 1247 O O . VAL A 1 152 ? -4.021 -3.793 12.077 1.00 95.31 152 VAL A O 1
ATOM 1250 N N . TYR A 1 153 ? -5.387 -3.708 10.279 1.00 95.56 153 TYR A N 1
ATOM 1251 C CA . TYR A 1 153 ? -4.882 -4.918 9.633 1.00 95.56 153 TYR A CA 1
ATOM 1252 C C . TYR A 1 153 ? -4.610 -4.707 8.143 1.00 95.56 153 TYR A C 1
ATOM 1254 O O . TYR A 1 153 ? -5.349 -4.028 7.439 1.00 95.56 153 TYR A O 1
ATOM 1262 N N . ALA A 1 154 ? -3.557 -5.343 7.655 1.00 93.56 154 ALA A N 1
ATOM 1263 C CA . ALA A 1 154 ? -3.265 -5.549 6.247 1.00 93.56 154 ALA A CA 1
ATOM 1264 C C . ALA A 1 154 ? -4.013 -6.803 5.757 1.00 93.56 154 ALA A C 1
ATOM 1266 O O . ALA A 1 154 ? -3.930 -7.853 6.404 1.00 93.56 154 ALA A O 1
ATOM 1267 N N . VAL A 1 155 ? -4.754 -6.706 4.649 1.00 93.12 155 VAL A N 1
ATOM 1268 C CA . VAL A 1 155 ? -5.614 -7.807 4.154 1.00 93.12 155 VAL A CA 1
ATOM 1269 C C . VAL A 1 155 ? -5.335 -8.234 2.713 1.00 93.12 155 VAL A C 1
ATOM 1271 O O . VAL A 1 155 ? -5.944 -9.186 2.227 1.00 93.12 155 VAL A O 1
ATOM 1274 N N . ASP A 1 156 ? -4.399 -7.588 2.023 1.00 90.06 156 ASP A N 1
ATOM 1275 C CA . ASP A 1 156 ? -4.059 -7.917 0.639 1.00 90.06 156 ASP A CA 1
ATOM 1276 C C . ASP A 1 156 ? -3.280 -9.244 0.527 1.00 90.06 156 ASP A C 1
ATOM 1278 O O . ASP A 1 156 ? -2.835 -9.830 1.523 1.00 90.06 156 ASP A O 1
ATOM 1282 N N . VAL A 1 157 ? -3.120 -9.731 -0.699 1.00 89.25 157 VAL A N 1
ATOM 1283 C CA . VAL A 1 157 ? -2.313 -10.892 -1.084 1.00 89.25 157 VAL A CA 1
ATOM 1284 C C . VAL A 1 157 ? -0.895 -10.763 -0.520 1.00 89.25 157 VAL A C 1
ATOM 1286 O O . VAL A 1 157 ? -0.288 -9.692 -0.548 1.00 89.25 157 VAL A O 1
ATOM 1289 N N . SER A 1 158 ? -0.349 -11.851 0.028 1.00 89.44 158 SER A N 1
ATOM 1290 C CA . SER A 1 158 ? 0.980 -11.801 0.644 1.00 89.44 158 SER A CA 1
ATOM 1291 C C . SER A 1 158 ? 2.087 -11.512 -0.376 1.00 89.44 158 SER A C 1
ATOM 1293 O O . SER A 1 158 ? 1.976 -11.816 -1.567 1.00 89.44 158 SER A O 1
ATOM 1295 N N . THR A 1 159 ? 3.228 -11.006 0.098 1.00 85.56 159 THR A N 1
ATOM 1296 C CA . THR A 1 159 ? 4.397 -10.773 -0.771 1.00 85.56 159 THR A CA 1
ATOM 1297 C C . THR A 1 159 ? 4.908 -12.046 -1.462 1.00 85.56 159 THR A C 1
ATOM 1299 O O . THR A 1 159 ? 5.469 -11.986 -2.559 1.00 85.56 159 THR A O 1
ATOM 1302 N N . LYS A 1 160 ? 4.717 -13.217 -0.846 1.00 86.19 160 LYS A N 1
ATOM 1303 C CA . LYS A 1 160 ? 5.063 -14.517 -1.436 1.00 86.19 160 LYS A CA 1
ATOM 1304 C C . LYS A 1 160 ? 4.144 -14.837 -2.618 1.00 86.19 160 LYS A C 1
ATOM 1306 O O . LYS A 1 160 ? 4.640 -15.120 -3.705 1.00 86.19 160 LYS A O 1
ATOM 1311 N N . GLU A 1 161 ? 2.835 -14.723 -2.422 1.00 87.81 161 GLU A N 1
ATOM 1312 C CA . GLU A 1 161 ? 1.831 -14.967 -3.463 1.00 87.81 161 GLU A CA 1
ATOM 1313 C C . GLU A 1 161 ? 1.973 -13.977 -4.627 1.00 87.81 161 GLU A C 1
ATOM 1315 O O . GLU A 1 161 ? 1.952 -14.383 -5.786 1.00 87.81 161 GLU A O 1
ATOM 1320 N N . MET A 1 162 ? 2.225 -12.692 -4.351 1.00 84.44 162 MET A N 1
ATOM 1321 C CA . MET A 1 162 ? 2.510 -11.706 -5.402 1.00 84.44 162 MET A CA 1
ATOM 1322 C C . MET A 1 162 ? 3.689 -12.147 -6.287 1.00 84.44 162 MET A C 1
ATOM 1324 O O . MET A 1 162 ? 3.605 -12.092 -7.510 1.00 84.44 162 MET A O 1
ATOM 1328 N N . LYS A 1 163 ? 4.778 -12.673 -5.708 1.00 81.06 163 LYS A N 1
ATOM 1329 C CA . LYS A 1 163 ? 5.902 -13.213 -6.502 1.00 81.06 163 LYS A CA 1
ATOM 1330 C C . LYS A 1 163 ? 5.504 -14.426 -7.339 1.00 81.06 163 LYS A C 1
ATOM 1332 O O . LYS A 1 163 ? 6.005 -14.601 -8.447 1.00 81.06 163 LYS A O 1
ATOM 1337 N N . GLU A 1 164 ? 4.628 -15.281 -6.827 1.00 85.69 164 GLU A N 1
ATOM 1338 C CA . GLU A 1 164 ? 4.117 -16.432 -7.576 1.00 85.69 164 GLU A CA 1
ATOM 1339 C C . GLU A 1 164 ? 3.230 -15.995 -8.748 1.00 85.69 164 GLU A C 1
ATOM 1341 O O . GLU A 1 164 ? 3.347 -16.551 -9.839 1.00 85.69 164 GLU A O 1
ATOM 1346 N N . HIS A 1 165 ? 2.409 -14.959 -8.571 1.00 85.31 165 HIS A N 1
ATOM 1347 C CA . HIS A 1 165 ? 1.619 -14.371 -9.654 1.00 85.31 165 HIS A CA 1
ATOM 1348 C C . HIS A 1 165 ? 2.471 -13.599 -10.669 1.00 85.31 165 HIS A C 1
ATOM 1350 O O . HIS A 1 165 ? 2.183 -13.670 -11.863 1.00 85.31 165 HIS A O 1
ATOM 1356 N N . ALA A 1 166 ? 3.561 -12.957 -10.241 1.00 81.62 166 ALA A N 1
ATOM 1357 C CA . ALA A 1 166 ? 4.539 -12.357 -11.151 1.00 81.62 166 ALA A CA 1
ATOM 1358 C C . ALA A 1 166 ? 5.206 -13.414 -12.047 1.00 81.62 166 ALA A C 1
ATOM 1360 O O . ALA A 1 166 ? 5.240 -13.264 -13.265 1.00 81.62 166 ALA A O 1
ATOM 1361 N N . LYS A 1 167 ? 5.623 -14.556 -11.478 1.00 82.81 167 LYS A N 1
ATOM 1362 C CA . LYS A 1 167 ? 6.163 -15.695 -12.251 1.00 82.81 167 LYS A CA 1
ATOM 1363 C C . LYS A 1 167 ? 5.174 -16.266 -13.271 1.00 82.81 167 LYS A C 1
ATOM 1365 O O . LYS A 1 167 ? 5.604 -16.797 -14.289 1.00 82.81 167 LYS A O 1
ATOM 1370 N N . LYS A 1 168 ? 3.871 -16.171 -12.994 1.00 85.19 168 LYS A N 1
ATOM 1371 C CA . LYS A 1 168 ? 2.788 -16.577 -13.907 1.00 85.19 168 LYS A CA 1
ATOM 1372 C C . LYS A 1 168 ? 2.465 -15.511 -14.968 1.00 85.19 168 LYS A C 1
ATOM 1374 O O . LYS A 1 168 ? 1.598 -15.743 -15.801 1.00 85.19 168 LYS A O 1
ATOM 1379 N N . GLY A 1 169 ? 3.119 -14.345 -14.934 1.00 79.88 169 GLY A N 1
ATOM 1380 C CA . GLY A 1 169 ? 2.815 -13.212 -15.814 1.00 79.88 169 GLY A CA 1
ATOM 1381 C C . GLY A 1 169 ? 1.482 -12.525 -15.498 1.00 79.88 169 GLY A C 1
ATOM 1382 O O . GLY A 1 169 ? 0.953 -11.802 -16.337 1.00 79.88 169 GLY A O 1
ATOM 1383 N N . ASN A 1 170 ? 0.920 -12.758 -14.307 1.00 83.25 170 ASN A N 1
ATOM 1384 C CA . ASN A 1 170 ? -0.330 -12.137 -13.857 1.00 83.25 170 ASN A CA 1
ATOM 1385 C C . ASN A 1 170 ? -0.093 -10.791 -13.155 1.00 83.25 170 ASN A C 1
ATOM 1387 O O . ASN A 1 170 ? -1.036 -10.027 -12.980 1.00 83.25 170 ASN A O 1
ATOM 1391 N N . LEU A 1 171 ? 1.156 -10.513 -12.772 1.00 81.75 171 LEU A N 1
ATOM 1392 C CA . LEU A 1 171 ? 1.660 -9.225 -12.297 1.00 81.75 171 LEU A CA 1
ATOM 1393 C C . LEU A 1 171 ? 2.873 -8.847 -13.142 1.00 81.75 171 LEU A C 1
ATOM 1395 O O . LEU A 1 171 ? 3.767 -9.676 -13.325 1.00 81.75 171 LEU A O 1
ATOM 1399 N N . PHE A 1 172 ? 2.915 -7.621 -13.647 1.00 80.31 172 PHE A N 1
ATOM 1400 C CA . PHE A 1 172 ? 3.960 -7.195 -14.571 1.00 80.31 172 PHE A CA 1
ATOM 1401 C C . PHE A 1 172 ? 4.184 -5.683 -14.542 1.00 80.31 172 PHE A C 1
ATOM 1403 O O . PHE A 1 172 ? 3.367 -4.914 -14.046 1.00 80.31 172 PHE A O 1
ATOM 1410 N N . PHE A 1 173 ? 5.316 -5.254 -15.087 1.00 81.38 173 PHE A N 1
ATOM 1411 C CA . PHE A 1 173 ? 5.627 -3.848 -15.287 1.00 81.38 173 PHE A CA 1
ATOM 1412 C C . PHE A 1 173 ? 5.080 -3.399 -16.642 1.00 81.38 173 PHE A C 1
ATOM 1414 O O . PHE A 1 173 ? 5.432 -3.992 -17.661 1.00 81.38 173 PHE A O 1
ATOM 1421 N N . ARG A 1 174 ? 4.264 -2.349 -16.683 1.00 82.31 174 ARG A N 1
ATOM 1422 C CA . ARG A 1 174 ? 3.826 -1.727 -17.932 1.00 82.31 174 ARG A CA 1
ATOM 1423 C C . ARG A 1 174 ? 4.677 -0.521 -18.309 1.00 82.31 174 ARG A C 1
ATOM 1425 O O . ARG A 1 174 ? 5.076 0.260 -17.441 1.00 82.31 174 ARG A O 1
ATOM 1432 N N . ILE A 1 175 ? 4.887 -0.334 -19.605 1.00 85.56 175 ILE A N 1
ATOM 1433 C CA . ILE A 1 175 ? 5.376 0.920 -20.182 1.00 85.56 175 ILE A CA 1
ATOM 1434 C C . ILE A 1 175 ? 4.359 1.351 -21.235 1.00 85.56 175 ILE A C 1
ATOM 1436 O O . ILE A 1 175 ? 4.023 0.566 -22.121 1.00 85.56 175 ILE A O 1
ATOM 1440 N N . SER A 1 176 ? 3.858 2.578 -21.132 1.00 83.56 176 SER A N 1
ATOM 1441 C CA . SER A 1 176 ? 2.854 3.082 -22.062 1.00 83.56 176 SER A CA 1
ATOM 1442 C C . SER A 1 176 ? 3.484 3.555 -23.359 1.00 83.56 176 SER A C 1
ATOM 1444 O O . SER A 1 176 ? 3.955 4.684 -23.453 1.00 83.56 176 SER A O 1
ATOM 1446 N N . LEU A 1 177 ? 3.529 2.660 -24.336 1.00 86.75 177 LEU A N 1
ATOM 1447 C CA . LEU A 1 177 ? 4.010 2.882 -25.695 1.00 86.75 177 LEU A CA 1
ATOM 1448 C C . LEU A 1 177 ? 3.081 2.101 -26.651 1.00 86.75 177 LEU A C 1
ATOM 1450 O O . LEU A 1 177 ? 2.341 1.229 -26.192 1.00 86.75 177 LEU A O 1
ATOM 1454 N N . PRO A 1 178 ? 3.102 2.372 -27.961 1.00 86.69 178 PRO A N 1
ATOM 1455 C CA . PRO A 1 178 ? 2.527 1.490 -28.969 1.00 86.69 178 PRO A CA 1
ATOM 1456 C C . PRO A 1 178 ? 3.145 0.092 -28.882 1.00 86.69 178 PRO A C 1
ATOM 1458 O O . PRO A 1 178 ? 4.353 -0.038 -28.667 1.00 86.69 178 PRO A O 1
ATOM 1461 N N . GLU A 1 179 ? 2.348 -0.959 -29.082 1.00 88.12 179 GLU A N 1
ATOM 1462 C CA . GLU A 1 179 ? 2.809 -2.356 -28.973 1.00 88.12 179 GLU A CA 1
ATOM 1463 C C . GLU A 1 179 ? 4.002 -2.673 -29.894 1.00 88.12 179 GLU A C 1
ATOM 1465 O O . GLU A 1 179 ? 4.869 -3.478 -29.544 1.00 88.12 179 GLU A O 1
ATOM 1470 N N . THR A 1 180 ? 4.118 -1.971 -31.025 1.00 89.19 180 THR A N 1
ATOM 1471 C CA . THR A 1 180 ? 5.266 -2.016 -31.951 1.00 89.19 180 THR A CA 1
ATOM 1472 C C . THR A 1 180 ? 6.609 -1.706 -31.270 1.00 89.19 180 THR A C 1
ATOM 1474 O O . THR A 1 180 ? 7.656 -2.208 -31.687 1.00 89.19 180 THR A O 1
ATOM 1477 N N . CYS A 1 181 ? 6.601 -0.961 -30.160 1.00 90.12 181 CYS A N 1
ATOM 1478 C CA . CYS A 1 181 ? 7.787 -0.632 -29.369 1.00 90.12 181 CYS A CA 1
ATOM 1479 C C . CYS A 1 181 ? 8.271 -1.768 -28.451 1.00 90.12 181 CYS A C 1
ATOM 1481 O O . CYS A 1 181 ? 9.360 -1.645 -27.876 1.00 90.12 181 CYS A O 1
ATOM 1483 N N . GLN A 1 182 ? 7.520 -2.869 -28.301 1.00 91.69 182 GLN A N 1
ATOM 1484 C CA . GLN A 1 182 ? 7.871 -3.970 -27.391 1.00 91.69 182 GLN A CA 1
ATOM 1485 C C . GLN A 1 182 ? 9.263 -4.534 -27.694 1.00 91.69 182 GLN A C 1
ATOM 1487 O O . GLN A 1 182 ? 10.122 -4.570 -26.811 1.00 91.69 182 GLN A O 1
ATOM 1492 N N . GLN A 1 183 ? 9.525 -4.918 -28.945 1.00 93.31 183 GLN A N 1
ATOM 1493 C CA . GLN A 1 183 ? 10.803 -5.525 -29.323 1.00 93.31 183 GLN A CA 1
ATOM 1494 C C . GLN A 1 183 ? 12.000 -4.566 -29.130 1.00 93.31 183 GLN A C 1
ATOM 1496 O O . GLN A 1 183 ? 12.989 -4.977 -28.510 1.00 93.31 183 GLN A O 1
ATOM 1501 N N . PRO A 1 184 ? 11.956 -3.292 -29.581 1.00 94.06 184 PRO A N 1
ATOM 1502 C CA . PRO A 1 184 ? 13.010 -2.318 -29.283 1.00 94.06 184 PRO A CA 1
ATOM 1503 C C . PRO A 1 184 ? 13.311 -2.161 -27.784 1.00 94.06 184 PRO A C 1
ATOM 1505 O O . PRO A 1 184 ? 14.482 -2.124 -27.385 1.00 94.06 184 PRO A O 1
ATOM 1508 N N . VAL A 1 185 ? 12.273 -2.104 -26.944 1.00 93.00 185 VAL A N 1
ATOM 1509 C CA . VAL A 1 185 ? 12.416 -1.966 -25.488 1.00 93.00 185 VAL A CA 1
ATOM 1510 C C . VAL A 1 185 ? 13.021 -3.227 -24.869 1.00 93.00 185 VAL A C 1
ATOM 1512 O O . VAL A 1 185 ? 13.956 -3.132 -24.069 1.00 93.00 185 VAL A O 1
ATOM 1515 N N . GLU A 1 186 ? 12.573 -4.416 -25.268 1.00 93.19 186 GLU A N 1
ATOM 1516 C CA . GLU A 1 186 ? 13.148 -5.684 -24.808 1.00 93.19 186 GLU A CA 1
ATOM 1517 C C . GLU A 1 186 ? 14.626 -5.833 -25.191 1.00 93.19 186 GLU A C 1
ATOM 1519 O O . GLU A 1 186 ? 15.446 -6.271 -24.373 1.00 93.19 186 GLU A O 1
ATOM 1524 N N . GLU A 1 187 ? 15.004 -5.436 -26.410 1.00 94.25 187 GLU A N 1
ATOM 1525 C CA . GLU A 1 187 ? 16.402 -5.422 -26.848 1.00 94.25 187 GLU A CA 1
ATOM 1526 C C . GLU A 1 187 ? 17.258 -4.486 -25.991 1.00 94.25 187 GLU A C 1
ATOM 1528 O O . GLU A 1 187 ? 18.380 -4.853 -25.599 1.00 94.25 187 GLU A O 1
ATOM 1533 N N . TYR A 1 188 ? 16.736 -3.290 -25.696 1.00 95.19 188 TYR A N 1
ATOM 1534 C CA . TYR A 1 188 ? 17.389 -2.334 -24.809 1.00 95.19 188 TYR A CA 1
ATOM 1535 C C . TYR A 1 188 ? 17.589 -2.946 -23.423 1.00 95.19 188 TYR A C 1
ATOM 1537 O O . TYR A 1 188 ? 18.728 -3.038 -22.958 1.00 95.19 188 TYR A O 1
ATOM 1545 N N . LEU A 1 189 ? 16.518 -3.444 -22.797 1.00 93.25 189 LEU A N 1
ATOM 1546 C CA . LEU A 1 189 ? 16.556 -4.049 -21.464 1.00 93.25 189 LEU A CA 1
ATOM 1547 C C . LEU A 1 189 ? 17.518 -5.242 -21.416 1.00 93.25 189 LEU A C 1
ATOM 1549 O O . LEU A 1 189 ? 18.347 -5.339 -20.508 1.00 93.25 189 LEU A O 1
ATOM 1553 N N . LYS A 1 190 ? 17.516 -6.118 -22.430 1.00 93.31 190 LYS A N 1
ATOM 1554 C CA . LYS A 1 190 ? 18.435 -7.266 -22.514 1.00 93.31 190 LYS A CA 1
ATOM 1555 C C . LYS A 1 190 ? 19.901 -6.838 -22.470 1.00 93.31 190 LYS A C 1
ATOM 1557 O O . LYS A 1 190 ? 20.698 -7.498 -21.796 1.00 93.31 190 LYS A O 1
ATOM 1562 N N . LYS A 1 191 ? 20.267 -5.762 -23.171 1.00 94.69 191 LYS A N 1
ATOM 1563 C CA . LYS A 1 191 ? 21.636 -5.222 -23.185 1.00 94.69 191 LYS A CA 1
ATOM 1564 C C . LYS A 1 191 ? 21.940 -4.411 -21.923 1.00 94.69 191 LYS A C 1
ATOM 1566 O O . LYS A 1 191 ? 23.016 -4.582 -21.354 1.00 94.69 191 LYS A O 1
ATOM 1571 N N . ALA A 1 192 ? 20.988 -3.622 -21.433 1.00 92.44 192 ALA A N 1
ATOM 1572 C CA . ALA A 1 192 ? 21.120 -2.855 -20.199 1.00 92.44 192 ALA A CA 1
ATOM 1573 C C . ALA A 1 192 ? 21.326 -3.759 -18.974 1.00 92.44 192 ALA A C 1
ATOM 1575 O O . ALA A 1 192 ? 22.143 -3.437 -18.115 1.00 92.44 192 ALA A O 1
ATOM 1576 N N . ARG A 1 193 ? 20.700 -4.945 -18.933 1.00 91.25 193 ARG A N 1
ATOM 1577 C CA . ARG A 1 193 ? 20.953 -5.968 -17.899 1.00 91.25 193 ARG A CA 1
ATOM 1578 C C . ARG A 1 193 ? 22.410 -6.420 -17.869 1.00 91.25 193 ARG A C 1
ATOM 1580 O O . ARG A 1 193 ? 22.976 -6.582 -16.792 1.00 91.25 193 ARG A O 1
ATOM 1587 N N . LYS A 1 194 ? 23.030 -6.608 -19.042 1.00 92.00 194 LYS A N 1
ATOM 1588 C CA . LYS A 1 194 ? 24.456 -6.964 -19.138 1.00 92.00 194 LYS A CA 1
ATOM 1589 C C . LYS A 1 194 ? 25.339 -5.827 -18.626 1.00 92.00 194 LYS A C 1
ATOM 1591 O O . LYS A 1 194 ? 26.278 -6.088 -17.885 1.00 92.00 194 LYS A O 1
ATOM 1596 N N . SER A 1 195 ? 25.020 -4.579 -18.970 1.00 90.62 195 SER A N 1
ATOM 1597 C CA . SER A 1 195 ? 25.724 -3.410 -18.427 1.00 90.62 195 SER A CA 1
ATOM 1598 C C . SER A 1 195 ? 25.582 -3.313 -16.906 1.00 90.62 195 SER A C 1
ATOM 1600 O O . SER A 1 195 ? 26.586 -3.144 -16.219 1.00 90.62 195 SER A O 1
ATOM 1602 N N . ALA A 1 196 ? 24.370 -3.507 -16.378 1.00 86.81 196 ALA A N 1
ATOM 1603 C CA . ALA A 1 196 ? 24.091 -3.493 -14.945 1.00 86.81 196 ALA A CA 1
ATOM 1604 C C . ALA A 1 196 ? 24.861 -4.586 -14.187 1.00 86.81 196 ALA A C 1
ATOM 1606 O O . ALA A 1 196 ? 25.438 -4.301 -13.142 1.00 86.81 196 ALA A O 1
ATOM 1607 N N . PHE A 1 197 ? 24.936 -5.805 -14.736 1.00 87.31 197 PHE A N 1
ATOM 1608 C CA . PHE A 1 197 ? 25.748 -6.894 -14.177 1.00 87.31 197 PHE A CA 1
ATOM 1609 C C . PHE A 1 197 ? 27.234 -6.517 -14.051 1.00 87.31 197 PHE A C 1
ATOM 1611 O O . PHE A 1 197 ? 27.895 -6.922 -13.103 1.00 87.31 197 PHE A O 1
ATOM 1618 N N . LEU A 1 198 ? 27.745 -5.704 -14.980 1.00 89.06 198 LEU A N 1
ATOM 1619 C CA . LEU A 1 198 ? 29.125 -5.213 -14.983 1.00 89.06 198 LEU A CA 1
ATOM 1620 C C . LEU A 1 198 ? 29.324 -3.919 -14.172 1.00 89.06 198 LEU A C 1
ATOM 1622 O O . LEU A 1 198 ? 30.411 -3.349 -14.224 1.00 89.06 198 LEU A O 1
ATOM 1626 N N . GLY A 1 199 ? 28.292 -3.409 -13.490 1.00 83.69 199 GLY A N 1
ATOM 1627 C CA . GLY A 1 199 ? 28.355 -2.129 -12.774 1.00 83.69 199 GLY A CA 1
ATOM 1628 C C . GLY A 1 199 ? 28.501 -0.904 -13.689 1.00 83.69 199 GLY A C 1
ATOM 1629 O O . GLY A 1 199 ? 28.987 0.134 -13.250 1.00 83.69 199 GLY A O 1
ATOM 1630 N N . LYS A 1 200 ? 28.111 -1.012 -14.966 1.00 86.62 200 LYS A N 1
ATOM 1631 C CA . LYS A 1 200 ? 28.256 0.043 -15.984 1.00 86.62 200 LYS A CA 1
ATOM 1632 C C . LYS A 1 200 ? 26.903 0.605 -16.415 1.00 86.62 200 LYS A C 1
ATOM 1634 O O . LYS A 1 200 ? 25.880 -0.078 -16.375 1.00 86.62 200 LYS A O 1
ATOM 1639 N N . ILE A 1 201 ? 26.916 1.838 -16.915 1.00 82.50 201 ILE A N 1
ATOM 1640 C CA . ILE A 1 201 ? 25.765 2.447 -17.593 1.00 82.50 201 ILE A CA 1
ATOM 1641 C C . ILE A 1 201 ? 25.724 1.948 -19.051 1.00 82.50 201 ILE A C 1
ATOM 1643 O O . ILE A 1 201 ? 26.780 1.690 -19.643 1.00 82.50 201 ILE A O 1
ATOM 1647 N N . PRO A 1 202 ? 24.537 1.756 -19.657 1.00 87.75 202 PRO A N 1
ATOM 1648 C CA . PRO A 1 202 ? 24.441 1.441 -21.080 1.00 87.75 202 PRO A CA 1
ATOM 1649 C C . PRO A 1 202 ? 25.088 2.502 -21.977 1.00 87.75 202 PRO A C 1
ATOM 1651 O O . PRO A 1 202 ? 24.998 3.693 -21.694 1.00 87.75 202 PRO A O 1
ATOM 1654 N N . LYS A 1 203 ? 25.727 2.057 -23.069 1.00 89.94 203 LYS A N 1
ATOM 1655 C CA . LYS A 1 203 ? 26.403 2.935 -24.040 1.00 89.94 203 LYS A CA 1
ATOM 1656 C C . LYS A 1 203 ? 25.416 3.895 -24.710 1.00 89.94 203 LYS A C 1
ATOM 1658 O O . LYS A 1 203 ? 24.287 3.502 -25.002 1.00 89.94 203 LYS A O 1
ATOM 1663 N N . GLU A 1 204 ? 25.889 5.085 -25.070 1.00 87.75 204 GLU A N 1
ATOM 1664 C CA . GLU A 1 204 ? 25.076 6.102 -25.749 1.00 87.75 204 GLU A CA 1
ATOM 1665 C C . GLU A 1 204 ? 24.501 5.608 -27.084 1.00 87.75 204 GLU A C 1
ATOM 1667 O O . GLU A 1 204 ? 23.329 5.811 -27.379 1.00 87.75 204 GLU A O 1
ATOM 1672 N N . SER A 1 205 ? 25.266 4.813 -27.841 1.00 91.19 205 SER A N 1
ATOM 1673 C CA . SER A 1 205 ? 24.780 4.198 -29.085 1.00 91.19 205 SER A CA 1
ATOM 1674 C C . SER A 1 205 ? 23.565 3.283 -28.894 1.00 91.19 205 SER A C 1
ATOM 1676 O O . SER A 1 205 ? 22.749 3.143 -29.802 1.00 91.19 205 SER A O 1
ATOM 1678 N N . LEU A 1 206 ? 23.411 2.666 -27.716 1.00 92.12 206 LEU A N 1
ATOM 1679 C CA . LEU A 1 206 ? 22.237 1.855 -27.400 1.00 92.12 206 LEU A CA 1
ATOM 1680 C C . LEU A 1 206 ? 21.013 2.724 -27.081 1.00 92.12 206 LEU A C 1
ATOM 1682 O O . LEU A 1 206 ? 19.905 2.347 -27.455 1.00 92.12 206 LEU A O 1
ATOM 1686 N N . ARG A 1 207 ? 21.210 3.870 -26.416 1.00 90.31 207 ARG A N 1
ATOM 1687 C CA . ARG A 1 207 ? 20.142 4.852 -26.173 1.00 90.31 207 ARG A CA 1
ATOM 1688 C C . ARG A 1 207 ? 19.659 5.439 -27.490 1.00 90.31 207 ARG A C 1
ATOM 1690 O O . ARG A 1 207 ? 18.471 5.356 -27.771 1.00 90.31 207 ARG A O 1
ATOM 1697 N N . LYS A 1 208 ? 20.594 5.876 -28.340 1.00 89.75 208 LYS A N 1
ATOM 1698 C CA . LYS A 1 208 ? 20.307 6.391 -29.683 1.00 89.75 208 LYS A CA 1
ATOM 1699 C C . LYS A 1 208 ? 19.484 5.406 -30.521 1.00 89.75 208 LYS A C 1
ATOM 1701 O O . LYS A 1 208 ? 18.458 5.799 -31.060 1.00 89.75 208 LYS A O 1
ATOM 1706 N N . LYS A 1 209 ? 19.856 4.115 -30.542 1.00 93.06 209 LYS A N 1
ATOM 1707 C CA . LYS A 1 209 ? 19.091 3.076 -31.261 1.00 93.06 209 LYS A CA 1
ATOM 1708 C C . LYS A 1 209 ? 17.639 2.969 -30.769 1.00 93.06 209 LYS A C 1
ATOM 1710 O O . LYS A 1 209 ? 16.741 2.788 -31.584 1.00 93.06 209 LYS A O 1
ATOM 1715 N N . LEU A 1 210 ? 17.406 3.035 -29.452 1.00 93.25 210 LEU A N 1
ATOM 1716 C CA . LEU A 1 210 ? 16.042 2.995 -28.916 1.00 93.25 210 LEU A CA 1
ATOM 1717 C C . LEU A 1 210 ? 15.280 4.274 -29.277 1.00 93.25 210 LEU A C 1
ATOM 1719 O O . LEU A 1 210 ? 14.161 4.171 -29.760 1.00 93.25 210 LEU A O 1
ATOM 1723 N N . SER A 1 211 ? 15.888 5.450 -29.111 1.00 90.44 211 SER A N 1
ATOM 1724 C CA . SER A 1 211 ? 15.260 6.727 -29.467 1.00 90.44 211 SER A CA 1
ATOM 1725 C C . SER A 1 211 ? 14.845 6.778 -30.939 1.00 90.44 211 SER A C 1
ATOM 1727 O O . SER A 1 211 ? 13.722 7.163 -31.235 1.00 90.44 211 SER A O 1
ATOM 1729 N N . GLU A 1 212 ? 15.702 6.317 -31.855 1.00 91.69 212 GLU A N 1
ATOM 1730 C CA . GLU A 1 212 ? 15.387 6.224 -33.288 1.00 91.69 212 GLU A CA 1
ATOM 1731 C C . GLU A 1 212 ? 14.221 5.264 -33.571 1.00 91.69 212 GLU A C 1
ATOM 1733 O O . GLU A 1 212 ? 13.415 5.519 -34.462 1.00 91.69 212 GLU A O 1
ATOM 1738 N N . ALA A 1 213 ? 14.117 4.154 -32.830 1.00 91.75 213 ALA A N 1
ATOM 1739 C CA . ALA A 1 213 ? 13.000 3.221 -32.967 1.00 91.75 213 ALA A CA 1
ATOM 1740 C C . ALA A 1 213 ? 11.685 3.831 -32.463 1.00 91.75 213 ALA A C 1
ATOM 1742 O O . ALA A 1 213 ? 10.678 3.737 -33.151 1.00 91.75 213 ALA A O 1
ATOM 1743 N N . LEU A 1 214 ? 11.705 4.506 -31.311 1.00 89.75 214 LEU A N 1
ATOM 1744 C CA . LEU A 1 214 ? 10.534 5.198 -30.765 1.00 89.75 214 LEU A CA 1
ATOM 1745 C C . LEU A 1 214 ? 10.079 6.341 -31.686 1.00 89.75 214 LEU A C 1
ATOM 1747 O O . LEU A 1 214 ? 8.889 6.485 -31.949 1.00 89.75 214 LEU A O 1
ATOM 1751 N N . GLN A 1 215 ? 11.020 7.102 -32.250 1.00 89.44 215 GLN A N 1
ATOM 1752 C CA . GLN A 1 215 ? 10.714 8.196 -33.172 1.00 89.44 215 GLN A CA 1
ATOM 1753 C C . GLN A 1 215 ? 10.020 7.708 -34.454 1.00 89.44 215 GLN A C 1
ATOM 1755 O O . GLN A 1 215 ? 9.142 8.398 -34.966 1.00 89.44 215 GLN A O 1
ATOM 1760 N N . LYS A 1 216 ? 10.365 6.513 -34.957 1.00 90.12 216 LYS A N 1
ATOM 1761 C CA . LYS A 1 216 ? 9.673 5.892 -36.104 1.00 90.12 216 LYS A CA 1
ATOM 1762 C C . LYS A 1 216 ? 8.210 5.564 -35.814 1.00 90.12 216 LYS A C 1
ATOM 1764 O O . LYS A 1 216 ? 7.397 5.618 -36.726 1.00 90.12 216 LYS A O 1
ATOM 1769 N N . GLU A 1 217 ? 7.887 5.287 -34.556 1.00 86.06 217 GLU A N 1
ATOM 1770 C CA . GLU A 1 217 ? 6.523 5.045 -34.073 1.00 86.06 217 GLU A CA 1
ATOM 1771 C C . GLU A 1 217 ? 5.802 6.354 -33.689 1.00 86.06 217 GLU A C 1
ATOM 1773 O O . GLU A 1 217 ? 4.771 6.332 -33.024 1.00 86.06 217 GLU A O 1
ATOM 1778 N N . GLY A 1 218 ? 6.352 7.515 -34.073 1.00 84.62 218 GLY A N 1
ATOM 1779 C CA . GLY A 1 218 ? 5.783 8.831 -33.769 1.00 84.62 218 GLY A CA 1
ATOM 1780 C C . GLY A 1 218 ? 6.030 9.310 -32.335 1.00 84.62 218 GLY A C 1
ATOM 1781 O O . GLY A 1 218 ? 5.443 10.301 -31.907 1.00 84.62 218 GLY A O 1
ATOM 1782 N N . ILE A 1 219 ? 6.901 8.637 -31.579 1.00 82.69 219 ILE A N 1
ATOM 1783 C CA . ILE A 1 219 ? 7.175 8.954 -30.174 1.00 82.69 219 ILE A CA 1
ATOM 1784 C C . ILE A 1 219 ? 8.456 9.770 -30.099 1.00 82.69 219 ILE A C 1
ATOM 1786 O O . ILE A 1 219 ? 9.568 9.239 -30.005 1.00 82.69 219 ILE A O 1
ATOM 1790 N N . ASN A 1 220 ? 8.302 11.089 -30.120 1.00 76.31 220 ASN A N 1
ATOM 1791 C CA . ASN A 1 220 ? 9.422 11.988 -29.914 1.00 76.31 220 ASN A CA 1
ATOM 1792 C C . ASN A 1 220 ? 9.636 12.234 -28.409 1.00 76.31 220 ASN A C 1
ATOM 1794 O O . ASN A 1 220 ? 8.962 13.056 -27.787 1.00 76.31 220 ASN A O 1
ATOM 1798 N N . LEU A 1 221 ? 10.614 11.533 -27.821 1.00 71.75 221 LEU A N 1
ATOM 1799 C CA . LEU A 1 221 ? 10.998 11.714 -26.413 1.00 71.75 221 LEU A CA 1
ATOM 1800 C C . LEU A 1 221 ? 11.440 13.154 -26.087 1.00 71.75 221 LEU A C 1
ATOM 1802 O O . LEU A 1 221 ? 11.374 13.544 -24.923 1.00 71.75 221 LEU A O 1
ATOM 1806 N N . HIS A 1 222 ? 11.881 13.929 -27.088 1.00 63.38 222 HIS A N 1
ATOM 1807 C CA . HIS A 1 222 ? 12.254 15.334 -26.926 1.00 63.38 222 HIS A CA 1
ATOM 1808 C C . HIS A 1 222 ? 11.052 16.292 -26.999 1.00 63.38 222 HIS A C 1
ATOM 1810 O O . HIS A 1 222 ? 11.071 17.330 -26.358 1.00 63.38 222 HIS A O 1
ATOM 1816 N N . GLU A 1 223 ? 9.965 15.971 -27.700 1.00 58.47 223 GLU A N 1
ATOM 1817 C CA . GLU A 1 223 ? 8.772 16.845 -27.726 1.00 58.47 223 GLU A CA 1
ATOM 1818 C C . GLU A 1 223 ? 7.923 16.733 -26.452 1.00 58.47 223 GLU A C 1
ATOM 1820 O O . GLU A 1 223 ? 7.245 17.689 -26.069 1.00 58.47 223 GLU A O 1
ATOM 1825 N N . ALA A 1 224 ? 8.036 15.620 -25.718 1.00 54.28 224 ALA A N 1
ATOM 1826 C CA . ALA A 1 224 ? 7.497 15.498 -24.361 1.00 54.28 224 ALA A CA 1
ATOM 1827 C C . ALA A 1 224 ? 8.065 16.563 -23.385 1.00 54.28 224 ALA A C 1
ATOM 1829 O O . ALA A 1 224 ? 7.475 16.800 -22.334 1.00 54.28 224 ALA A O 1
ATOM 1830 N N . LEU A 1 225 ? 9.165 17.245 -23.750 1.00 47.88 225 LEU A N 1
ATOM 1831 C CA . LEU A 1 225 ? 9.851 18.277 -22.959 1.00 47.88 225 LEU A CA 1
ATOM 1832 C C . LEU A 1 225 ? 9.114 19.624 -22.902 1.00 47.88 225 LEU A C 1
ATOM 1834 O O . LEU A 1 225 ? 9.351 20.395 -21.979 1.00 47.88 225 LEU A O 1
ATOM 1838 N N . GLN A 1 226 ? 8.206 19.927 -23.836 1.00 45.59 226 GLN A N 1
ATOM 1839 C CA . GLN A 1 226 ? 7.546 21.244 -23.866 1.00 45.59 226 GLN A CA 1
ATOM 1840 C C . GLN A 1 226 ? 6.247 21.321 -23.049 1.00 45.59 226 GLN A C 1
ATOM 1842 O O . GLN A 1 226 ? 5.838 22.415 -22.666 1.00 45.59 226 GLN A O 1
ATOM 1847 N N . LYS A 1 227 ? 5.591 20.188 -22.753 1.00 47.66 227 LYS A N 1
ATOM 1848 C CA . LYS A 1 227 ? 4.273 20.174 -22.083 1.00 47.66 227 LYS A CA 1
ATOM 1849 C C . LYS A 1 227 ? 4.322 20.123 -20.549 1.00 47.66 227 LYS A C 1
ATOM 1851 O O . LYS A 1 227 ? 3.313 20.436 -19.930 1.00 47.66 227 LYS A O 1
ATOM 1856 N N . GLU A 1 228 ? 5.459 19.784 -19.933 1.00 44.06 228 GLU A N 1
ATOM 1857 C CA . GLU A 1 228 ? 5.586 19.688 -18.461 1.00 44.06 228 GLU A CA 1
ATOM 1858 C C . GLU A 1 228 ? 6.300 20.885 -17.798 1.00 44.06 228 GLU A C 1
ATOM 1860 O O . GLU A 1 228 ? 6.440 20.911 -16.579 1.00 44.06 228 GLU A O 1
ATOM 1865 N N . GLY A 1 229 ? 6.733 21.901 -18.558 1.00 43.50 229 GLY A N 1
ATOM 1866 C CA . GLY A 1 229 ? 7.373 23.103 -17.994 1.00 43.50 229 GLY A CA 1
ATOM 1867 C C . GLY A 1 229 ? 8.744 22.865 -17.341 1.00 43.50 229 GLY A C 1
ATOM 1868 O O . GLY A 1 229 ? 9.247 23.738 -16.635 1.00 43.50 229 GLY A O 1
ATOM 1869 N N . ASP A 1 230 ? 9.360 21.705 -17.579 1.00 40.41 230 ASP A N 1
ATOM 1870 C CA . ASP A 1 230 ? 10.647 21.304 -17.015 1.00 40.41 230 ASP A CA 1
ATOM 1871 C C . ASP A 1 230 ? 11.738 21.258 -18.103 1.00 40.41 230 ASP A C 1
ATOM 1873 O O . ASP A 1 230 ? 11.502 20.852 -19.236 1.00 40.41 230 ASP A O 1
ATOM 1877 N N . SER A 1 231 ? 12.959 21.673 -17.748 1.00 47.09 231 SER A N 1
ATOM 1878 C CA . SER A 1 231 ? 14.141 21.739 -18.630 1.00 47.09 231 SER A CA 1
ATOM 1879 C C . SER A 1 231 ? 14.388 20.452 -19.439 1.00 47.09 231 SER A C 1
ATOM 1881 O O . SER A 1 231 ? 14.325 19.362 -18.859 1.00 47.09 231 SER A O 1
ATOM 1883 N N . GLU A 1 232 ? 14.797 20.597 -20.709 1.00 44.38 232 GLU A N 1
ATOM 1884 C CA . GLU A 1 232 ? 15.009 19.534 -21.716 1.00 44.38 232 GLU A CA 1
ATOM 1885 C C . GLU A 1 232 ? 15.745 18.266 -21.219 1.00 44.38 232 GLU A C 1
ATOM 1887 O O . GLU A 1 232 ? 15.465 17.148 -21.653 1.00 44.38 232 GLU A O 1
ATOM 1892 N N . ASP A 1 233 ? 16.650 18.404 -20.251 1.00 50.72 233 ASP A N 1
ATOM 1893 C CA . ASP A 1 233 ? 17.449 17.293 -19.733 1.00 50.72 233 ASP A CA 1
ATOM 1894 C C . ASP A 1 233 ? 16.694 16.324 -18.808 1.00 50.72 233 ASP A C 1
ATOM 1896 O O . ASP A 1 233 ? 17.149 15.196 -18.604 1.00 50.72 233 ASP A O 1
ATOM 1900 N N . ARG A 1 234 ? 15.562 16.699 -18.199 1.00 54.69 234 ARG A N 1
ATOM 1901 C CA . ARG A 1 234 ? 14.992 15.895 -17.098 1.00 54.69 234 ARG A CA 1
ATOM 1902 C C . ARG A 1 234 ? 14.161 14.697 -17.558 1.00 54.69 234 ARG A C 1
ATOM 1904 O O . ARG A 1 234 ? 14.366 13.606 -17.025 1.00 54.69 234 ARG A O 1
ATOM 1911 N N . PHE A 1 235 ? 13.280 14.836 -18.550 1.00 54.66 235 PHE A N 1
ATOM 1912 C CA . PHE A 1 235 ? 12.401 13.730 -18.968 1.00 54.66 235 PHE A CA 1
ATOM 1913 C C . PHE A 1 235 ? 13.135 12.666 -19.800 1.00 54.66 235 PHE A C 1
ATOM 1915 O O . PHE A 1 235 ? 12.998 11.469 -19.533 1.00 54.66 235 PHE A O 1
ATOM 1922 N N . PHE A 1 236 ? 13.997 13.086 -20.735 1.00 63.19 236 PHE A N 1
ATOM 1923 C CA . PHE A 1 236 ? 14.838 12.180 -21.529 1.00 63.19 236 PHE A CA 1
ATOM 1924 C C . PHE A 1 236 ? 15.723 11.307 -20.627 1.00 63.19 236 PHE A C 1
ATOM 1926 O O . PHE A 1 236 ? 15.762 10.077 -20.750 1.00 63.19 236 PHE A O 1
ATOM 1933 N N . ASN A 1 237 ? 16.369 11.929 -19.636 1.00 68.31 237 ASN A N 1
ATOM 1934 C CA . ASN A 1 237 ? 17.153 11.197 -18.650 1.00 68.31 237 ASN A CA 1
ATOM 1935 C C . ASN A 1 237 ? 16.275 10.339 -17.730 1.00 68.31 237 ASN A C 1
ATOM 1937 O O . ASN A 1 237 ? 16.701 9.246 -17.356 1.00 68.31 237 ASN A O 1
ATOM 1941 N N . ARG A 1 238 ? 15.046 10.759 -17.399 1.00 72.12 238 ARG A N 1
ATOM 1942 C CA . ARG A 1 238 ? 14.109 9.981 -16.570 1.00 72.12 238 ARG A CA 1
ATOM 1943 C C . ARG A 1 238 ? 13.656 8.691 -17.253 1.00 72.12 238 ARG A C 1
ATOM 1945 O O . ARG A 1 238 ? 13.715 7.647 -16.605 1.00 72.12 238 ARG A O 1
ATOM 1952 N N . PHE A 1 239 ? 13.297 8.729 -18.540 1.00 80.75 239 PHE A N 1
ATOM 1953 C CA . PHE A 1 239 ? 12.900 7.543 -19.315 1.00 80.75 239 PHE A CA 1
ATOM 1954 C C . PHE A 1 239 ? 14.002 6.473 -19.299 1.00 80.75 239 PHE A C 1
ATOM 1956 O O . PHE A 1 239 ? 13.791 5.329 -18.885 1.00 80.75 239 PHE A O 1
ATOM 1963 N N . PHE A 1 240 ? 15.231 6.858 -19.658 1.00 85.38 240 PHE A N 1
ATOM 1964 C CA . PHE A 1 240 ? 16.359 5.927 -19.644 1.00 85.38 240 PHE A CA 1
ATOM 1965 C C . PHE A 1 240 ? 16.802 5.544 -18.224 1.00 85.38 240 PHE A C 1
ATOM 1967 O O . PHE A 1 240 ? 17.212 4.401 -18.017 1.00 85.38 240 PHE A O 1
ATOM 1974 N N . LYS A 1 241 ? 16.700 6.433 -17.222 1.00 80.06 241 LYS A N 1
ATOM 1975 C CA . LYS A 1 241 ? 16.933 6.088 -15.802 1.00 80.06 241 LYS A CA 1
ATOM 1976 C C . LYS A 1 241 ? 15.957 4.994 -15.359 1.00 80.06 241 LYS A C 1
ATOM 1978 O O . LYS A 1 241 ? 16.396 4.008 -14.769 1.00 80.06 241 LYS A O 1
ATOM 1983 N N . GLN A 1 242 ? 14.679 5.101 -15.720 1.00 80.69 242 GLN A N 1
ATOM 1984 C CA . GLN A 1 242 ? 13.660 4.092 -15.422 1.00 80.69 242 GLN A CA 1
ATOM 1985 C C . GLN A 1 242 ? 13.936 2.762 -16.129 1.00 80.69 242 GLN A C 1
ATOM 1987 O O . GLN A 1 242 ? 13.984 1.733 -15.457 1.00 80.69 242 GLN A O 1
ATOM 1992 N N . LEU A 1 243 ? 14.234 2.757 -17.434 1.00 87.19 243 LEU A N 1
ATOM 1993 C CA . LEU A 1 243 ? 14.621 1.526 -18.143 1.00 87.19 243 LEU A CA 1
ATOM 1994 C C . LEU A 1 243 ? 15.873 0.868 -17.542 1.00 87.19 243 LEU A C 1
ATOM 1996 O O . LEU A 1 243 ? 15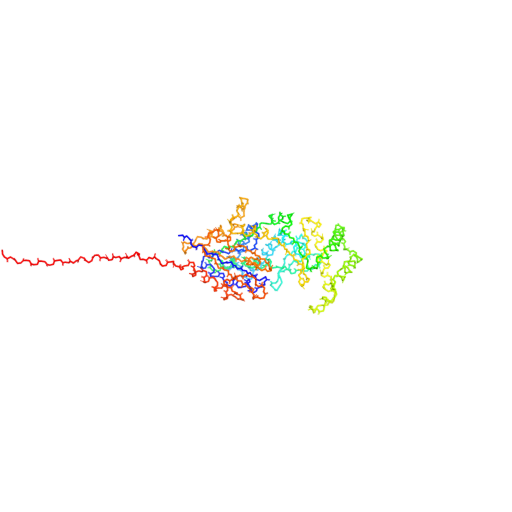.935 -0.355 -17.399 1.00 87.19 243 LEU A O 1
ATOM 2000 N N . ASN A 1 244 ? 16.862 1.663 -17.134 1.00 86.38 244 ASN A N 1
ATOM 2001 C CA . ASN A 1 244 ? 18.065 1.155 -16.473 1.00 86.38 244 ASN A CA 1
ATOM 2002 C C . ASN A 1 244 ? 17.760 0.556 -15.099 1.00 86.38 244 ASN A C 1
ATOM 2004 O O . ASN A 1 244 ? 18.345 -0.465 -14.730 1.00 86.38 244 ASN A O 1
ATOM 2008 N N . ASN A 1 245 ? 16.835 1.154 -14.353 1.00 80.12 245 ASN A N 1
ATOM 2009 C CA . ASN A 1 245 ? 16.369 0.611 -13.085 1.00 80.12 245 ASN A CA 1
ATOM 2010 C C . ASN A 1 245 ? 15.614 -0.706 -13.294 1.00 80.12 245 ASN A C 1
ATOM 2012 O O . ASN A 1 245 ? 15.929 -1.685 -12.619 1.00 80.12 245 ASN A O 1
ATOM 2016 N N . ILE A 1 246 ? 14.722 -0.787 -14.286 1.00 82.62 246 ILE A N 1
ATOM 2017 C CA . ILE A 1 246 ? 14.041 -2.036 -14.670 1.00 82.62 246 ILE A CA 1
ATOM 2018 C C . ILE A 1 246 ? 15.066 -3.116 -15.013 1.00 82.62 246 ILE A C 1
ATOM 2020 O O . ILE A 1 246 ? 14.983 -4.230 -14.501 1.00 82.62 246 ILE A O 1
ATOM 2024 N N . ALA A 1 247 ? 16.090 -2.786 -15.801 1.00 86.62 247 ALA A N 1
ATOM 2025 C CA . ALA A 1 247 ? 17.153 -3.726 -16.131 1.00 86.62 247 ALA A CA 1
ATOM 2026 C C . ALA A 1 247 ? 17.924 -4.206 -14.884 1.00 86.62 247 ALA A C 1
ATOM 2028 O O . ALA A 1 247 ? 18.163 -5.405 -14.731 1.00 86.62 247 ALA A O 1
ATOM 2029 N N . LYS A 1 248 ? 18.278 -3.310 -13.952 1.00 81.19 248 LYS A N 1
ATOM 2030 C CA . LYS A 1 248 ? 18.894 -3.696 -12.665 1.00 81.19 248 LYS A CA 1
ATOM 2031 C C . LYS A 1 248 ? 17.987 -4.631 -11.860 1.00 81.19 248 LYS A C 1
ATOM 2033 O O . LYS A 1 248 ? 18.473 -5.571 -11.236 1.00 81.19 248 LYS A O 1
ATOM 2038 N N . MET A 1 249 ? 16.678 -4.402 -11.883 1.00 78.06 249 MET A N 1
ATOM 2039 C CA . MET A 1 249 ? 15.713 -5.238 -11.170 1.00 78.06 249 MET A CA 1
ATOM 2040 C C . MET A 1 249 ? 15.556 -6.608 -11.825 1.00 78.06 249 MET A C 1
ATOM 2042 O O . MET A 1 249 ? 15.692 -7.608 -11.131 1.00 78.06 249 MET A O 1
ATOM 2046 N N . GLN A 1 250 ? 15.417 -6.679 -13.151 1.00 81.25 250 GLN A N 1
ATOM 2047 C CA . GLN A 1 250 ? 15.388 -7.944 -13.897 1.00 81.25 250 GLN A CA 1
ATOM 2048 C C . GLN A 1 250 ? 16.680 -8.765 -13.749 1.00 81.25 250 GLN A C 1
ATOM 2050 O O . GLN A 1 250 ? 16.666 -9.989 -13.882 1.00 81.25 250 GLN A O 1
ATOM 2055 N N . GLN A 1 251 ? 17.817 -8.105 -13.502 1.00 82.38 251 GLN A N 1
ATOM 2056 C CA . GLN A 1 251 ? 19.084 -8.776 -13.199 1.00 82.38 251 GLN A CA 1
ATOM 2057 C C . GLN A 1 251 ? 19.060 -9.464 -11.825 1.00 82.38 251 GLN A C 1
ATOM 2059 O O . GLN A 1 251 ? 19.651 -10.535 -11.685 1.00 82.38 251 GLN A O 1
ATOM 2064 N N . LYS A 1 252 ? 18.360 -8.888 -10.838 1.00 78.00 252 LYS A N 1
ATOM 2065 C CA . LYS A 1 252 ? 18.171 -9.474 -9.500 1.00 78.00 252 LYS A CA 1
ATOM 2066 C C . LYS A 1 252 ? 17.017 -10.481 -9.453 1.00 78.00 252 LYS A C 1
ATOM 2068 O O . LYS A 1 252 ? 17.117 -11.476 -8.743 1.00 78.00 252 LYS A O 1
ATOM 2073 N N . ASP A 1 253 ? 15.950 -10.234 -10.208 1.00 75.00 253 ASP A N 1
ATOM 2074 C CA . ASP A 1 253 ? 14.742 -11.053 -10.255 1.00 75.00 253 ASP A CA 1
ATOM 2075 C C . ASP A 1 253 ? 14.271 -11.260 -11.701 1.00 75.00 253 ASP A C 1
ATOM 2077 O O . ASP A 1 253 ? 13.665 -10.389 -12.325 1.00 75.00 253 ASP A O 1
ATOM 2081 N N . LYS A 1 254 ? 14.526 -12.459 -12.234 1.00 74.00 254 LYS A N 1
ATOM 2082 C CA . LYS A 1 254 ? 14.148 -12.829 -13.605 1.00 74.00 254 LYS A CA 1
ATOM 2083 C C . LYS A 1 254 ? 12.636 -12.987 -13.803 1.00 74.00 254 LYS A C 1
ATOM 2085 O O . LYS A 1 254 ? 12.215 -13.118 -14.947 1.00 74.00 254 LYS A O 1
ATOM 2090 N N . SER A 1 255 ? 11.840 -13.007 -12.729 1.00 74.50 255 SER A N 1
ATOM 2091 C CA . SER A 1 255 ? 10.377 -13.107 -12.815 1.00 74.50 255 SER A CA 1
ATOM 2092 C C . SER A 1 255 ? 9.684 -11.770 -13.090 1.00 74.50 255 SER A C 1
ATOM 2094 O O . SER A 1 255 ? 8.481 -11.750 -13.323 1.00 74.50 255 SER A O 1
ATOM 2096 N N . LEU A 1 256 ? 10.432 -10.659 -13.112 1.00 77.56 256 LEU A N 1
ATOM 2097 C CA . LEU A 1 256 ? 9.916 -9.351 -13.503 1.00 77.56 256 LEU A CA 1
ATOM 2098 C C . LEU A 1 256 ? 9.695 -9.280 -15.024 1.00 77.56 256 LEU A C 1
ATOM 2100 O O . LEU A 1 256 ? 10.641 -9.102 -15.801 1.00 77.56 256 LEU A O 1
ATOM 2104 N N . VAL A 1 257 ? 8.433 -9.383 -15.434 1.00 82.25 257 VAL A N 1
ATOM 2105 C CA . VAL A 1 257 ? 7.991 -9.255 -16.830 1.00 82.25 257 VAL A CA 1
ATOM 2106 C C . VAL A 1 257 ? 7.674 -7.791 -17.150 1.00 82.25 257 VAL A C 1
ATOM 2108 O O . VAL A 1 257 ? 7.155 -7.073 -16.296 1.00 82.25 257 VAL A O 1
ATOM 2111 N N . VAL A 1 258 ? 7.996 -7.349 -18.371 1.00 85.38 258 VAL A N 1
ATOM 2112 C CA . VAL A 1 258 ? 7.689 -6.004 -18.883 1.00 85.38 258 VAL A CA 1
ATOM 2113 C C . VAL A 1 258 ? 6.770 -6.135 -20.093 1.00 85.38 258 VAL A C 1
ATOM 2115 O O . VAL A 1 258 ? 7.126 -6.815 -21.053 1.00 85.38 258 VAL A O 1
ATOM 2118 N N . HIS A 1 259 ? 5.623 -5.466 -20.056 1.00 83.81 259 HIS A N 1
ATOM 2119 C CA . HIS A 1 259 ? 4.689 -5.367 -21.173 1.00 83.81 259 HIS A CA 1
ATOM 2120 C C . HIS A 1 259 ? 4.546 -3.915 -21.619 1.00 83.81 259 HIS A C 1
ATOM 2122 O O . HIS A 1 259 ? 4.473 -2.998 -20.802 1.00 83.81 259 HIS A O 1
ATOM 2128 N N . ILE A 1 260 ? 4.487 -3.706 -22.922 1.00 84.56 260 ILE A N 1
ATOM 2129 C CA . ILE A 1 260 ? 4.029 -2.461 -23.505 1.00 84.56 260 ILE A CA 1
ATOM 2130 C C . ILE A 1 260 ? 2.502 -2.485 -23.528 1.00 84.56 260 ILE A C 1
ATOM 2132 O O . ILE A 1 260 ? 1.904 -3.476 -23.939 1.00 84.56 260 ILE A O 1
ATOM 2136 N N . ILE A 1 261 ? 1.878 -1.419 -23.034 1.00 79.94 261 ILE A N 1
ATOM 2137 C CA . ILE A 1 261 ? 0.424 -1.246 -23.078 1.00 79.94 261 ILE A CA 1
ATOM 2138 C C . ILE A 1 261 ? 0.147 0.104 -23.702 1.00 79.94 261 ILE A C 1
ATOM 2140 O O . ILE A 1 261 ? 0.561 1.121 -23.159 1.00 79.94 261 ILE A O 1
ATOM 2144 N N . GLU A 1 262 ? -0.598 0.136 -24.796 1.00 76.12 262 GLU A N 1
ATOM 2145 C CA . GLU A 1 262 ? -0.962 1.405 -25.404 1.00 76.12 262 GLU A CA 1
ATOM 2146 C C . GLU A 1 262 ? -1.876 2.208 -24.465 1.00 76.12 262 GLU A C 1
ATOM 2148 O O . GLU A 1 262 ? -2.959 1.776 -24.058 1.00 76.12 262 GLU A O 1
ATOM 2153 N N . ASN A 1 263 ? -1.406 3.389 -24.080 1.00 62.97 263 ASN A N 1
ATOM 2154 C CA . ASN A 1 263 ? -2.146 4.344 -23.273 1.00 62.97 263 ASN A CA 1
ATOM 2155 C C . ASN A 1 263 ? -1.801 5.738 -23.794 1.00 62.97 263 ASN A C 1
ATOM 2157 O O . ASN A 1 263 ? -0.657 5.976 -24.174 1.00 62.97 263 ASN A O 1
ATOM 2161 N N . GLY A 1 264 ? -2.765 6.658 -23.811 1.00 58.72 264 GLY A N 1
ATOM 2162 C CA . GLY A 1 264 ? -2.635 7.956 -24.491 1.00 58.72 264 GLY A CA 1
ATOM 2163 C C . GLY A 1 264 ? -1.492 8.856 -23.998 1.00 58.72 264 GLY A C 1
ATOM 2164 O O . GLY A 1 264 ? -1.218 9.863 -24.637 1.00 58.72 264 GLY A O 1
ATOM 2165 N N . ASN A 1 265 ? -0.818 8.492 -22.897 1.00 66.44 265 ASN A N 1
ATOM 2166 C CA . ASN A 1 265 ? 0.350 9.177 -22.348 1.00 66.44 265 ASN A CA 1
ATOM 2167 C C . ASN A 1 265 ? 1.450 8.181 -21.947 1.00 66.44 265 ASN A C 1
ATOM 2169 O O . ASN A 1 265 ? 1.171 7.136 -21.351 1.00 66.44 265 ASN A O 1
ATOM 2173 N N . LEU A 1 266 ? 2.710 8.558 -22.194 1.00 68.44 266 LEU A N 1
ATOM 2174 C CA . LEU A 1 266 ? 3.890 7.795 -21.787 1.00 68.44 266 LEU A CA 1
ATOM 2175 C C . LEU A 1 266 ? 3.992 7.724 -20.260 1.00 68.44 266 LEU A C 1
ATOM 2177 O O . LEU A 1 266 ? 4.183 8.732 -19.584 1.00 68.44 266 LEU A O 1
ATOM 2181 N N . CYS A 1 267 ? 3.902 6.520 -19.703 1.00 69.81 267 CYS A N 1
ATOM 2182 C CA . CYS A 1 267 ? 4.037 6.290 -18.273 1.00 69.81 267 CYS A CA 1
ATOM 2183 C C . CYS A 1 267 ? 4.590 4.895 -17.976 1.00 69.81 267 CYS A C 1
ATOM 2185 O O . CYS A 1 267 ? 4.597 4.002 -18.819 1.00 69.81 267 CYS A O 1
ATOM 2187 N N . PHE A 1 268 ? 5.086 4.730 -16.757 1.00 74.56 268 PHE A N 1
ATOM 2188 C CA . PHE A 1 268 ? 5.711 3.516 -16.252 1.00 74.56 268 PHE A CA 1
ATOM 2189 C C . PHE A 1 268 ? 4.959 3.103 -14.992 1.00 74.56 268 PHE A C 1
ATOM 2191 O O . PHE A 1 268 ? 4.680 3.958 -14.150 1.00 74.56 268 PHE A O 1
ATOM 2198 N N . GLY A 1 269 ? 4.636 1.823 -14.825 1.00 73.62 269 GLY A N 1
ATOM 2199 C CA . GLY A 1 269 ? 3.921 1.404 -13.621 1.00 73.62 269 GLY A CA 1
ATOM 2200 C C . GLY A 1 269 ? 3.762 -0.097 -13.471 1.00 73.62 269 GLY A C 1
ATOM 2201 O O . GLY A 1 269 ? 4.037 -0.861 -14.388 1.00 73.62 269 GLY A O 1
ATOM 2202 N N . GLY A 1 270 ? 3.307 -0.514 -12.294 1.00 76.12 270 GLY A N 1
ATOM 2203 C CA . GLY A 1 270 ? 2.844 -1.877 -12.079 1.00 76.12 270 GLY A CA 1
ATOM 2204 C C . GLY A 1 270 ? 1.471 -2.100 -12.692 1.00 76.12 270 GLY A C 1
ATOM 2205 O O . GLY A 1 270 ? 0.629 -1.202 -12.703 1.00 76.12 270 GLY A O 1
ATOM 2206 N N . ASP A 1 271 ? 1.253 -3.306 -13.192 1.00 77.81 271 ASP A N 1
ATOM 2207 C CA . ASP A 1 271 ? -0.004 -3.731 -13.774 1.00 77.81 271 ASP A CA 1
ATOM 2208 C C . ASP A 1 271 ? -0.258 -5.229 -13.489 1.00 77.81 271 ASP A C 1
ATOM 2210 O O . ASP A 1 271 ? 0.622 -5.961 -13.023 1.00 77.81 271 ASP A O 1
ATOM 2214 N N . MET A 1 272 ? -1.494 -5.673 -13.687 1.00 80.94 272 MET A N 1
ATOM 2215 C CA . MET A 1 272 ? -2.008 -6.978 -13.316 1.00 80.94 272 MET A CA 1
ATOM 2216 C C . MET A 1 272 ? -3.090 -7.442 -14.292 1.00 80.94 272 MET A C 1
ATOM 2218 O O . MET A 1 272 ? -3.879 -6.639 -14.789 1.00 80.94 272 MET A O 1
ATOM 2222 N N . LYS A 1 273 ? -3.147 -8.751 -14.539 1.00 81.94 273 LYS A N 1
ATOM 2223 C CA . LYS A 1 273 ? -4.214 -9.365 -15.340 1.00 81.94 273 LYS A CA 1
ATOM 2224 C C . LYS A 1 273 ? -5.496 -9.574 -14.515 1.00 81.94 273 LYS A C 1
ATOM 2226 O O . LYS A 1 273 ? -5.392 -9.703 -13.290 1.00 81.94 273 LYS A O 1
ATOM 2231 N N . PRO A 1 274 ? -6.684 -9.670 -15.148 1.00 84.00 274 PRO A N 1
ATOM 2232 C CA . PRO A 1 274 ? -7.953 -9.897 -14.448 1.00 84.00 274 PRO A CA 1
ATOM 2233 C C . PRO A 1 274 ? -7.945 -11.111 -13.508 1.00 84.00 274 PRO A C 1
ATOM 2235 O O . PRO A 1 274 ? -8.475 -11.033 -12.405 1.00 84.00 274 PRO A O 1
ATOM 2238 N N . GLU A 1 275 ? -7.252 -12.193 -13.870 1.00 86.31 275 GLU A N 1
ATOM 2239 C CA . GLU A 1 275 ? -7.165 -13.405 -13.048 1.00 86.31 275 GLU A CA 1
ATOM 2240 C C . GLU A 1 275 ? -6.482 -13.149 -11.698 1.00 86.31 275 GLU A C 1
ATOM 2242 O O . GLU A 1 275 ? -6.797 -13.807 -10.705 1.00 86.31 275 GLU A O 1
ATOM 2247 N N . PHE A 1 276 ? -5.538 -12.200 -11.635 1.00 87.00 276 PHE A N 1
ATOM 2248 C CA . PHE A 1 276 ? -4.965 -11.782 -10.356 1.00 87.00 276 PHE A CA 1
ATOM 2249 C C . PHE A 1 276 ? -5.946 -10.941 -9.546 1.00 87.00 276 PHE A C 1
ATOM 2251 O O . PHE A 1 276 ? -5.996 -11.108 -8.332 1.00 87.00 276 PHE A O 1
ATOM 2258 N N . VAL A 1 277 ? -6.717 -10.067 -10.195 1.00 85.81 277 VAL A N 1
ATOM 2259 C CA . VAL A 1 277 ? -7.715 -9.218 -9.526 1.00 85.81 277 VAL A CA 1
ATOM 2260 C C . VAL A 1 277 ? -8.791 -10.084 -8.868 1.00 85.81 277 VAL A C 1
ATOM 2262 O O . VAL A 1 277 ? -9.033 -9.946 -7.672 1.00 85.81 277 VAL A O 1
ATOM 2265 N N . ASP A 1 278 ? -9.354 -11.050 -9.596 1.00 87.50 278 ASP A N 1
ATOM 2266 C CA . ASP A 1 278 ? -10.360 -11.967 -9.046 1.00 87.50 278 ASP A CA 1
ATOM 2267 C C . ASP A 1 278 ? -9.794 -12.827 -7.905 1.00 87.50 278 ASP A C 1
ATOM 2269 O O . ASP A 1 278 ? -10.432 -12.987 -6.860 1.00 87.50 278 ASP A O 1
ATOM 2273 N N . TYR A 1 279 ? -8.570 -13.345 -8.070 1.00 91.12 279 TYR A N 1
ATOM 2274 C CA . TYR A 1 279 ? -7.867 -14.071 -7.009 1.00 91.12 279 TYR A CA 1
ATOM 2275 C C . TYR A 1 279 ? -7.706 -13.203 -5.757 1.00 91.12 279 TYR A C 1
ATOM 2277 O O . TYR A 1 279 ? -8.040 -13.619 -4.647 1.00 91.12 279 TYR A O 1
ATOM 2285 N N . ARG A 1 280 ? -7.217 -11.976 -5.935 1.00 89.38 280 ARG A N 1
ATOM 2286 C CA . ARG A 1 280 ? -6.996 -10.996 -4.873 1.00 89.38 280 ARG A CA 1
ATOM 2287 C C . ARG A 1 280 ? -8.286 -10.683 -4.120 1.00 89.38 280 ARG A C 1
ATOM 2289 O O . ARG A 1 280 ? -8.280 -10.740 -2.892 1.00 89.38 280 ARG A O 1
ATOM 2296 N N . ASP A 1 281 ? -9.392 -10.451 -4.821 1.00 90.75 281 ASP A N 1
ATOM 2297 C CA . ASP A 1 281 ? -10.692 -10.139 -4.215 1.00 90.75 281 ASP A CA 1
ATOM 2298 C C . ASP A 1 281 ? -11.237 -11.305 -3.372 1.00 90.75 281 ASP A C 1
ATOM 2300 O O . ASP A 1 281 ? -11.729 -11.108 -2.252 1.00 90.75 281 ASP A O 1
ATOM 2304 N N . GLN A 1 282 ? -11.087 -12.545 -3.851 1.00 93.25 282 GLN A N 1
ATOM 2305 C CA . GLN A 1 282 ? -11.444 -13.749 -3.089 1.00 93.25 282 GLN A CA 1
ATOM 2306 C C . GLN A 1 282 ? -10.561 -13.919 -1.841 1.00 93.25 282 GLN A C 1
ATOM 2308 O O . GLN A 1 282 ? -11.059 -14.244 -0.757 1.00 93.25 282 GLN A O 1
ATOM 2313 N N . ARG A 1 283 ? -9.251 -13.663 -1.965 1.00 93.12 283 ARG A N 1
ATOM 2314 C CA . ARG A 1 283 ? -8.290 -13.733 -0.850 1.00 93.12 283 ARG A CA 1
ATOM 2315 C C . ARG A 1 283 ? -8.529 -12.646 0.195 1.00 93.12 283 ARG A C 1
ATOM 2317 O O . ARG A 1 283 ? -8.382 -12.919 1.388 1.00 93.12 283 ARG A O 1
ATOM 2324 N N . MET A 1 284 ? -8.836 -11.419 -0.224 1.00 93.06 284 MET A N 1
ATOM 2325 C CA . MET A 1 284 ? -9.069 -10.265 0.655 1.00 93.06 284 MET A CA 1
ATOM 2326 C C . MET A 1 284 ? -10.399 -10.367 1.393 1.00 93.06 284 MET A C 1
ATOM 2328 O O . MET A 1 284 ? -10.454 -10.097 2.589 1.00 93.06 284 MET A O 1
ATOM 2332 N N . SER A 1 285 ? -11.466 -10.775 0.704 1.00 93.69 285 SER A N 1
ATOM 2333 C CA . SER A 1 285 ? -12.795 -10.937 1.310 1.00 93.69 285 SER A CA 1
ATOM 2334 C C . SER A 1 285 ? -12.840 -12.053 2.359 1.00 93.69 285 SER A C 1
ATOM 2336 O O . SER A 1 285 ? -13.553 -11.920 3.351 1.00 93.69 285 SER A O 1
ATOM 2338 N N . GLY A 1 286 ? -12.052 -13.118 2.167 1.00 93.62 286 GLY A N 1
ATOM 2339 C CA . GLY A 1 286 ? -12.070 -14.325 3.000 1.00 93.62 286 GLY A CA 1
ATOM 2340 C C . GLY A 1 286 ? -12.853 -15.491 2.388 1.00 93.62 286 GLY A C 1
ATOM 2341 O O . GLY A 1 286 ? -13.150 -16.454 3.088 1.00 93.62 286 GLY A O 1
ATOM 2342 N N . ASN A 1 287 ? -13.183 -15.428 1.092 1.00 94.56 287 ASN A N 1
ATOM 2343 C CA . ASN A 1 287 ? -13.762 -16.564 0.361 1.00 94.56 287 ASN A CA 1
ATOM 2344 C C . ASN A 1 287 ? -12.700 -17.578 -0.091 1.00 94.56 287 ASN A C 1
ATOM 2346 O O . ASN A 1 287 ? -13.027 -18.736 -0.340 1.00 94.56 287 ASN A O 1
ATOM 2350 N N . LEU A 1 288 ? -11.431 -17.160 -0.160 1.00 93.50 288 LEU A N 1
ATOM 2351 C CA . LEU A 1 288 ? -10.283 -18.034 -0.378 1.00 93.50 288 LEU A CA 1
ATOM 2352 C C . LEU A 1 288 ? -9.288 -17.895 0.781 1.00 93.50 288 LEU A C 1
ATOM 2354 O O . LEU A 1 288 ? -8.507 -16.943 0.853 1.00 93.50 288 LEU A O 1
ATOM 2358 N N . GLU A 1 289 ? -9.294 -18.863 1.694 1.00 88.62 289 GLU A N 1
ATOM 2359 C CA . GLU A 1 289 ? -8.387 -18.905 2.844 1.00 88.62 289 GLU A CA 1
ATOM 2360 C C . GLU A 1 289 ? -7.304 -19.970 2.661 1.00 88.62 289 GLU A C 1
ATOM 2362 O O . GLU A 1 289 ? -7.572 -21.087 2.219 1.00 88.62 289 GLU A O 1
ATOM 2367 N N . LEU A 1 290 ? -6.070 -19.632 3.038 1.00 88.19 290 LEU A N 1
ATOM 2368 C CA . LEU A 1 290 ? -4.947 -20.561 3.043 1.00 88.19 290 LEU A CA 1
ATOM 2369 C C . LEU A 1 290 ? -4.497 -20.773 4.487 1.00 88.19 290 LEU A C 1
ATOM 2371 O O . LEU A 1 290 ? -4.229 -19.817 5.210 1.00 88.19 290 LEU A O 1
ATOM 2375 N N . LYS A 1 291 ? -4.345 -22.037 4.900 1.00 84.06 291 LYS A N 1
ATOM 2376 C CA . LYS A 1 291 ? -3.922 -22.394 6.269 1.00 84.06 291 LYS A CA 1
ATOM 2377 C C . LYS A 1 291 ? -2.594 -21.744 6.676 1.00 84.06 291 LYS A C 1
ATOM 2379 O O . LYS A 1 291 ? -2.370 -21.472 7.852 1.00 84.06 291 LYS A O 1
ATOM 2384 N N . GLU A 1 292 ? -1.708 -21.482 5.713 1.00 83.25 292 GLU A N 1
ATOM 2385 C CA . GLU A 1 292 ? -0.415 -20.840 5.975 1.00 83.25 292 GLU A CA 1
ATOM 2386 C C . GLU A 1 292 ? -0.521 -19.380 6.443 1.00 83.25 292 GLU A C 1
ATOM 2388 O O . GLU A 1 292 ? 0.454 -18.856 6.991 1.00 83.25 292 GLU A O 1
ATOM 2393 N N . ASP A 1 293 ? -1.690 -18.751 6.288 1.00 82.69 293 ASP A N 1
ATOM 2394 C CA . ASP A 1 293 ? -1.927 -17.367 6.693 1.00 82.69 293 ASP A CA 1
ATOM 2395 C C . ASP A 1 293 ? -2.074 -17.202 8.212 1.00 82.69 293 ASP A C 1
ATOM 2397 O O . ASP A 1 293 ? -1.860 -16.107 8.729 1.00 82.69 293 ASP A O 1
ATOM 2401 N N . HIS A 1 294 ? -2.363 -18.279 8.956 1.00 82.50 294 HIS A N 1
ATOM 2402 C CA . HIS A 1 294 ? -2.634 -18.221 10.402 1.00 82.50 294 HIS A CA 1
ATOM 2403 C C . HIS A 1 294 ? -1.479 -17.584 11.195 1.00 82.50 294 HIS A C 1
ATOM 2405 O O . HIS A 1 294 ? -1.691 -16.933 12.216 1.00 82.50 294 HIS A O 1
ATOM 2411 N N . LYS A 1 295 ? -0.243 -17.721 10.699 1.00 87.69 295 LYS A N 1
ATOM 2412 C CA . LYS A 1 295 ? 0.960 -17.122 11.300 1.00 87.69 295 LYS A CA 1
ATOM 2413 C C . LYS A 1 295 ? 0.998 -15.588 11.223 1.00 87.69 295 LYS A C 1
ATOM 2415 O O . LYS A 1 295 ? 1.806 -14.971 11.912 1.00 87.69 295 LYS A O 1
ATOM 2420 N N . TYR A 1 296 ? 0.175 -14.976 10.370 1.00 87.31 296 TYR A N 1
ATOM 2421 C CA . TYR A 1 296 ? 0.058 -13.524 10.218 1.00 87.31 296 TYR A CA 1
ATOM 2422 C C . TYR A 1 296 ? -1.071 -12.925 11.071 1.00 87.31 296 TYR A C 1
ATOM 2424 O O . TYR A 1 296 ? -1.164 -11.702 11.163 1.00 87.31 296 TYR A O 1
ATOM 2432 N N . GLY A 1 297 ? -1.891 -13.763 11.716 1.00 87.12 297 GLY A N 1
ATOM 2433 C CA . GLY A 1 297 ? -3.121 -13.349 12.390 1.00 87.12 297 GLY A CA 1
ATOM 2434 C C . GLY A 1 297 ? -4.303 -13.191 11.419 1.00 87.12 297 GLY A C 1
ATOM 2435 O O . GLY A 1 297 ? -4.243 -13.706 10.302 1.00 87.12 297 GLY A O 1
ATOM 2436 N N . PRO A 1 298 ? -5.375 -12.488 11.829 1.00 89.38 298 PRO A N 1
ATOM 2437 C CA . PRO A 1 298 ? -6.525 -12.181 10.977 1.00 89.38 298 PRO A CA 1
ATOM 2438 C C . PRO A 1 298 ? -6.069 -11.465 9.702 1.00 89.38 298 PRO A C 1
ATOM 2440 O O . PRO A 1 298 ? -5.471 -10.391 9.764 1.00 89.38 298 PRO A O 1
ATOM 2443 N N . CYS A 1 299 ? -6.295 -12.090 8.547 1.00 86.94 299 CYS A N 1
ATOM 2444 C CA . CYS A 1 299 ? -5.619 -11.720 7.296 1.00 86.94 299 CYS A CA 1
ATOM 2445 C C . CYS A 1 299 ? -6.567 -11.431 6.125 1.00 86.94 299 CYS A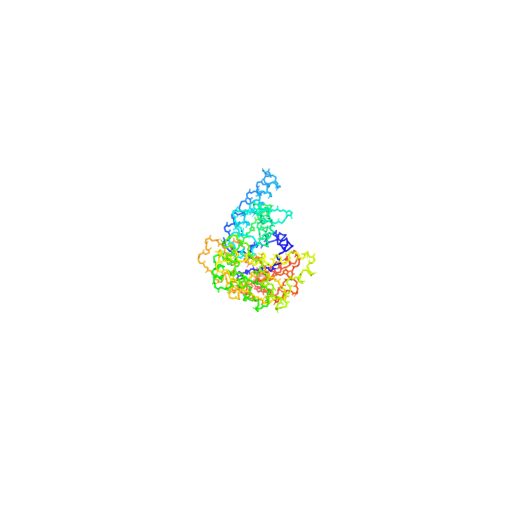 C 1
ATOM 2447 O O . CYS A 1 299 ? -6.117 -11.185 5.007 1.00 86.94 299 CYS A O 1
ATOM 2449 N N . ASN A 1 300 ? -7.871 -11.476 6.380 1.00 93.38 300 ASN A N 1
ATOM 2450 C CA . ASN A 1 300 ? -8.920 -11.161 5.425 1.00 93.38 300 ASN A CA 1
ATOM 2451 C C . ASN A 1 300 ? -10.030 -10.357 6.119 1.00 93.38 300 ASN A C 1
ATOM 2453 O O . ASN A 1 300 ? -10.135 -10.355 7.347 1.00 93.38 300 ASN A O 1
ATOM 2457 N N . ILE A 1 301 ? -10.848 -9.661 5.335 1.00 94.44 301 ILE A N 1
ATOM 2458 C CA . ILE A 1 301 ? -11.884 -8.742 5.818 1.00 94.44 301 ILE A CA 1
ATOM 2459 C C . ILE A 1 301 ? -12.878 -9.457 6.745 1.00 94.44 301 ILE A C 1
ATOM 2461 O O . ILE A 1 301 ? -13.247 -8.900 7.780 1.00 94.44 301 ILE A O 1
ATOM 2465 N N . LYS A 1 302 ? -13.275 -10.693 6.418 1.00 93.19 302 LYS A N 1
ATOM 2466 C CA . LYS A 1 302 ? -14.192 -11.502 7.232 1.00 93.19 302 LYS A CA 1
ATOM 2467 C C . LYS A 1 302 ? -13.636 -11.773 8.631 1.00 93.19 302 LYS A C 1
ATOM 2469 O O . LYS A 1 302 ? -14.284 -11.421 9.610 1.00 93.19 302 LYS A O 1
ATOM 2474 N N . GLN A 1 303 ? -12.428 -12.324 8.730 1.00 92.62 303 GLN A N 1
ATOM 2475 C CA . GLN A 1 303 ? -11.778 -12.625 10.010 1.00 92.62 303 GLN A CA 1
ATOM 2476 C C . GLN A 1 303 ? -11.449 -11.353 10.797 1.00 92.62 303 GLN A C 1
ATOM 2478 O O . GLN A 1 303 ? -11.636 -11.306 12.010 1.00 92.62 303 GLN A O 1
ATOM 2483 N N . VAL A 1 304 ? -10.975 -10.302 10.118 1.00 93.38 304 VAL A N 1
ATOM 2484 C CA . VAL A 1 304 ? -10.648 -9.023 10.761 1.00 93.38 304 VAL A CA 1
ATOM 2485 C C . VAL A 1 304 ? -11.894 -8.370 11.361 1.00 93.38 304 VAL A C 1
ATOM 2487 O O . VAL A 1 304 ? -11.840 -7.835 12.462 1.00 93.38 304 VAL A O 1
ATOM 2490 N N . ALA A 1 305 ? -13.045 -8.442 10.696 1.00 91.62 305 ALA A N 1
ATOM 2491 C CA . ALA A 1 305 ? -14.281 -7.890 11.245 1.00 91.62 305 ALA A CA 1
ATOM 2492 C C . ALA A 1 305 ? -14.739 -8.603 12.537 1.00 91.62 305 ALA A C 1
ATOM 2494 O O . ALA A 1 305 ? -15.528 -8.048 13.305 1.00 91.62 305 ALA A O 1
ATOM 2495 N N . GLU A 1 306 ? -14.255 -9.817 12.803 1.00 89.12 306 GLU A N 1
ATOM 2496 C CA . GLU A 1 306 ? -14.574 -10.594 14.005 1.00 89.12 306 GLU A CA 1
ATOM 2497 C C . GLU A 1 306 ? -13.626 -10.314 15.182 1.00 89.12 306 GLU A C 1
ATOM 2499 O O . GLU A 1 306 ? -13.932 -10.696 16.311 1.00 89.12 306 GLU A O 1
ATOM 2504 N N . THR A 1 307 ? -12.514 -9.598 14.971 1.00 88.75 307 THR A N 1
ATOM 2505 C CA . THR A 1 307 ? -11.545 -9.293 16.044 1.00 88.75 307 THR A CA 1
ATOM 2506 C C . THR A 1 307 ? -12.079 -8.293 17.062 1.00 88.75 307 THR A C 1
ATOM 2508 O O . THR A 1 307 ? -11.611 -8.251 18.202 1.00 88.75 307 THR A O 1
ATOM 2511 N N . ARG A 1 308 ? -13.081 -7.499 16.672 1.00 83.50 308 ARG A N 1
ATOM 2512 C CA . ARG A 1 308 ? -13.768 -6.549 17.543 1.00 83.50 308 ARG A CA 1
ATOM 2513 C C . ARG A 1 308 ? -15.179 -7.049 17.829 1.00 83.50 308 ARG A C 1
ATOM 2515 O O . ARG A 1 308 ? -16.044 -7.081 16.956 1.00 83.50 308 ARG A O 1
ATOM 2522 N N . SER A 1 309 ? -15.414 -7.430 19.083 1.00 63.69 309 SER A N 1
ATOM 2523 C CA . SER A 1 309 ? -16.723 -7.893 19.548 1.00 63.69 309 SER A CA 1
ATOM 2524 C C . SER A 1 309 ? -17.713 -6.726 19.592 1.00 63.69 309 SER A C 1
ATOM 2526 O O . SER A 1 309 ? -17.669 -5.904 20.503 1.00 63.69 309 SER A O 1
ATOM 2528 N N . PHE A 1 310 ? -18.617 -6.650 18.614 1.00 65.62 310 PHE A N 1
ATOM 2529 C CA . PHE A 1 310 ? -19.758 -5.733 18.631 1.00 65.62 310 PHE A CA 1
ATOM 2530 C C . PHE A 1 310 ? -21.061 -6.538 18.566 1.00 65.62 310 PHE A C 1
ATOM 2532 O O . PHE A 1 310 ? -21.298 -7.281 17.613 1.00 65.62 310 PHE A O 1
ATOM 2539 N N . TYR A 1 311 ? -21.890 -6.427 19.609 1.00 63.09 311 TYR A N 1
ATOM 2540 C CA . TYR A 1 311 ? -23.026 -7.333 19.832 1.00 63.09 311 TYR A CA 1
ATOM 2541 C C . TYR A 1 311 ? -24.245 -7.053 18.932 1.00 63.09 311 TYR A C 1
ATOM 2543 O O . TYR A 1 311 ? -25.006 -7.976 18.647 1.00 63.09 311 TYR A O 1
ATOM 2551 N N . TYR A 1 312 ? -24.442 -5.823 18.438 1.00 70.00 312 TYR A N 1
ATOM 2552 C CA . TYR A 1 312 ? -25.606 -5.483 17.607 1.00 70.00 312 TYR A CA 1
ATOM 2553 C C . TYR A 1 312 ? -25.375 -4.237 16.739 1.00 70.00 312 TYR A C 1
ATOM 2555 O O . TYR A 1 312 ? -24.968 -3.222 17.290 1.00 70.00 312 TYR A O 1
ATOM 2563 N N . PRO A 1 313 ? -25.703 -4.224 15.430 1.00 77.44 313 PRO A N 1
ATOM 2564 C CA . PRO A 1 313 ? -26.395 -5.271 14.666 1.00 77.44 313 PRO A CA 1
ATOM 2565 C C . PRO A 1 313 ? -25.449 -6.286 13.991 1.00 77.44 313 PRO A C 1
ATOM 2567 O O . PRO A 1 313 ? -25.914 -7.232 13.356 1.00 77.44 313 PRO A O 1
ATOM 2570 N N . GLY A 1 314 ? -24.133 -6.120 14.127 1.00 86.94 314 GLY A N 1
ATOM 2571 C CA . GLY A 1 314 ? -23.105 -7.017 13.598 1.00 86.94 314 GLY A CA 1
ATOM 2572 C C . GLY A 1 314 ? -21.756 -6.311 13.465 1.00 86.94 314 GLY A C 1
ATOM 2573 O O . GLY A 1 314 ? -21.667 -5.100 13.675 1.00 86.94 314 GLY A O 1
ATOM 2574 N N . SER A 1 315 ? -20.723 -7.065 13.092 1.00 92.00 315 SER A N 1
ATOM 2575 C CA . SER A 1 315 ? -19.369 -6.547 12.876 1.00 92.00 315 SER A CA 1
ATOM 2576 C C . SER A 1 315 ? -19.320 -5.416 11.849 1.00 92.00 315 SER A C 1
ATOM 2578 O O . SER A 1 315 ? -20.117 -5.381 10.906 1.00 92.00 315 SER A O 1
ATOM 2580 N N . ARG A 1 316 ? -18.372 -4.494 12.028 1.00 93.50 316 ARG A N 1
ATOM 2581 C CA . ARG A 1 316 ? -18.160 -3.338 11.152 1.00 93.50 316 ARG A CA 1
ATOM 2582 C C . ARG A 1 316 ? -16.702 -3.269 10.734 1.00 93.50 316 ARG A C 1
ATOM 2584 O O . ARG A 1 316 ? -15.811 -3.261 11.580 1.00 93.50 316 ARG A O 1
ATOM 2591 N N . VAL A 1 317 ? -16.473 -3.167 9.435 1.00 94.62 317 VAL A N 1
ATOM 2592 C CA . VAL A 1 317 ? -15.142 -2.984 8.859 1.00 94.62 317 VAL A CA 1
ATOM 2593 C C . VAL A 1 317 ? -15.168 -1.824 7.880 1.00 94.62 317 VAL A C 1
ATOM 2595 O O . VAL A 1 317 ? -16.129 -1.644 7.129 1.00 94.62 317 VAL A O 1
ATOM 2598 N N . ILE A 1 318 ? -14.114 -1.020 7.913 1.00 94.56 318 ILE A N 1
ATOM 2599 C CA . ILE A 1 318 ? -13.809 -0.060 6.862 1.00 94.56 318 ILE A CA 1
ATOM 2600 C C . ILE A 1 318 ? -12.547 -0.555 6.167 1.00 94.56 318 ILE A C 1
ATOM 2602 O O . ILE A 1 318 ? -11.531 -0.831 6.807 1.00 94.56 318 ILE A O 1
ATOM 2606 N N . HIS A 1 319 ? -12.648 -0.754 4.863 1.00 93.69 319 HIS A N 1
ATOM 2607 C CA . HIS A 1 319 ? -11.528 -1.116 4.017 1.00 93.69 319 HIS A CA 1
ATOM 2608 C C . HIS A 1 319 ? -11.052 0.116 3.270 1.00 93.69 319 HIS A C 1
ATOM 2610 O O . HIS A 1 319 ? -11.857 0.774 2.622 1.00 93.69 319 HIS A O 1
ATOM 2616 N N . TRP A 1 320 ? -9.765 0.421 3.393 1.00 90.06 320 TRP A N 1
ATOM 2617 C CA . TRP A 1 320 ? -9.110 1.546 2.744 1.00 90.06 320 TRP A CA 1
ATOM 2618 C C . TRP A 1 320 ? -8.069 1.029 1.748 1.00 90.06 320 TRP A C 1
ATOM 2620 O O . TRP A 1 320 ? -7.043 0.471 2.153 1.00 90.06 320 TRP A O 1
ATOM 2630 N N . GLY A 1 321 ? -8.344 1.206 0.459 1.00 82.38 321 GLY A N 1
ATOM 2631 C CA . GLY A 1 321 ? -7.479 0.786 -0.642 1.00 82.38 321 GLY A CA 1
ATOM 2632 C C . GLY A 1 321 ? -7.687 1.667 -1.869 1.00 82.38 321 GLY A C 1
ATOM 2633 O O . GLY A 1 321 ? -8.692 2.359 -1.970 1.00 82.38 321 GLY A O 1
ATOM 2634 N N . GLY A 1 322 ? -6.730 1.684 -2.788 1.00 67.06 322 GLY A N 1
ATOM 2635 C CA . GLY A 1 322 ? -6.766 2.448 -4.028 1.00 67.06 322 GLY A CA 1
ATOM 2636 C C . GLY A 1 322 ? -8.021 2.174 -4.852 1.00 67.06 322 GLY A C 1
ATOM 2637 O O . GLY A 1 322 ? -8.588 1.083 -4.826 1.00 67.06 322 GLY A O 1
ATOM 2638 N N . ALA A 1 323 ? -8.424 3.152 -5.655 1.00 51.97 323 ALA A N 1
ATOM 2639 C CA . ALA A 1 323 ? -9.519 3.065 -6.628 1.00 51.97 323 ALA A CA 1
ATOM 2640 C C . ALA A 1 323 ? -9.547 1.807 -7.521 1.00 51.97 323 ALA A C 1
ATOM 2642 O O . ALA A 1 323 ? -10.608 1.373 -7.985 1.00 51.97 323 ALA A O 1
ATOM 2643 N N . TYR A 1 324 ? -8.383 1.190 -7.757 1.00 56.09 324 TYR A N 1
ATOM 2644 C CA . TYR A 1 324 ? -8.270 -0.106 -8.431 1.00 56.09 324 TYR A CA 1
ATOM 2645 C C . TYR A 1 324 ? -9.172 -1.184 -7.792 1.00 56.09 324 TYR A C 1
ATOM 2647 O O . TYR A 1 324 ? -9.619 -2.088 -8.493 1.00 56.09 324 TYR A O 1
ATOM 2655 N N . HIS A 1 325 ? -9.478 -1.067 -6.493 1.00 59.19 325 HIS A N 1
ATOM 2656 C CA . HIS A 1 325 ? -10.363 -1.958 -5.731 1.00 59.19 325 HIS A CA 1
ATOM 2657 C C . HIS A 1 325 ? -11.848 -1.727 -5.889 1.00 59.19 325 HIS A C 1
ATOM 2659 O O . HIS A 1 325 ? -12.645 -2.548 -5.430 1.00 59.19 325 HIS A O 1
ATOM 2665 N N . LEU A 1 326 ? -12.229 -0.617 -6.500 1.00 51.88 326 LEU A N 1
ATOM 2666 C CA . LEU A 1 326 ? -13.620 -0.350 -6.787 1.00 51.88 326 LEU A CA 1
ATOM 2667 C C . LEU A 1 326 ? -13.919 -0.380 -8.297 1.00 51.88 326 LEU A C 1
ATOM 2669 O O . LEU A 1 326 ? -15.059 -0.639 -8.665 1.00 51.88 326 LEU A O 1
ATOM 2673 N N . GLY A 1 327 ? -12.897 -0.301 -9.160 1.00 50.66 327 GLY A N 1
ATOM 2674 C CA . GLY A 1 327 ? -13.013 -0.628 -10.590 1.00 50.66 327 GLY A CA 1
ATOM 2675 C C . GLY A 1 327 ? -12.432 0.418 -11.541 1.00 50.66 327 GLY A C 1
ATOM 2676 O O . GLY A 1 327 ? -12.938 0.596 -12.651 1.00 50.66 327 GLY A O 1
ATOM 2677 N N . GLU A 1 328 ? -11.408 1.166 -11.127 1.00 49.41 328 GLU A N 1
ATOM 2678 C CA . GLU A 1 328 ? -10.789 2.164 -12.003 1.00 49.41 328 GLU A CA 1
ATOM 2679 C C . GLU A 1 328 ? -9.875 1.592 -13.097 1.00 49.41 328 GLU A C 1
ATOM 2681 O O . GLU A 1 328 ? -9.333 0.490 -13.006 1.00 49.41 328 GLU A O 1
ATOM 2686 N N . ILE A 1 329 ? -9.692 2.405 -14.148 1.00 51.00 329 ILE A N 1
ATOM 2687 C CA . ILE A 1 329 ? -8.833 2.165 -15.321 1.00 51.00 329 ILE A CA 1
ATOM 2688 C C . ILE A 1 329 ? -9.258 0.908 -16.092 1.00 51.00 329 ILE A C 1
ATOM 2690 O O . ILE A 1 329 ? -8.520 -0.072 -16.201 1.00 51.00 329 ILE A O 1
ATOM 2694 N N . LYS A 1 330 ? -10.474 0.952 -16.657 1.00 52.84 330 LYS A N 1
ATOM 2695 C CA . LYS A 1 330 ? -11.040 -0.085 -17.545 1.00 52.84 330 LYS A CA 1
ATOM 2696 C C . LYS A 1 330 ? -11.047 -1.502 -16.931 1.00 52.84 330 LYS A C 1
ATOM 2698 O O . LYS A 1 330 ? -11.047 -2.485 -17.669 1.00 52.84 330 LYS A O 1
ATOM 2703 N N . ARG A 1 331 ? -11.037 -1.626 -15.597 1.00 60.41 331 ARG A N 1
ATOM 2704 C CA . ARG A 1 331 ? -10.963 -2.911 -14.878 1.00 60.41 331 ARG A CA 1
ATOM 2705 C C . ARG A 1 331 ? -12.207 -3.146 -14.047 1.00 60.41 331 ARG A C 1
ATO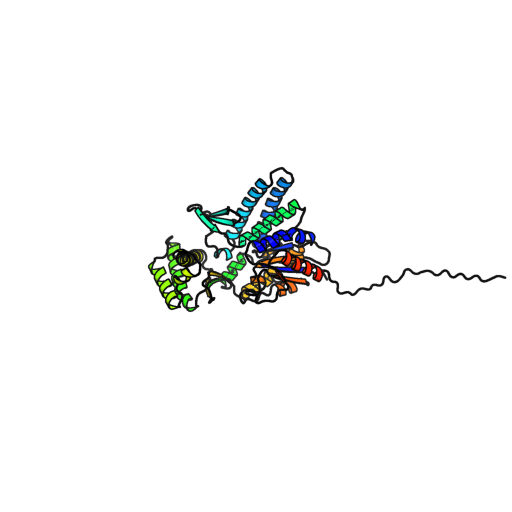M 2707 O O . ARG A 1 331 ? -12.675 -2.256 -13.354 1.00 60.41 331 ARG A O 1
ATOM 2714 N N . GLN A 1 332 ? -12.697 -4.378 -14.062 1.00 65.19 332 GLN A N 1
ATOM 2715 C CA . GLN A 1 332 ? -13.744 -4.820 -13.150 1.00 65.19 332 GLN A CA 1
ATOM 2716 C C . GLN A 1 332 ? -13.095 -5.546 -11.970 1.00 65.19 332 GLN A C 1
ATOM 2718 O O . GLN A 1 332 ? -12.431 -6.560 -12.154 1.00 65.19 332 GLN A O 1
ATOM 2723 N N . THR A 1 333 ? -13.287 -5.020 -10.766 1.00 75.69 333 THR A N 1
ATOM 2724 C CA . THR A 1 333 ? -13.077 -5.739 -9.500 1.00 75.69 333 THR A CA 1
ATOM 2725 C C . THR A 1 333 ? -14.407 -6.304 -9.020 1.00 75.69 333 THR A C 1
ATOM 2727 O O . THR A 1 333 ? -15.476 -5.720 -9.229 1.00 75.69 333 THR A O 1
ATOM 2730 N N . ASN A 1 334 ? -14.349 -7.456 -8.364 1.00 84.56 334 ASN A N 1
ATOM 2731 C CA . ASN A 1 334 ? -15.490 -8.124 -7.763 1.00 84.56 334 ASN A CA 1
ATOM 2732 C C . ASN A 1 334 ? -15.483 -8.023 -6.230 1.00 84.56 334 ASN A C 1
ATOM 2734 O O . ASN A 1 334 ? -16.338 -8.646 -5.599 1.00 84.56 334 ASN A O 1
ATOM 2738 N N . LEU A 1 335 ? -14.608 -7.212 -5.615 1.00 87.88 335 LEU A N 1
ATOM 2739 C CA . LEU A 1 335 ? -14.448 -7.149 -4.157 1.00 87.88 335 LEU A CA 1
ATOM 2740 C C . LEU A 1 335 ? -15.773 -6.933 -3.415 1.00 87.88 335 LEU A C 1
ATOM 2742 O O . LEU A 1 335 ? -16.069 -7.665 -2.477 1.00 87.88 335 LEU A O 1
ATOM 2746 N N . SER A 1 336 ? -16.624 -6.001 -3.859 1.00 88.88 336 SER A N 1
ATOM 2747 C CA . SER A 1 336 ? -17.950 -5.779 -3.251 1.00 88.88 336 SER A CA 1
ATOM 2748 C C . SER A 1 336 ? -18.840 -7.031 -3.296 1.00 88.88 336 SER A C 1
ATOM 2750 O O . SER A 1 336 ? -19.514 -7.362 -2.316 1.00 88.88 336 SER A O 1
ATOM 2752 N N . LYS A 1 337 ? -18.815 -7.780 -4.407 1.00 89.56 337 LYS A N 1
ATOM 2753 C CA . LYS A 1 337 ? -19.557 -9.045 -4.545 1.00 89.56 337 LYS A CA 1
ATOM 2754 C C . LYS A 1 337 ? -18.954 -10.136 -3.661 1.00 89.56 337 LYS A C 1
ATOM 2756 O O . LYS A 1 337 ? -19.698 -10.856 -3.001 1.00 89.56 337 LYS A O 1
ATOM 2761 N N . GLU A 1 338 ? -17.630 -10.242 -3.616 1.00 93.44 338 GLU A N 1
ATOM 2762 C CA . GLU A 1 338 ? -16.923 -11.223 -2.794 1.00 93.44 338 GLU A CA 1
ATOM 2763 C C . GLU A 1 338 ? -17.115 -10.951 -1.293 1.00 93.44 338 GLU A C 1
ATOM 2765 O O . GLU A 1 338 ? -17.402 -11.869 -0.530 1.00 93.44 338 GLU A O 1
ATOM 2770 N N . VAL A 1 339 ? -17.099 -9.690 -0.862 1.00 93.19 339 VAL A N 1
ATOM 2771 C CA . VAL A 1 339 ? -17.401 -9.289 0.521 1.00 93.19 339 VAL A CA 1
ATOM 2772 C C . VAL A 1 339 ? -18.852 -9.627 0.895 1.00 93.19 339 VAL A C 1
ATOM 2774 O O . VAL A 1 339 ? -19.096 -10.149 1.984 1.00 93.19 339 VAL A O 1
ATOM 2777 N N . LYS A 1 340 ? -19.822 -9.447 -0.016 1.00 92.81 340 LYS A N 1
ATOM 2778 C CA . LYS A 1 340 ? -21.203 -9.927 0.203 1.00 92.81 340 LYS A CA 1
ATOM 2779 C C . LYS A 1 340 ? -21.257 -11.448 0.383 1.00 92.81 340 LYS A C 1
ATOM 2781 O O . LYS A 1 340 ? -21.885 -11.917 1.331 1.00 92.81 340 LYS A O 1
ATOM 2786 N N . LYS A 1 341 ? -20.564 -12.213 -0.473 1.00 94.69 341 LYS A N 1
ATOM 2787 C CA . LYS A 1 341 ? -20.448 -13.682 -0.351 1.00 94.69 341 LYS A CA 1
ATOM 2788 C C . LYS A 1 341 ? -19.778 -14.112 0.961 1.00 94.69 341 LYS A C 1
ATOM 2790 O O . LYS A 1 341 ? -20.186 -15.112 1.543 1.00 94.69 341 LYS A O 1
ATOM 2795 N N . ALA A 1 342 ? -18.828 -13.322 1.466 1.00 93.12 342 ALA A N 1
ATOM 2796 C CA . ALA A 1 342 ? -18.119 -13.584 2.719 1.00 93.12 342 ALA A CA 1
ATOM 2797 C C . ALA A 1 342 ? -18.977 -13.363 3.984 1.00 93.12 342 ALA A C 1
ATOM 2799 O O . ALA A 1 342 ? -18.526 -13.674 5.089 1.00 93.12 342 ALA A O 1
ATOM 2800 N N . GLY A 1 343 ? -20.212 -12.861 3.842 1.00 91.75 343 GLY A N 1
ATOM 2801 C CA . GLY A 1 343 ? -21.187 -12.727 4.933 1.00 91.75 343 GLY A CA 1
ATOM 2802 C C . GLY A 1 343 ? -21.552 -11.288 5.306 1.00 91.75 343 GLY A C 1
ATOM 2803 O O . GLY A 1 343 ? -22.304 -11.075 6.260 1.00 91.75 343 GLY A O 1
ATOM 2804 N N . PHE A 1 344 ? -21.068 -10.287 4.567 1.00 92.81 344 PHE A N 1
ATOM 2805 C CA . PHE A 1 344 ? -21.433 -8.888 4.791 1.00 92.81 344 PHE A CA 1
ATOM 2806 C C . PHE A 1 344 ? -22.748 -8.553 4.087 1.00 92.81 344 PHE A C 1
ATOM 2808 O O . PHE A 1 344 ? -22.786 -8.206 2.909 1.00 92.81 344 PHE A O 1
ATOM 2815 N N . SER A 1 345 ? -23.853 -8.629 4.832 1.00 90.19 345 SER A N 1
ATOM 2816 C CA . SER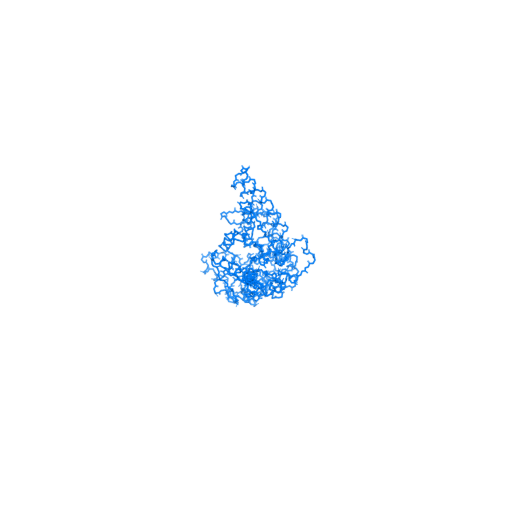 A 1 345 ? -25.190 -8.296 4.320 1.00 90.19 345 SER A CA 1
ATOM 2817 C C . SER A 1 345 ? -25.354 -6.818 3.950 1.00 90.19 345 SER A C 1
ATOM 2819 O O . SER A 1 345 ? -26.299 -6.453 3.254 1.00 90.19 345 SER A O 1
ATOM 2821 N N . CYS A 1 346 ? -24.489 -5.948 4.476 1.00 91.38 346 CYS A N 1
ATOM 2822 C CA . CYS A 1 346 ? -24.494 -4.518 4.206 1.00 91.38 346 CYS A CA 1
ATOM 2823 C C . CYS A 1 346 ? -23.122 -4.129 3.652 1.00 91.38 346 CYS A C 1
ATOM 2825 O O . CYS A 1 346 ? -22.115 -4.266 4.341 1.00 91.38 346 CYS A O 1
ATOM 2827 N N . VAL A 1 347 ? -23.084 -3.638 2.417 1.00 91.31 347 VAL A N 1
ATOM 2828 C CA . VAL A 1 347 ? -21.862 -3.129 1.787 1.00 91.31 347 VAL A CA 1
ATOM 2829 C C . VAL A 1 347 ? -22.164 -1.741 1.256 1.00 91.31 347 VAL A C 1
ATOM 2831 O O . VAL A 1 347 ? -23.180 -1.573 0.586 1.00 91.31 347 VAL A O 1
ATOM 2834 N N . VAL A 1 348 ? -21.306 -0.783 1.592 1.00 90.56 348 VAL A N 1
ATOM 2835 C CA . VAL A 1 348 ? -21.327 0.581 1.059 1.00 90.56 348 VAL A CA 1
ATOM 2836 C C . VAL A 1 348 ? -19.996 0.841 0.377 1.00 90.56 348 VAL A C 1
ATOM 2838 O O . VAL A 1 348 ? -18.954 0.573 0.975 1.00 90.56 348 VAL A O 1
ATOM 2841 N N . THR A 1 349 ? -20.018 1.363 -0.843 1.00 87.88 349 THR A N 1
ATOM 2842 C CA . THR A 1 349 ? -18.811 1.827 -1.538 1.00 87.88 349 THR A CA 1
ATOM 2843 C C . THR A 1 349 ? -18.678 3.345 -1.423 1.00 87.88 349 THR A C 1
ATOM 2845 O O . THR A 1 349 ? -19.661 4.083 -1.505 1.00 87.88 349 THR A O 1
ATOM 2848 N N . ALA A 1 350 ? -17.463 3.828 -1.187 1.00 85.81 350 ALA A N 1
ATOM 2849 C CA . ALA A 1 350 ? -17.142 5.249 -1.160 1.00 85.81 350 ALA A CA 1
ATOM 2850 C C . ALA A 1 350 ? -15.861 5.487 -1.951 1.00 85.81 350 ALA A C 1
ATOM 2852 O O . ALA A 1 350 ? -14.896 4.755 -1.779 1.00 85.81 350 ALA A O 1
ATOM 2853 N N . ASP A 1 351 ? -15.840 6.500 -2.799 1.00 80.06 351 ASP A N 1
ATOM 2854 C CA . ASP A 1 351 ? -14.747 6.715 -3.738 1.00 80.06 351 ASP A CA 1
ATOM 2855 C C . ASP A 1 351 ? -14.280 8.169 -3.727 1.00 80.06 351 ASP A C 1
ATOM 2857 O O . ASP A 1 351 ? -15.093 9.097 -3.721 1.00 80.06 351 ASP A O 1
ATOM 2861 N N . ALA A 1 352 ? -12.963 8.334 -3.685 1.00 73.69 352 ALA A N 1
ATOM 2862 C CA . ALA A 1 352 ? -12.257 9.604 -3.690 1.00 73.69 352 ALA A CA 1
ATOM 2863 C C . ALA A 1 352 ? -12.253 10.294 -5.066 1.00 73.69 352 ALA A C 1
ATOM 2865 O O . ALA A 1 352 ? -12.119 11.512 -5.142 1.00 73.69 352 ALA A O 1
ATOM 2866 N N . TYR A 1 353 ? -12.405 9.534 -6.155 1.00 67.00 353 TYR A N 1
ATOM 2867 C CA . TYR A 1 353 ? -12.262 10.060 -7.513 1.00 67.00 353 TYR A CA 1
ATOM 2868 C C . TYR A 1 353 ? -13.512 10.802 -7.997 1.00 67.00 353 TYR A C 1
ATOM 2870 O O . TYR A 1 353 ? -14.642 10.475 -7.632 1.00 67.00 353 TYR A O 1
ATOM 2878 N N . THR A 1 354 ? -13.330 11.810 -8.846 1.00 58.22 354 THR A N 1
ATOM 2879 C CA . THR A 1 354 ? -14.423 12.495 -9.553 1.00 58.22 354 THR A CA 1
ATOM 2880 C C . THR A 1 354 ? -14.694 11.826 -10.910 1.00 58.22 354 THR A C 1
ATOM 2882 O O . THR A 1 354 ? -13.924 10.980 -11.367 1.00 58.22 354 THR A O 1
ATOM 2885 N N . ASP A 1 355 ? -15.829 12.149 -11.539 1.00 54.28 355 ASP A N 1
ATOM 2886 C CA . ASP A 1 355 ? -16.446 11.364 -12.627 1.00 54.28 355 ASP A CA 1
ATOM 2887 C C . ASP A 1 355 ? -15.563 11.098 -13.871 1.00 54.28 355 ASP A C 1
ATOM 2889 O O . ASP A 1 355 ? -15.851 10.167 -14.618 1.00 54.28 355 ASP A O 1
ATOM 2893 N N . GLU A 1 356 ? -14.467 11.834 -14.089 1.00 53.28 356 GLU A N 1
ATOM 2894 C CA . GLU A 1 356 ? -13.584 11.669 -15.262 1.00 53.28 356 GLU A CA 1
ATOM 2895 C C . GLU A 1 356 ? -12.757 10.365 -15.260 1.00 53.28 356 GLU A C 1
ATOM 2897 O O . GLU A 1 356 ? -12.328 9.908 -16.322 1.00 53.28 356 GLU A O 1
ATOM 2902 N N . PHE A 1 357 ? -12.560 9.729 -14.099 1.00 51.00 357 PHE A N 1
ATOM 2903 C CA . PHE A 1 357 ? -11.785 8.480 -13.965 1.00 51.00 357 PHE A CA 1
ATOM 2904 C C . PHE A 1 357 ? -12.621 7.271 -13.508 1.00 51.00 357 PHE A C 1
ATOM 2906 O O . PHE A 1 357 ? -12.138 6.129 -13.524 1.00 51.00 357 PHE A O 1
ATOM 2913 N N . ARG A 1 358 ? -13.904 7.489 -13.188 1.00 57.09 358 ARG A N 1
ATOM 2914 C CA . ARG A 1 358 ? -14.808 6.465 -12.658 1.00 57.09 358 ARG A CA 1
ATOM 2915 C C . ARG A 1 358 ? -15.542 5.719 -13.773 1.00 57.09 358 ARG A C 1
ATOM 2917 O O . ARG A 1 358 ? -16.367 6.281 -14.479 1.00 57.09 358 ARG A O 1
ATOM 2924 N N . ASN A 1 359 ? -15.330 4.405 -13.848 1.00 55.81 359 ASN A N 1
ATOM 2925 C CA . ASN A 1 359 ? -16.062 3.505 -14.757 1.00 55.81 359 ASN A CA 1
ATOM 2926 C C . ASN A 1 359 ? -16.962 2.487 -14.028 1.00 55.81 359 ASN A C 1
ATOM 2928 O O . ASN A 1 359 ? -17.370 1.488 -14.621 1.00 55.81 359 ASN A O 1
ATOM 2932 N N . TYR A 1 360 ? -17.264 2.695 -12.743 1.00 58.34 360 TYR A N 1
ATOM 2933 C CA . TYR A 1 360 ? -18.020 1.741 -11.929 1.00 58.34 360 TYR A CA 1
ATOM 2934 C C . TYR A 1 360 ? -19.008 2.450 -10.982 1.00 58.34 360 TYR A C 1
ATOM 2936 O O . TYR A 1 360 ? -18.792 3.604 -10.613 1.00 58.34 360 TYR A O 1
ATOM 2944 N N . PRO A 1 361 ? -20.113 1.789 -10.586 1.00 62.69 361 PRO A N 1
ATOM 2945 C CA . PRO A 1 361 ? -21.097 2.383 -9.688 1.00 62.69 361 PRO A CA 1
ATOM 2946 C C . PRO A 1 361 ? -20.582 2.444 -8.240 1.00 62.69 361 PRO A C 1
ATOM 2948 O O . PRO A 1 361 ? -20.301 1.408 -7.629 1.00 62.69 361 PRO A O 1
ATOM 2951 N N . THR A 1 362 ? -20.532 3.654 -7.676 1.00 72.62 362 THR A N 1
ATOM 2952 C CA . THR A 1 362 ? -20.205 3.912 -6.263 1.00 72.62 362 THR A CA 1
ATOM 2953 C C . THR A 1 362 ? -21.407 4.497 -5.526 1.00 72.62 362 THR A C 1
ATOM 2955 O O . THR A 1 362 ? -22.082 5.371 -6.064 1.00 72.62 362 THR A 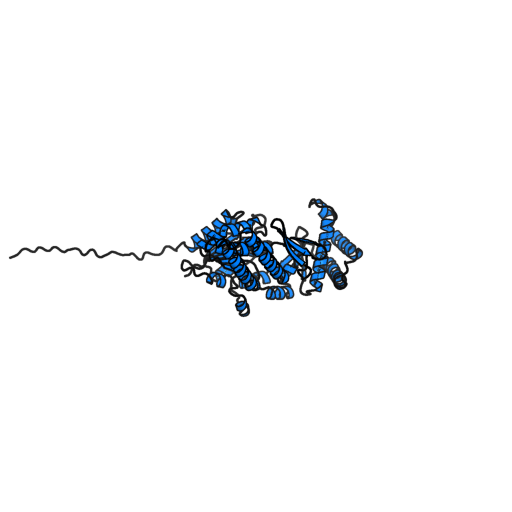O 1
ATOM 2958 N N . ASP A 1 363 ? -21.659 4.073 -4.283 1.00 77.00 363 ASP A N 1
ATOM 2959 C CA . ASP A 1 363 ? -22.737 4.653 -3.467 1.00 77.00 363 ASP A CA 1
ATOM 2960 C C . ASP A 1 363 ? -22.436 6.108 -3.052 1.00 77.00 363 ASP A C 1
ATOM 2962 O O . ASP A 1 363 ? -23.360 6.903 -2.866 1.00 77.00 363 ASP A O 1
ATOM 2966 N N . TYR A 1 364 ? -21.152 6.457 -2.887 1.00 79.56 364 TYR A N 1
ATOM 2967 C CA . TYR A 1 364 ? -20.691 7.777 -2.453 1.00 79.56 364 TYR A CA 1
ATOM 2968 C C . TYR A 1 364 ? -19.431 8.249 -3.163 1.00 79.56 364 TYR A C 1
ATOM 2970 O O . TYR A 1 364 ? -18.454 7.516 -3.255 1.00 79.56 364 TYR A O 1
ATOM 2978 N N . VAL A 1 365 ? -19.413 9.531 -3.511 1.00 77.25 365 VAL A N 1
ATOM 2979 C CA . VAL A 1 365 ? -18.201 10.268 -3.883 1.00 77.25 365 VAL A CA 1
ATOM 2980 C C . VAL A 1 365 ? -17.779 11.140 -2.708 1.00 77.25 365 VAL A C 1
ATOM 2982 O O . VAL A 1 365 ? -18.640 11.757 -2.067 1.00 77.25 365 VAL A O 1
ATOM 2985 N N . PHE A 1 366 ? -16.485 11.209 -2.400 1.00 74.69 366 PHE A N 1
ATOM 2986 C CA . PHE A 1 366 ? -15.987 12.095 -1.353 1.00 74.69 366 PHE A CA 1
ATOM 2987 C C . PHE A 1 366 ? -14.670 12.782 -1.723 1.00 74.69 366 PHE A C 1
ATOM 2989 O O . PHE A 1 366 ? -13.634 12.155 -1.829 1.00 74.69 366 PHE A O 1
ATOM 2996 N N . GLU A 1 367 ? -14.697 14.111 -1.773 1.00 70.94 367 GLU A N 1
ATOM 2997 C CA . GLU A 1 367 ? -13.491 14.951 -1.906 1.00 70.94 367 GLU A CA 1
ATOM 2998 C C . GLU A 1 367 ? -12.961 15.420 -0.537 1.00 70.94 367 GLU A C 1
ATOM 3000 O O . GLU A 1 367 ? -12.020 16.200 -0.422 1.00 70.94 367 GLU A O 1
ATOM 3005 N N . SER A 1 368 ? -13.644 15.034 0.546 1.00 73.44 368 SER A N 1
ATOM 3006 C CA . SER A 1 368 ? -13.351 15.515 1.896 1.00 73.44 368 SER A CA 1
ATOM 3007 C C . SER A 1 368 ? -13.823 14.547 2.974 1.00 73.44 368 SER A C 1
ATOM 3009 O O . SER A 1 368 ? -14.696 13.700 2.753 1.00 73.44 368 SER A O 1
ATOM 3011 N N . GLN A 1 369 ? -13.334 14.764 4.198 1.00 79.81 369 GLN A N 1
ATOM 3012 C CA . GLN A 1 369 ? -13.785 14.080 5.412 1.00 79.81 369 GLN A CA 1
ATOM 3013 C C . GLN A 1 369 ? -15.316 14.028 5.531 1.00 79.81 369 GLN A C 1
ATOM 3015 O O . GLN A 1 369 ? -15.870 12.987 5.879 1.00 79.81 369 GLN A O 1
ATOM 3020 N N . LYS A 1 370 ? -16.021 15.124 5.219 1.00 80.88 370 LYS A N 1
ATOM 3021 C CA . LYS A 1 370 ? -17.490 15.175 5.308 1.00 80.88 370 LYS A CA 1
ATOM 3022 C C . LYS A 1 370 ? -18.154 14.145 4.390 1.00 80.88 370 LYS A C 1
ATOM 3024 O O . LYS A 1 370 ? -19.179 13.579 4.764 1.00 80.88 370 LYS A O 1
ATOM 3029 N N . GLY A 1 371 ? -17.591 13.897 3.208 1.00 80.69 371 GLY A N 1
ATOM 3030 C CA . GLY A 1 371 ? -18.097 12.878 2.288 1.00 80.69 371 GLY A CA 1
ATOM 3031 C C . GLY A 1 371 ? -17.871 11.461 2.823 1.00 80.69 371 GLY A C 1
ATOM 3032 O O . GLY A 1 371 ? -18.821 10.681 2.892 1.00 80.69 371 GLY A O 1
ATOM 3033 N N . LEU A 1 372 ? -16.670 11.164 3.334 1.00 86.88 372 LEU A N 1
ATOM 3034 C CA . LEU A 1 372 ? -16.368 9.871 3.963 1.00 86.88 372 LEU A CA 1
ATOM 3035 C C . LEU A 1 372 ? -17.302 9.583 5.154 1.00 86.88 372 LEU A C 1
ATOM 3037 O O . LEU A 1 372 ? -17.858 8.491 5.288 1.00 86.88 372 LEU A O 1
ATOM 3041 N N . GLN A 1 373 ? -17.551 10.588 5.997 1.00 88.19 373 GLN A N 1
ATOM 3042 C CA . GLN A 1 373 ? -18.462 10.468 7.138 1.00 88.19 373 GLN A CA 1
ATOM 3043 C C . GLN A 1 373 ? -19.917 10.214 6.724 1.00 88.19 373 GLN A C 1
ATOM 3045 O O . GLN A 1 373 ? -20.638 9.513 7.445 1.00 88.19 373 GLN A O 1
ATOM 3050 N N . LYS A 1 374 ? -20.365 10.742 5.574 1.00 88.50 374 LYS A N 1
ATOM 3051 C CA . LYS A 1 374 ? -21.693 10.433 5.018 1.00 88.50 374 LYS A CA 1
ATOM 3052 C C . LYS A 1 374 ? -21.796 8.960 4.630 1.00 88.50 374 LYS A C 1
ATOM 3054 O O . LYS A 1 374 ? -22.788 8.332 5.000 1.00 88.50 374 LYS A O 1
ATOM 3059 N N . ALA A 1 375 ? -20.774 8.401 3.979 1.00 88.75 375 ALA A N 1
ATOM 3060 C CA . ALA A 1 375 ? -20.745 6.983 3.619 1.00 88.75 375 ALA A CA 1
ATOM 3061 C C . ALA A 1 375 ? -20.793 6.077 4.861 1.00 88.75 375 ALA A C 1
ATOM 3063 O O . ALA A 1 375 ? -21.625 5.171 4.940 1.00 88.75 375 ALA A O 1
ATOM 3064 N N . ILE A 1 376 ? -19.982 6.381 5.884 1.00 91.12 376 ILE A N 1
ATOM 3065 C CA . ILE A 1 376 ? -19.980 5.656 7.168 1.00 91.12 376 ILE A CA 1
ATOM 3066 C C . ILE A 1 376 ? -21.357 5.734 7.840 1.00 91.12 376 ILE A C 1
ATOM 3068 O O . ILE A 1 376 ? -21.931 4.714 8.227 1.00 91.12 376 ILE A O 1
ATOM 3072 N N . THR A 1 377 ? -21.917 6.941 7.955 1.00 91.12 377 THR A N 1
ATOM 3073 C CA . THR A 1 377 ? -23.229 7.170 8.580 1.00 91.12 377 THR A CA 1
ATOM 3074 C C . THR A 1 377 ? -24.347 6.449 7.828 1.00 91.12 377 THR A C 1
ATOM 3076 O O . THR A 1 377 ? -25.226 5.851 8.454 1.00 91.12 377 THR A O 1
ATOM 3079 N N . HIS A 1 378 ? -24.318 6.455 6.493 1.00 90.44 378 HIS A N 1
ATOM 3080 C CA . HIS A 1 378 ? -25.294 5.718 5.699 1.00 90.44 378 HIS A CA 1
ATOM 3081 C C . HIS A 1 378 ? -25.153 4.210 5.877 1.00 90.44 378 HIS A C 1
ATOM 3083 O O . HIS A 1 378 ? -26.162 3.546 6.111 1.00 90.44 378 HIS A O 1
ATOM 3089 N N . GLY A 1 379 ? -23.928 3.680 5.847 1.00 89.94 379 GLY A N 1
ATOM 3090 C CA . GLY A 1 379 ? -23.666 2.265 6.101 1.00 89.94 379 GLY A CA 1
ATOM 3091 C C . GLY A 1 379 ? -24.226 1.820 7.446 1.00 89.94 379 GLY A C 1
ATOM 3092 O O . GLY A 1 379 ? -24.965 0.838 7.508 1.00 89.94 379 GLY A O 1
ATOM 3093 N N . ILE A 1 380 ? -23.983 2.600 8.505 1.00 90.69 380 ILE A N 1
ATOM 3094 C CA . ILE A 1 380 ? -24.565 2.362 9.832 1.00 90.69 380 ILE A CA 1
ATOM 3095 C C . ILE A 1 380 ? -26.096 2.378 9.764 1.00 90.69 380 ILE A C 1
ATOM 3097 O O . ILE A 1 380 ? -26.732 1.466 10.285 1.00 90.69 380 ILE A O 1
ATOM 3101 N N . LYS A 1 381 ? -26.699 3.371 9.099 1.00 90.69 381 LYS A N 1
ATOM 3102 C CA . LYS A 1 381 ? -28.159 3.477 8.952 1.00 90.69 381 LYS A CA 1
ATOM 3103 C C . LYS A 1 381 ? -28.752 2.278 8.209 1.00 90.69 381 LYS A C 1
ATOM 3105 O O . LYS A 1 381 ? -29.788 1.765 8.620 1.00 90.69 381 LYS A O 1
ATOM 3110 N N . ILE A 1 382 ? -28.121 1.812 7.131 1.00 88.12 382 ILE A N 1
ATOM 3111 C CA . ILE A 1 382 ? -28.546 0.599 6.416 1.00 88.12 382 ILE A CA 1
ATOM 3112 C C . ILE A 1 382 ? -28.460 -0.599 7.358 1.00 88.12 382 ILE A C 1
ATOM 3114 O O . ILE A 1 382 ? -29.431 -1.344 7.479 1.00 88.12 382 ILE A O 1
ATOM 3118 N N . GLN A 1 383 ? -27.336 -0.751 8.058 1.00 89.19 383 GLN A N 1
ATOM 3119 C CA . GLN A 1 383 ? -27.069 -1.857 8.973 1.00 89.19 383 GLN A CA 1
ATOM 3120 C C . GLN A 1 383 ? -28.053 -1.910 10.156 1.00 89.19 383 GLN A C 1
ATOM 3122 O O . GLN A 1 383 ? -28.369 -2.995 10.647 1.00 89.19 383 GLN A O 1
ATOM 3127 N N . THR A 1 384 ? -28.562 -0.761 10.611 1.00 86.38 384 THR A N 1
ATOM 3128 C CA . THR A 1 384 ? -29.493 -0.660 11.748 1.00 86.38 384 THR A CA 1
ATOM 3129 C C . THR A 1 384 ? -30.968 -0.618 11.348 1.00 86.38 384 THR A C 1
ATOM 3131 O O . THR A 1 384 ? -31.811 -0.933 12.186 1.00 86.38 384 THR A O 1
ATOM 3134 N N . LYS A 1 385 ? -31.311 -0.303 10.089 1.00 81.62 385 LYS A N 1
ATOM 3135 C CA . LYS A 1 385 ? -32.700 -0.319 9.582 1.00 81.62 385 LYS A CA 1
ATOM 3136 C C . LYS A 1 385 ? -33.310 -1.718 9.684 1.00 81.62 385 LYS A C 1
ATOM 3138 O O . LYS A 1 385 ? -33.018 -2.564 8.843 1.00 81.62 385 LYS A O 1
ATOM 3143 N N . SER A 1 386 ? -34.135 -1.986 10.689 1.00 55.78 386 SER A N 1
ATOM 3144 C CA . SER A 1 386 ? -34.908 -3.226 10.775 1.00 55.78 386 SER A CA 1
ATOM 3145 C C . SER A 1 386 ? -35.817 -3.372 9.545 1.00 55.78 386 SER A C 1
ATOM 3147 O O . SER A 1 386 ? -36.411 -2.398 9.081 1.00 55.78 386 SER A O 1
ATOM 3149 N N . HIS A 1 387 ? -35.988 -4.593 9.024 1.00 49.16 387 HIS A N 1
ATOM 3150 C CA . HIS A 1 387 ? -37.292 -4.909 8.451 1.00 49.16 387 HIS A CA 1
ATOM 3151 C C . HIS A 1 387 ? -38.276 -4.789 9.611 1.00 49.16 387 HIS A C 1
ATOM 3153 O O . HIS A 1 387 ? -38.194 -5.546 10.577 1.00 49.16 387 HIS A O 1
ATOM 3159 N N . VAL A 1 388 ? -39.149 -3.788 9.559 1.00 40.59 388 VAL A N 1
ATOM 3160 C CA . VAL A 1 388 ? -40.279 -3.675 10.474 1.00 40.59 388 VAL A CA 1
ATOM 3161 C C . VAL A 1 388 ? -41.156 -4.907 10.263 1.00 40.59 388 VAL A C 1
ATOM 3163 O O . VAL A 1 388 ? -41.977 -4.952 9.356 1.00 40.59 388 VAL A O 1
ATOM 3166 N N . ARG A 1 389 ? -40.941 -5.926 11.092 1.00 36.53 389 ARG A N 1
ATOM 3167 C CA . ARG A 1 389 ? -41.949 -6.890 11.530 1.00 36.53 389 ARG A CA 1
ATOM 3168 C C . ARG A 1 389 ? -41.622 -7.289 12.961 1.00 36.53 389 ARG A C 1
ATOM 3170 O O . ARG A 1 389 ? -41.011 -8.317 13.208 1.00 36.53 389 ARG A O 1
ATOM 3177 N N . TYR A 1 390 ? -42.050 -6.453 13.892 1.00 32.75 390 TYR A N 1
ATOM 3178 C CA . TYR A 1 390 ? -42.756 -6.964 15.057 1.00 32.75 390 TYR A CA 1
ATOM 3179 C C . TYR A 1 390 ? -44.019 -6.121 15.196 1.00 32.75 390 TYR A C 1
ATOM 3181 O O . TYR A 1 390 ? -43.979 -4.901 15.046 1.00 32.75 390 TYR A O 1
ATOM 3189 N N . PRO A 1 391 ? -45.139 -6.793 15.447 1.00 37.03 391 PRO A N 1
ATOM 3190 C CA . PRO A 1 391 ? -45.644 -6.659 16.792 1.00 37.03 391 PRO A CA 1
ATOM 3191 C C . PRO A 1 391 ? -45.718 -8.049 17.410 1.00 37.03 391 PRO A C 1
ATOM 3193 O O . PRO A 1 391 ? -46.600 -8.837 17.089 1.00 37.03 391 PRO A O 1
ATOM 3196 N N . HIS A 1 392 ? -44.828 -8.338 18.358 1.00 31.16 392 HIS A N 1
ATOM 3197 C CA . HIS A 1 392 ? -45.360 -8.986 19.545 1.00 31.16 392 HIS A CA 1
ATOM 3198 C C . HIS A 1 392 ? -46.060 -7.868 20.296 1.00 31.16 392 HIS A C 1
ATOM 3200 O O . HIS A 1 392 ? -45.428 -7.022 20.926 1.00 31.16 392 HIS A O 1
ATOM 3206 N N . SER A 1 393 ? -47.375 -7.808 20.109 1.00 31.42 393 SER A N 1
ATOM 3207 C CA . SER A 1 393 ? -48.247 -7.120 21.036 1.00 31.42 393 SER A CA 1
ATOM 3208 C C . SER A 1 393 ? -47.884 -7.602 22.436 1.00 31.42 393 SER A C 1
ATOM 3210 O O . SER A 1 393 ? -48.074 -8.772 22.765 1.00 31.42 393 SER A O 1
ATOM 3212 N N . LEU A 1 394 ? -47.387 -6.691 23.265 1.00 41.06 394 LEU A N 1
ATOM 3213 C CA . LEU A 1 394 ? -47.675 -6.743 24.688 1.00 41.06 394 LEU A CA 1
ATOM 3214 C C . LEU A 1 394 ? -49.190 -6.541 24.805 1.00 41.06 394 LEU A C 1
ATOM 3216 O O . LEU A 1 394 ? -49.671 -5.419 24.957 1.00 41.06 394 LEU A O 1
ATOM 3220 N N . SER A 1 395 ? -49.957 -7.614 24.616 1.00 35.81 395 SER A N 1
ATOM 3221 C CA . SER A 1 395 ? -51.377 -7.608 24.925 1.00 35.81 395 SER A CA 1
ATOM 3222 C C . SER A 1 395 ? -51.505 -7.697 26.437 1.00 35.81 395 SER A C 1
ATOM 3224 O O . SER A 1 395 ? -51.303 -8.753 27.024 1.00 35.81 395 SER A O 1
ATOM 3226 N N . HIS A 1 396 ? -51.798 -6.535 27.009 1.00 35.41 396 HIS A N 1
ATOM 3227 C CA . HIS A 1 396 ? -52.689 -6.326 28.138 1.00 35.41 396 HIS A CA 1
ATOM 3228 C C . HIS A 1 396 ? -52.488 -7.189 29.385 1.00 35.41 396 HIS A C 1
ATOM 3230 O O . HIS A 1 396 ? -52.878 -8.349 29.446 1.00 35.41 396 HIS A O 1
ATOM 3236 N N . GLY A 1 397 ? -52.040 -6.509 30.446 1.00 31.89 397 GLY A N 1
ATOM 3237 C CA . GLY A 1 397 ? -52.477 -6.846 31.790 1.00 31.89 397 GLY A CA 1
ATOM 3238 C C . GLY A 1 397 ? -53.997 -6.989 31.809 1.00 31.89 397 GLY A C 1
ATOM 3239 O O . GLY A 1 397 ? -54.733 -6.092 31.383 1.00 31.89 397 GLY A O 1
ATOM 3240 N N . GLU A 1 398 ? -54.443 -8.149 32.272 1.00 33.94 398 GLU A N 1
ATOM 3241 C CA . GLU A 1 398 ? -55.824 -8.399 32.629 1.00 33.94 398 GLU A CA 1
ATOM 3242 C C . GLU A 1 398 ? -56.233 -7.377 33.692 1.00 33.94 398 GLU A C 1
ATOM 3244 O O . GLU A 1 398 ? -55.798 -7.415 34.842 1.00 33.94 398 GLU A O 1
ATOM 3249 N N . LYS A 1 399 ? -57.096 -6.438 33.300 1.00 37.28 399 LYS A N 1
ATOM 3250 C CA . LYS A 1 399 ? -58.003 -5.800 34.247 1.00 37.28 399 LYS A CA 1
ATOM 3251 C C . LYS A 1 399 ? -58.959 -6.888 34.730 1.00 37.28 399 LYS A C 1
ATOM 3253 O O . LYS A 1 399 ? -59.919 -7.208 34.029 1.00 37.28 399 LYS A O 1
ATOM 3258 N N . GLN A 1 400 ? -58.710 -7.440 35.915 1.00 34.84 400 GLN A N 1
ATOM 3259 C CA . GLN A 1 400 ? -59.763 -8.093 36.686 1.00 34.84 400 GLN A CA 1
ATOM 3260 C C . GLN A 1 400 ? -60.852 -7.047 36.953 1.00 34.84 400 GLN A C 1
ATOM 3262 O O . GLN A 1 400 ? -60.633 -6.057 37.645 1.00 34.84 400 GLN A O 1
ATOM 3267 N N . LYS A 1 401 ? -62.015 -7.239 36.327 1.00 37.25 401 LYS A N 1
ATOM 3268 C CA . LYS A 1 401 ? -63.256 -6.578 36.722 1.00 37.25 401 LYS A CA 1
ATOM 3269 C C . LYS A 1 401 ? -63.738 -7.238 38.010 1.00 37.25 401 LYS A C 1
ATOM 3271 O O . LYS A 1 401 ? -64.049 -8.428 37.998 1.00 37.25 401 LYS A O 1
ATOM 3276 N N . GLU A 1 402 ? -63.840 -6.450 39.074 1.00 34.53 402 GLU A N 1
ATOM 3277 C CA . GLU A 1 402 ? -64.735 -6.724 40.195 1.00 34.53 402 GLU A CA 1
ATOM 3278 C C . GLU A 1 402 ? -66.148 -6.983 39.649 1.00 34.53 402 GLU A C 1
ATOM 3280 O O . GLU A 1 402 ? -66.707 -6.176 38.900 1.00 34.53 402 GLU A O 1
ATOM 3285 N N . LYS A 1 403 ? -66.706 -8.147 39.986 1.00 36.72 403 LYS A N 1
ATOM 3286 C CA . LYS A 1 403 ? -68.145 -8.387 39.945 1.00 36.72 403 LYS A CA 1
ATOM 3287 C C . LYS A 1 403 ? -68.671 -8.071 41.335 1.00 36.72 403 LYS A C 1
ATOM 3289 O O . LYS A 1 403 ? -68.514 -8.871 42.250 1.00 36.72 403 LYS A O 1
ATOM 3294 N N . ASP A 1 404 ? -69.286 -6.907 41.448 1.00 34.75 404 ASP A N 1
ATOM 3295 C CA . ASP A 1 404 ? -70.216 -6.601 42.519 1.00 34.75 404 ASP A CA 1
ATOM 3296 C C . ASP A 1 404 ? -71.546 -7.293 42.173 1.00 34.75 404 ASP A C 1
ATOM 3298 O O . ASP A 1 404 ? -72.205 -6.963 41.183 1.00 34.75 404 ASP A O 1
ATOM 3302 N N . THR A 1 405 ? -71.888 -8.338 42.921 1.00 36.78 405 THR A N 1
ATOM 3303 C CA . THR A 1 405 ? -73.237 -8.908 42.952 1.00 36.78 405 THR A CA 1
ATOM 3304 C C . THR A 1 405 ? -73.727 -8.818 44.381 1.00 36.78 405 THR A C 1
ATOM 3306 O O . THR A 1 405 ? -73.578 -9.756 45.162 1.00 36.78 405 THR A O 1
ATOM 3309 N N . SER A 1 406 ? -74.331 -7.680 44.703 1.00 34.84 406 SER A N 1
ATOM 3310 C CA . SER A 1 406 ? -75.337 -7.589 45.747 1.00 34.84 406 SER A CA 1
ATOM 3311 C C . SER A 1 406 ? -76.586 -8.339 45.272 1.00 34.84 406 SER A C 1
ATOM 3313 O O . SER A 1 406 ? -77.325 -7.886 44.399 1.00 34.84 406 SER A O 1
ATOM 3315 N N . GLN A 1 407 ? -76.811 -9.530 45.825 1.00 37.34 407 GLN A N 1
ATOM 3316 C CA . GLN A 1 407 ? -78.159 -10.071 45.956 1.00 37.34 407 GLN A CA 1
ATOM 3317 C C . GLN A 1 407 ? -78.599 -9.858 47.400 1.00 37.34 407 GLN A C 1
ATOM 3319 O O . GLN A 1 407 ? -77.921 -10.264 48.340 1.00 37.34 407 GLN A O 1
ATOM 3324 N N . HIS A 1 408 ? -79.716 -9.149 47.525 1.00 32.69 408 HIS A N 1
ATOM 3325 C CA . HIS A 1 408 ? -80.504 -9.002 48.735 1.00 32.69 408 HIS A CA 1
ATOM 3326 C C . HIS A 1 408 ? -80.964 -10.369 49.275 1.00 32.69 408 HIS A C 1
ATOM 3328 O O . HIS A 1 408 ? -81.450 -11.203 48.514 1.00 32.69 408 HIS A O 1
ATOM 3334 N N . GLU A 1 409 ? -80.839 -10.524 50.594 1.00 32.97 409 GLU A N 1
ATOM 3335 C CA . GLU A 1 409 ? -81.644 -11.377 51.491 1.00 32.97 409 GLU A CA 1
ATOM 3336 C C . GLU A 1 409 ? -83.163 -11.131 51.319 1.00 32.97 409 GLU A C 1
ATOM 3338 O O . GLU A 1 409 ? -83.533 -10.061 50.815 1.00 32.97 409 GLU A O 1
ATOM 3343 N N . PRO A 1 410 ? -84.067 -12.054 51.726 1.00 41.81 410 PRO A N 1
ATOM 3344 C CA . PRO A 1 410 ? -83.988 -12.946 52.898 1.00 41.81 410 PRO A CA 1
ATOM 3345 C C . PRO A 1 410 ? -84.035 -14.458 52.641 1.00 41.81 410 PRO A C 1
ATOM 3347 O O . PRO A 1 410 ? -84.574 -14.892 51.597 1.00 41.81 410 PRO A O 1
#

Foldseek 3Di:
DQQEEEAEEADDLDPFRLVLVLVCLVVCQVVLAAEEEQAALLCLVVLVVLLVVLLVLLLCCVVVVDPVVVSVVVSQVSLQVSVLVRLQLAPQVLQPLDHSDPQWGWDDDPNWIWIAGNPPRDTDTDGRVSSVSVSSSSNSNCCNVVVTDHHYGYAWHHSVVVLVCLLVVQKAKEWAAPQQLVVLLVVLLVVLLVQVVVVHGDDPVSLVSSQVSRVVSVRNQQVVQPPPPDDSPPSSVVVSSSSSSNSNSCNVPVSHHYGYDHDPDTDIHMDGDLVVLAVRLCRQLVVDDDPVSVVSPQRHPLRSQVVGDDPPSHGYYYYYYHPVCQAWDPGDHCNQVSNVVSPNNFYAYEYADDPVTDPGDHNFYDVHSVRVVVRVVVSVVVRHDDPPDDDPPPPDDDPPDDDDDDDDDD

Radius of gyration: 27.39 Å; chains: 1; bounding box: 113×46×89 Å

pLDDT: mean 79.93, std 17.06, range [31.16, 98.25]

Sequence (410 aa):
MKRALAVLVGEMHDENHYKSLINALPQLDRQGFVLTLELPRDFNPLIQSFMRKASLIYEKANEHKIDMQEAEKRVDQLEAKLIYKILKRYPAAVYLPLPVDKQHYVKREKNQWYIVDKGTGEKEAVGPLVHYTDVIKEVAKHNIQNHGNLQVYAVDVSTKEMKEHAKKGNLFFRISLPETCQQPVEEYLKKARKSAFLGKIPKESLRKKLSEALQKEGINLHEALQKEGDSEDRFFNRFFKQLNNIAKMQQKDKSLVVHIIENGNLCFGGDMKPEFVDYRDQRMSGNLELKEDHKYGPCNIKQVAETRSFYYPGSRVIHWGGAYHLGEIKRQTNLSKEVKKAGFSCVVTADAYTDEFRNYPTDYVFESQKGLQKAITHGIKIQTKSHVRYPHSLSHGEKQKEKDTSQHEP

Secondary structure (DSSP, 8-state):
----EEEEEEE-SSHHHHHHHHHHHHHHHHTTEEEEEEEEGGGHHHHHHHHHHHHHHHHHHHTTSS-HHHHHHHHHHHHHHHHHHHHHH-GGGGGSSS--STTEEEEEETTEEEEEETTT--EEE--THHHHHHHHHHHHHHHHHTT----EEEEEPPHHHHHHHHHTTSEEEEE-S-GGGHHHHHHHHHHHHHHHHTT-PPPHHHHHHHHHHHHHTT--TTGGGSSS-S-THHHHHHHHHHHHHHHHHHHH-TT--EEE---SS--EEEEE-HHHHHHHHHHHHTSS--GGGGGGSS-SHHHHHHSS---SS--EEEEEEEGGGTT-SS----HHHHHHHTT-SEEEEEE---TTT--S--SEE-SSHHHHHHHHHHHHHHHH----------------------PPP-